Protein AF-0000000080729214 (afdb_homodimer)

Structure (mmCIF, N/CA/C/O backbone):
data_AF-0000000080729214-model_v1
#
loop_
_entity.id
_entity.type
_entity.pdbx_description
1 polymer 'Aminoglycoside phosphotransferase domain-containing protein'
#
loop_
_atom_site.group_PDB
_atom_site.id
_atom_site.type_symbol
_atom_site.label_atom_id
_atom_site.label_alt_id
_atom_site.label_comp_id
_atom_site.label_asym_id
_atom_site.label_entity_id
_atom_site.label_seq_id
_atom_site.pdbx_PDB_ins_code
_atom_site.Cartn_x
_atom_site.Cartn_y
_atom_site.Cartn_z
_atom_site.occupancy
_atom_site.B_iso_or_equiv
_atom_site.auth_seq_id
_atom_site.auth_comp_id
_atom_site.auth_asym_id
_atom_site.auth_atom_id
_atom_site.pdbx_PDB_model_num
ATOM 1 N N . MET A 1 1 ? 8.188 -10.82 34 1 29.44 1 MET A N 1
ATOM 2 C CA . MET A 1 1 ? 7.902 -9.719 33.062 1 29.44 1 MET A CA 1
ATOM 3 C C . MET A 1 1 ? 6.441 -9.742 32.625 1 29.44 1 MET A C 1
ATOM 5 O O . MET A 1 1 ? 5.945 -10.766 32.156 1 29.44 1 MET A O 1
ATOM 9 N N . SER A 1 2 ? 5.48 -9.023 33.125 1 35.66 2 SER A N 1
ATOM 10 C CA . SER A 1 2 ? 4.027 -9.094 33.031 1 35.66 2 SER A CA 1
ATOM 11 C C . SER A 1 2 ? 3.574 -9.25 31.578 1 35.66 2 SER A C 1
ATOM 13 O O . SER A 1 2 ? 4.266 -8.82 30.656 1 35.66 2 SER A O 1
ATOM 15 N N . SER A 1 3 ? 2.715 -10.172 31.219 1 42.69 3 SER A N 1
ATOM 16 C CA . SER A 1 3 ? 2.039 -10.531 29.969 1 42.69 3 SER A CA 1
ATOM 17 C C . SER A 1 3 ? 1.698 -9.297 29.141 1 42.69 3 SER A C 1
ATOM 19 O O . SER A 1 3 ? 1.406 -9.398 27.953 1 42.69 3 SER A O 1
ATOM 21 N N . ALA A 1 4 ? 1.536 -8.008 29.812 1 48.28 4 ALA A N 1
ATOM 22 C CA . ALA A 1 4 ? 1.031 -6.691 29.438 1 48.28 4 ALA A CA 1
ATOM 23 C C . ALA A 1 4 ? 1.992 -5.984 28.484 1 48.28 4 ALA A C 1
ATOM 25 O O . ALA A 1 4 ? 1.58 -5.125 27.703 1 48.28 4 ALA A O 1
ATOM 26 N N . GLN A 1 5 ? 3.279 -6.426 28.266 1 63.81 5 GLN A N 1
ATOM 27 C CA . GLN A 1 5 ? 4.27 -5.547 27.656 1 63.81 5 GLN A CA 1
ATOM 28 C C . GLN A 1 5 ? 4.836 -6.164 26.391 1 63.81 5 GLN A C 1
ATOM 30 O O . GLN A 1 5 ? 5.723 -5.59 25.75 1 63.81 5 GLN A O 1
ATOM 35 N N . VAL A 1 6 ? 4.195 -7.301 25.922 1 79.5 6 VAL A N 1
ATOM 36 C CA . VAL A 1 6 ? 4.938 -7.879 24.797 1 79.5 6 VAL A CA 1
ATOM 37 C C . VAL A 1 6 ? 4.309 -7.438 23.484 1 79.5 6 VAL A C 1
ATOM 39 O O . VAL A 1 6 ? 3.131 -7.703 23.219 1 79.5 6 VAL A O 1
ATOM 42 N N . PRO A 1 7 ? 5.02 -6.742 22.734 1 86.25 7 PRO A N 1
ATOM 43 C CA . PRO A 1 7 ? 4.508 -6.301 21.438 1 86.25 7 PRO A CA 1
ATOM 44 C C . PRO A 1 7 ? 4.133 -7.465 20.516 1 86.25 7 PRO A C 1
ATOM 46 O O . PRO A 1 7 ? 4.746 -8.531 20.594 1 86.25 7 PRO A O 1
ATOM 49 N N . CYS A 1 8 ? 2.975 -7.32 19.859 1 86.19 8 CYS A N 1
ATOM 50 C CA . CYS A 1 8 ? 2.607 -8.297 18.844 1 86.19 8 CYS A CA 1
ATOM 51 C C . CYS A 1 8 ? 3.795 -8.625 17.938 1 86.19 8 CYS A C 1
ATOM 53 O O . CYS A 1 8 ? 4.492 -7.723 17.484 1 86.19 8 CYS A O 1
ATOM 55 N N . ALA A 1 9 ? 3.998 -9.867 17.672 1 82.19 9 ALA A N 1
ATOM 56 C CA . ALA A 1 9 ? 5.133 -10.312 16.859 1 82.19 9 ALA A CA 1
ATOM 57 C C . ALA A 1 9 ? 4.988 -9.859 15.414 1 82.19 9 ALA A C 1
ATOM 59 O O . ALA A 1 9 ? 5.984 -9.648 14.719 1 82.19 9 ALA A O 1
ATOM 60 N N . ALA A 1 10 ? 3.771 -9.648 15 1 82.44 10 ALA A N 1
ATOM 61 C CA . ALA A 1 10 ? 3.533 -9.32 13.594 1 82.44 10 ALA A CA 1
ATOM 62 C C . ALA A 1 10 ? 3.547 -7.812 13.375 1 82.44 10 ALA A C 1
ATOM 64 O O . ALA A 1 10 ? 4.191 -7.316 12.453 1 82.44 10 ALA A O 1
ATOM 65 N N . CYS A 1 11 ? 2.914 -7.09 14.266 1 86.75 11 CYS A N 1
ATOM 66 C CA . CYS A 1 11 ? 2.727 -5.688 13.914 1 86.75 11 CYS A CA 1
ATOM 67 C C . CYS A 1 11 ? 3.363 -4.773 14.953 1 86.75 11 CYS A C 1
ATOM 69 O O . CYS A 1 11 ? 3.35 -3.549 14.805 1 86.75 11 CYS A O 1
ATOM 71 N N . SER A 1 12 ? 3.855 -5.215 16.109 1 84.69 12 SER A N 1
ATOM 72 C CA . SER A 1 12 ? 4.551 -4.492 17.156 1 84.69 12 SER A CA 1
ATOM 73 C C . SER A 1 12 ? 3.57 -3.758 18.062 1 84.69 12 SER A C 1
ATOM 75 O O . SER A 1 12 ? 3.979 -2.994 18.938 1 84.69 12 SER A O 1
ATOM 77 N N . TRP A 1 13 ? 2.293 -3.975 17.891 1 83.38 13 TRP A N 1
ATOM 78 C CA . TRP A 1 13 ? 1.253 -3.361 18.703 1 83.38 13 TRP A CA 1
ATOM 79 C C . TRP A 1 13 ? 1.249 -3.949 20.125 1 83.38 13 TRP A C 1
ATOM 81 O O . TRP A 1 13 ? 1.559 -5.129 20.312 1 83.38 13 TRP A O 1
ATOM 91 N N . THR A 1 14 ? 0.981 -3.082 21.062 1 81.81 14 THR A N 1
ATOM 92 C CA . THR A 1 14 ? 0.932 -3.541 22.453 1 81.81 14 THR A CA 1
ATOM 93 C C . THR A 1 14 ? -0.444 -3.279 23.062 1 81.81 14 THR A C 1
ATOM 95 O O . THR A 1 14 ? -1.201 -2.447 22.547 1 81.81 14 THR A O 1
ATOM 98 N N . ILE A 1 15 ? -0.673 -4.012 24.016 1 77.31 15 ILE A N 1
ATOM 99 C CA . ILE A 1 15 ? -1.92 -3.812 24.75 1 77.31 15 ILE A CA 1
ATOM 100 C C . ILE A 1 15 ? -1.944 -2.41 25.344 1 77.31 15 ILE A C 1
ATOM 102 O O . ILE A 1 15 ? -2.994 -1.763 25.391 1 77.31 15 ILE A O 1
ATOM 106 N N . GLU A 1 16 ? -0.838 -1.928 25.781 1 79.94 16 GLU A N 1
ATOM 107 C CA . GLU A 1 16 ? -0.733 -0.59 26.359 1 79.94 16 GLU A CA 1
ATOM 108 C C . GLU A 1 16 ? -1.141 0.479 25.344 1 79.94 16 GLU A C 1
ATOM 110 O O . GLU A 1 16 ? -1.883 1.405 25.688 1 79.94 16 GLU A O 1
ATOM 115 N N . ARG A 1 17 ? -0.68 0.322 24.188 1 81.12 17 ARG A N 1
ATOM 116 C CA . ARG A 1 17 ? -1.034 1.278 23.156 1 81.12 17 ARG A CA 1
ATOM 117 C C . ARG A 1 17 ? -2.523 1.207 22.828 1 81.12 17 ARG A C 1
ATOM 119 O O . ARG A 1 17 ? -3.162 2.234 22.594 1 81.12 17 ARG A O 1
ATOM 126 N N . GLN A 1 18 ? -3.01 0.012 22.797 1 78.5 18 GLN A N 1
ATOM 127 C CA . GLN A 1 18 ? -4.43 -0.19 22.531 1 78.5 18 GLN A CA 1
ATOM 128 C C . GLN A 1 18 ? -5.293 0.539 23.562 1 78.5 18 GLN A C 1
ATOM 130 O O . GLN A 1 18 ? -6.305 1.147 23.203 1 78.5 18 GLN A O 1
ATOM 135 N N . ASP A 1 19 ? -4.875 0.518 24.703 1 81 19 ASP A N 1
ATOM 136 C CA . ASP A 1 19 ? -5.652 1.107 25.781 1 81 19 ASP A CA 1
ATOM 137 C C . ASP A 1 19 ? -5.48 2.625 25.828 1 81 19 ASP A C 1
ATOM 139 O O . ASP A 1 19 ? -6.348 3.34 26.328 1 81 19 ASP A O 1
ATOM 143 N N . SER A 1 20 ? -4.398 3.096 25.25 1 81.25 20 SER A N 1
ATOM 144 C CA . SER A 1 20 ? -4.059 4.508 25.391 1 81.25 20 SER A CA 1
ATOM 145 C C . SER A 1 20 ? -4.559 5.312 24.203 1 81.25 20 SER A C 1
ATOM 147 O O . SER A 1 20 ? -4.523 6.547 24.219 1 81.25 20 SER A O 1
ATOM 149 N N . CYS A 1 21 ? -4.914 4.527 23.266 1 79.31 21 CYS A N 1
ATOM 150 C CA . CYS A 1 21 ? -5.395 5.289 22.109 1 79.31 21 CYS A CA 1
ATOM 151 C C . CYS A 1 21 ? -6.691 4.703 21.578 1 79.31 21 CYS A C 1
ATOM 153 O O . CYS A 1 21 ? -7.055 3.572 21.906 1 79.31 21 CYS A O 1
ATOM 155 N N . GLY A 1 22 ? -7.52 5.492 20.938 1 83.5 22 GLY A N 1
ATOM 156 C CA . GLY A 1 22 ? -8.812 5.105 20.391 1 83.5 22 GLY A CA 1
ATOM 157 C C . GLY A 1 22 ? -8.711 4.496 19 1 83.5 22 GLY A C 1
ATOM 158 O O . GLY A 1 22 ? -9.727 4.301 18.328 1 83.5 22 GLY A O 1
ATOM 159 N N . TYR A 1 23 ? -7.535 4.074 18.656 1 89.38 23 TYR A N 1
ATOM 160 C CA . TYR A 1 23 ? -7.32 3.592 17.297 1 89.38 23 TYR A CA 1
ATOM 161 C C . TYR A 1 23 ? -7.766 2.143 17.156 1 89.38 23 TYR A C 1
ATOM 163 O O . TYR A 1 23 ? -7.379 1.285 17.953 1 89.38 23 TYR A O 1
ATOM 171 N N . GLN A 1 24 ? -8.656 1.921 16.203 1 90.12 24 GLN A N 1
ATOM 172 C CA . GLN A 1 24 ? -9.031 0.586 15.75 1 90.12 24 GLN A CA 1
ATOM 173 C C . GLN A 1 24 ? -8.477 0.301 14.359 1 90.12 24 GLN A C 1
ATOM 175 O O . GLN A 1 24 ? -8.938 0.872 13.367 1 90.12 24 GLN A O 1
ATOM 180 N N . SER A 1 25 ? -7.609 -0.618 14.289 1 92.69 25 SER A N 1
ATOM 181 C CA . SER A 1 25 ? -6.793 -0.836 13.102 1 92.69 25 SER A CA 1
ATOM 182 C C . SER A 1 25 ? -7.625 -1.382 11.945 1 92.69 25 SER A C 1
ATOM 184 O O . SER A 1 25 ? -8.492 -2.234 12.148 1 92.69 25 SER A O 1
ATOM 186 N N . ASN A 1 26 ? -7.324 -0.936 10.734 1 94.62 26 ASN A N 1
ATOM 187 C CA . ASN A 1 26 ? -7.906 -1.43 9.492 1 94.62 26 ASN A CA 1
ATOM 188 C C . ASN A 1 26 ? -6.848 -2.068 8.594 1 94.62 26 ASN A C 1
ATOM 190 O O . ASN A 1 26 ? -7.023 -2.143 7.379 1 94.62 26 ASN A O 1
ATOM 194 N N . VAL A 1 27 ? -5.738 -2.418 9.125 1 95.69 27 VAL A N 1
ATOM 195 C CA . VAL A 1 27 ? -4.656 -3.184 8.516 1 95.69 27 VAL A CA 1
ATOM 196 C C . VAL A 1 27 ? -4.516 -4.531 9.219 1 95.69 27 VAL A C 1
ATOM 198 O O . VAL A 1 27 ? -4.141 -4.59 10.391 1 95.69 27 VAL A O 1
ATOM 201 N N . LYS A 1 28 ? -4.832 -5.605 8.508 1 95.31 28 LYS A N 1
ATOM 202 C CA . LYS A 1 28 ? -4.93 -6.914 9.148 1 95.31 28 LYS A CA 1
ATOM 203 C C . LYS A 1 28 ? -4.258 -7.992 8.305 1 95.31 28 LYS A C 1
ATOM 205 O O . LYS A 1 28 ? -4.293 -7.938 7.074 1 95.31 28 LYS A O 1
ATOM 210 N N . ILE A 1 29 ? -3.66 -8.914 8.984 1 94.06 29 ILE A N 1
ATOM 211 C CA . ILE A 1 29 ? -3.172 -10.117 8.312 1 94.06 29 ILE A CA 1
ATOM 212 C C . ILE A 1 29 ? -4.305 -11.133 8.18 1 94.06 29 ILE A C 1
ATOM 214 O O . ILE A 1 29 ? -4.961 -11.469 9.164 1 94.06 29 ILE A O 1
ATOM 218 N N . PHE A 1 30 ? -4.531 -11.695 6.961 1 90.88 30 PHE A N 1
ATOM 219 C CA . PHE A 1 30 ? -5.645 -12.633 6.867 1 90.88 30 PHE A CA 1
ATOM 220 C C . PHE A 1 30 ? -5.195 -13.945 6.246 1 90.88 30 PHE A C 1
ATOM 222 O O . PHE A 1 30 ? -5.977 -14.891 6.148 1 90.88 30 PHE A O 1
ATOM 229 N N . TYR A 1 31 ? -3.971 -13.938 5.801 1 90.44 31 TYR A N 1
ATOM 230 C CA . TYR A 1 31 ? -3.41 -15.172 5.258 1 90.44 31 TYR A CA 1
ATOM 231 C C . TYR A 1 31 ? -1.906 -15.234 5.5 1 90.44 31 TYR A C 1
ATOM 233 O O . TYR A 1 31 ? -1.204 -14.234 5.375 1 90.44 31 TYR A O 1
ATOM 241 N N . ALA A 1 32 ? -1.422 -16.391 5.953 1 90.25 32 ALA A N 1
ATOM 242 C CA . ALA A 1 32 ? 0.011 -16.609 6.129 1 90.25 32 ALA A CA 1
ATOM 243 C C . ALA A 1 32 ? 0.375 -18.062 5.887 1 90.25 32 ALA A C 1
ATOM 245 O O . ALA A 1 32 ? -0.366 -18.969 6.281 1 90.25 32 ALA A O 1
ATOM 246 N N . VAL A 1 33 ? 1.425 -18.281 5.156 1 86.5 33 VAL A N 1
ATOM 247 C CA . VAL A 1 33 ? 1.951 -19.609 4.891 1 86.5 33 VAL A CA 1
ATOM 248 C C . VAL A 1 33 ? 3.461 -19.531 4.672 1 86.5 33 VAL A C 1
ATOM 250 O O . VAL A 1 33 ? 3.936 -18.75 3.848 1 86.5 33 VAL A O 1
ATOM 253 N N . GLY A 1 34 ? 4.148 -20.375 5.402 1 88.62 34 GLY A N 1
ATOM 254 C CA . GLY A 1 34 ? 5.598 -20.297 5.309 1 88.62 34 GLY A CA 1
ATOM 255 C C . GLY A 1 34 ? 6.141 -18.938 5.719 1 88.62 34 GLY A C 1
ATOM 256 O O . GLY A 1 34 ? 5.844 -18.453 6.809 1 88.62 34 GLY A O 1
ATOM 257 N N . ASP A 1 35 ? 6.879 -18.359 4.773 1 90.56 35 ASP A N 1
ATOM 258 C CA . ASP A 1 35 ? 7.512 -17.094 5.082 1 90.56 35 ASP A CA 1
ATOM 259 C C . ASP A 1 35 ? 6.801 -15.938 4.375 1 90.56 35 ASP A C 1
ATOM 261 O O . ASP A 1 35 ? 7.402 -14.891 4.117 1 90.56 35 ASP A O 1
ATOM 265 N N . ARG A 1 36 ? 5.574 -16.203 4.031 1 93.81 36 ARG A N 1
ATOM 266 C CA . ARG A 1 36 ? 4.844 -15.164 3.309 1 93.81 36 ARG A CA 1
ATOM 267 C C . ARG A 1 36 ? 3.49 -14.898 3.961 1 93.81 36 ARG A C 1
ATOM 269 O O . ARG A 1 36 ? 2.938 -15.766 4.637 1 93.81 36 ARG A O 1
ATOM 276 N N . ALA A 1 37 ? 3.023 -13.742 3.727 1 95.69 37 ALA A N 1
ATOM 277 C CA . ALA A 1 37 ? 1.71 -13.391 4.262 1 95.69 37 ALA A CA 1
ATOM 278 C C . ALA A 1 37 ? 1.014 -12.367 3.369 1 95.69 37 ALA A C 1
ATOM 280 O O . ALA A 1 37 ? 1.654 -11.719 2.537 1 95.69 37 ALA A O 1
ATOM 281 N N . THR A 1 38 ? -0.27 -12.352 3.527 1 96.69 38 THR A N 1
ATOM 282 C CA . THR A 1 38 ? -1.128 -11.391 2.834 1 96.69 38 THR A CA 1
ATOM 283 C C . THR A 1 38 ? -1.902 -10.539 3.834 1 96.69 38 THR A C 1
ATOM 285 O O . THR A 1 38 ? -2.512 -11.062 4.77 1 96.69 38 THR A O 1
ATOM 288 N N . TRP A 1 39 ? -1.784 -9.289 3.635 1 97.75 39 TRP A N 1
ATOM 289 C CA . TRP A 1 39 ? -2.441 -8.305 4.484 1 97.75 39 TRP A CA 1
ATOM 290 C C . TRP A 1 39 ? -3.555 -7.59 3.727 1 97.75 39 TRP A C 1
ATOM 292 O O . TRP A 1 39 ? -3.539 -7.531 2.496 1 97.75 39 TRP A O 1
ATOM 302 N N . GLU A 1 40 ? -4.559 -7.125 4.477 1 97.31 40 GLU A N 1
ATOM 303 C CA . GLU A 1 40 ? -5.555 -6.219 3.91 1 97.31 40 GLU A CA 1
ATOM 304 C C . GLU A 1 40 ? -5.426 -4.82 4.5 1 97.31 40 GLU A C 1
ATOM 306 O O . GLU A 1 40 ? -5.145 -4.664 5.691 1 97.31 40 GLU A O 1
ATOM 311 N N . VAL A 1 41 ? -5.496 -3.838 3.748 1 98.06 41 VAL A N 1
ATOM 312 C CA . VAL A 1 41 ? -5.602 -2.434 4.133 1 98.06 41 VAL A CA 1
ATOM 313 C C . VAL A 1 41 ? -6.992 -1.908 3.789 1 98.06 41 VAL A C 1
ATOM 315 O O . VAL A 1 41 ? -7.305 -1.671 2.619 1 98.06 41 VAL A O 1
ATOM 318 N N . GLY A 1 42 ? -7.762 -1.679 4.852 1 97.12 42 GLY A N 1
ATOM 319 C CA . GLY A 1 42 ? -9.18 -1.512 4.578 1 97.12 42 GLY A CA 1
ATOM 320 C C . GLY A 1 42 ? -9.789 -2.695 3.852 1 97.12 42 GLY A C 1
ATOM 321 O O . GLY A 1 42 ? -9.352 -3.834 4.035 1 97.12 42 GLY A O 1
ATOM 322 N N . SER A 1 43 ? -10.828 -2.484 3.115 1 97.19 43 SER A N 1
ATOM 323 C CA . SER A 1 43 ? -11.477 -3.572 2.393 1 97.19 43 SER A CA 1
ATOM 324 C C . SER A 1 43 ? -11.086 -3.572 0.92 1 97.19 43 SER A C 1
ATOM 326 O O . SER A 1 43 ? -11.57 -4.398 0.142 1 97.19 43 SER A O 1
ATOM 328 N N . GLN A 1 44 ? -10.133 -2.672 0.552 1 98.06 44 GLN A N 1
ATOM 329 C CA . GLN A 1 44 ? -10.023 -2.457 -0.887 1 98.06 44 GLN A CA 1
ATOM 330 C C . GLN A 1 44 ? -8.609 -2.752 -1.383 1 98.06 44 GLN A C 1
ATOM 332 O O . GLN A 1 44 ? -8.375 -2.865 -2.588 1 98.06 44 GLN A O 1
ATOM 337 N N . ARG A 1 45 ? -7.633 -2.844 -0.465 1 98.69 45 ARG A N 1
ATOM 338 C CA . ARG A 1 45 ? -6.266 -3.082 -0.914 1 98.69 45 ARG A CA 1
ATOM 339 C C . ARG A 1 45 ? -5.68 -4.32 -0.248 1 98.69 45 ARG A C 1
ATOM 341 O O . ARG A 1 45 ? -5.98 -4.613 0.911 1 98.69 45 ARG A O 1
ATOM 348 N N . ILE A 1 46 ? -4.855 -4.98 -0.952 1 98.56 46 ILE A N 1
ATOM 349 C CA . ILE A 1 46 ? -4.148 -6.176 -0.499 1 98.56 46 ILE A CA 1
ATOM 350 C C . ILE A 1 46 ? -2.641 -5.934 -0.548 1 98.56 46 ILE A C 1
ATOM 352 O O . ILE A 1 46 ? -2.129 -5.355 -1.511 1 98.56 46 ILE A O 1
ATOM 356 N N . VAL A 1 47 ? -1.933 -6.328 0.5 1 98.56 47 VAL A N 1
ATOM 357 C CA . VAL A 1 47 ? -0.475 -6.293 0.537 1 98.56 47 VAL A CA 1
ATOM 358 C C . VAL A 1 47 ? 0.076 -7.707 0.685 1 98.56 47 VAL A C 1
ATOM 360 O O . VAL A 1 47 ? -0.241 -8.406 1.649 1 98.56 47 VAL A O 1
ATOM 363 N N . LYS A 1 48 ? 0.84 -8.094 -0.262 1 98.19 48 LYS A N 1
ATOM 364 C CA . LYS A 1 48 ? 1.566 -9.352 -0.139 1 98.19 48 LYS A CA 1
ATOM 365 C C . LYS A 1 48 ? 3.012 -9.117 0.292 1 98.19 48 LYS A C 1
ATOM 367 O O . LYS A 1 48 ? 3.684 -8.227 -0.238 1 98.19 48 LYS A O 1
ATOM 372 N N . ASP A 1 49 ? 3.428 -9.797 1.298 1 97.56 49 ASP A N 1
ATOM 373 C CA . ASP A 1 49 ? 4.785 -9.812 1.838 1 97.56 49 ASP A CA 1
ATOM 374 C C . ASP A 1 49 ? 5.41 -11.203 1.71 1 97.56 49 ASP A C 1
ATOM 376 O O . ASP A 1 49 ? 5.004 -12.133 2.402 1 97.56 49 ASP A O 1
ATOM 380 N N . ARG A 1 50 ? 6.43 -11.32 0.861 1 95.69 50 ARG A N 1
ATOM 381 C CA . ARG A 1 50 ? 7.07 -12.617 0.663 1 95.69 50 ARG A CA 1
ATOM 382 C C . ARG A 1 50 ? 8.57 -12.453 0.417 1 95.69 50 ARG A C 1
ATOM 384 O O . ARG A 1 50 ? 9.047 -11.344 0.167 1 95.69 50 ARG A O 1
ATOM 391 N N . SER A 1 51 ? 9.242 -13.562 0.48 1 94.88 51 SER A N 1
ATOM 392 C CA . SER A 1 51 ? 10.664 -13.555 0.158 1 94.88 51 SER A CA 1
ATOM 393 C C . SER A 1 51 ? 10.906 -13.164 -1.296 1 94.88 51 SER A C 1
ATOM 395 O O . SER A 1 51 ? 10.117 -13.508 -2.176 1 94.88 51 SER A O 1
ATOM 397 N N . SER A 1 52 ? 11.977 -12.391 -1.499 1 94.94 52 SER A N 1
ATOM 398 C CA . SER A 1 52 ? 12.336 -12.023 -2.863 1 94.94 52 SER A CA 1
ATOM 399 C C . SER A 1 52 ? 13.188 -13.102 -3.523 1 94.94 52 SER A C 1
ATOM 401 O O . SER A 1 52 ? 13.609 -12.953 -4.672 1 94.94 52 SER A O 1
ATOM 403 N N . HIS A 1 53 ? 13.414 -14.18 -2.811 1 91.62 53 HIS A N 1
ATOM 404 C CA . HIS A 1 53 ? 14.148 -15.328 -3.332 1 91.62 53 HIS A CA 1
ATOM 405 C C . HIS A 1 53 ? 13.344 -16.609 -3.178 1 91.62 53 HIS A C 1
ATOM 407 O O . HIS A 1 53 ? 13.062 -17.047 -2.059 1 91.62 53 HIS A O 1
ATOM 413 N N . PRO A 1 54 ? 12.891 -17.203 -4.277 1 91.56 54 PRO A N 1
ATOM 414 C CA . PRO A 1 54 ? 13.164 -16.781 -5.652 1 91.56 54 PRO A CA 1
ATOM 415 C C . PRO A 1 54 ? 12.391 -15.531 -6.047 1 91.56 54 PRO A C 1
ATOM 417 O O . PRO A 1 54 ? 11.492 -15.102 -5.316 1 91.56 54 PRO A O 1
ATOM 420 N N . PRO A 1 55 ? 12.781 -14.977 -7.234 1 91.75 55 PRO A N 1
ATOM 421 C CA . PRO A 1 55 ? 12.078 -13.781 -7.703 1 91.75 55 PRO A CA 1
ATOM 422 C C . PRO A 1 55 ? 10.594 -14.031 -7.961 1 91.75 55 PRO A C 1
ATOM 424 O O . PRO A 1 55 ? 10.195 -15.156 -8.266 1 91.75 55 PRO A O 1
ATOM 427 N N . ASN A 1 56 ? 9.875 -13.008 -7.668 1 89.81 56 ASN A N 1
ATOM 428 C CA . ASN A 1 56 ? 8.43 -13.055 -7.895 1 89.81 56 ASN A CA 1
ATOM 429 C C . ASN A 1 56 ? 8.008 -12.125 -9.031 1 89.81 56 ASN A C 1
ATOM 431 O O . ASN A 1 56 ? 8.297 -10.93 -8.992 1 89.81 56 ASN A O 1
ATOM 435 N N . SER A 1 57 ? 7.336 -12.719 -10.031 1 93.31 57 SER A N 1
ATOM 436 C CA . SER A 1 57 ? 6.973 -11.93 -11.211 1 93.31 57 SER A CA 1
ATOM 437 C C . SER A 1 57 ? 5.473 -11.656 -11.25 1 93.31 57 SER A C 1
ATOM 439 O O . SER A 1 57 ? 4.914 -11.375 -12.312 1 93.31 57 SER A O 1
ATOM 441 N N . GLU A 1 58 ? 4.852 -11.742 -10.125 1 97 58 GLU A N 1
ATOM 442 C CA . GLU A 1 58 ? 3.398 -11.633 -10.094 1 97 58 GLU A CA 1
ATOM 443 C C . GLU A 1 58 ? 2.941 -10.273 -10.617 1 97 58 GLU A C 1
ATOM 445 O O . GLU A 1 58 ? 1.991 -10.188 -11.398 1 97 58 GLU A O 1
ATOM 450 N N . ALA A 1 59 ? 3.6 -9.219 -10.211 1 97.88 59 ALA A N 1
ATOM 451 C CA . ALA A 1 59 ? 3.199 -7.887 -10.656 1 97.88 59 ALA A CA 1
ATOM 452 C C . ALA A 1 59 ? 3.279 -7.77 -12.18 1 97.88 59 ALA A C 1
ATOM 454 O O . ALA A 1 59 ? 2.352 -7.27 -12.82 1 97.88 59 ALA A O 1
ATOM 455 N N . GLU A 1 60 ? 4.391 -8.211 -12.758 1 97.44 60 GLU A N 1
ATOM 456 C CA . GLU A 1 60 ? 4.57 -8.18 -14.203 1 97.44 60 GLU A CA 1
ATOM 457 C C . GLU A 1 60 ? 3.52 -9.039 -14.906 1 97.44 60 GLU A C 1
ATOM 459 O O . GLU A 1 60 ? 2.969 -8.633 -15.938 1 97.44 60 GLU A O 1
ATOM 464 N N . ASN A 1 61 ? 3.264 -10.148 -14.344 1 98.25 61 ASN A N 1
ATOM 465 C CA . ASN A 1 61 ? 2.262 -11.039 -14.914 1 98.25 61 ASN A CA 1
ATOM 466 C C . ASN A 1 61 ? 0.872 -10.414 -14.898 1 98.25 61 ASN A C 1
ATOM 468 O O . ASN A 1 61 ? 0.134 -10.492 -15.883 1 98.25 61 ASN A O 1
ATOM 472 N N . LEU A 1 62 ? 0.549 -9.82 -13.773 1 98.62 62 LEU A N 1
ATOM 473 C CA . LEU A 1 62 ? -0.75 -9.172 -13.641 1 98.62 62 LEU A CA 1
ATOM 474 C C . LEU A 1 62 ? -0.912 -8.07 -14.68 1 98.62 62 LEU A C 1
ATOM 476 O O . LEU A 1 62 ? -1.945 -7.98 -15.344 1 98.62 62 LEU A O 1
ATOM 480 N N . ARG A 1 63 ? 0.093 -7.266 -14.852 1 98.31 63 ARG A N 1
ATOM 481 C CA . ARG A 1 63 ? 0.041 -6.188 -15.836 1 98.31 63 ARG A CA 1
ATOM 482 C C . ARG A 1 63 ? -0.093 -6.742 -17.25 1 98.31 63 ARG A C 1
ATOM 484 O O . ARG A 1 63 ? -0.868 -6.223 -18.062 1 98.31 63 ARG A O 1
ATOM 491 N N . PHE A 1 64 ? 0.631 -7.75 -17.531 1 98.56 64 PHE A N 1
ATOM 492 C CA . PHE A 1 64 ? 0.624 -8.383 -18.844 1 98.56 64 PHE A CA 1
ATOM 493 C C . PHE A 1 64 ? -0.76 -8.93 -19.172 1 98.56 64 PHE A C 1
ATOM 495 O O . PHE A 1 64 ? -1.293 -8.672 -20.266 1 98.56 64 PHE A O 1
ATOM 502 N N . VAL A 1 65 ? -1.347 -9.664 -18.219 1 98.62 65 VAL A N 1
ATOM 503 C CA . VAL A 1 65 ? -2.648 -10.289 -18.438 1 98.62 65 VAL A CA 1
ATOM 504 C C . VAL A 1 65 ? -3.721 -9.211 -18.594 1 98.62 65 VAL A C 1
ATOM 506 O O . VAL A 1 65 ? -4.605 -9.32 -19.438 1 98.62 65 VAL A O 1
ATOM 509 N N . ARG A 1 66 ? -3.627 -8.195 -17.797 1 98.31 66 ARG A N 1
ATOM 510 C CA . ARG A 1 66 ? -4.609 -7.117 -17.828 1 98.31 66 ARG A CA 1
ATOM 511 C C . ARG A 1 66 ? -4.625 -6.426 -19.188 1 98.31 66 ARG A C 1
ATOM 513 O O . ARG A 1 66 ? -5.691 -6.078 -19.703 1 98.31 66 ARG A O 1
ATOM 520 N N . VAL A 1 67 ? -3.484 -6.262 -19.781 1 98 67 VAL A N 1
ATOM 521 C CA . VAL A 1 67 ? -3.359 -5.512 -21.031 1 98 67 VAL A CA 1
ATOM 522 C C . VAL A 1 67 ? -3.734 -6.406 -22.203 1 98 67 VAL A C 1
ATOM 524 O O . VAL A 1 67 ? -4.309 -5.938 -23.188 1 98 67 VAL A O 1
ATOM 527 N N . ASN A 1 68 ? -3.562 -7.688 -22.156 1 98.38 68 ASN A N 1
ATOM 528 C CA . ASN A 1 68 ? -3.627 -8.547 -23.328 1 98.38 68 ASN A CA 1
ATOM 529 C C . ASN A 1 68 ? -4.887 -9.406 -23.328 1 98.38 68 ASN A C 1
ATOM 531 O O . ASN A 1 68 ? -5.148 -10.133 -24.281 1 98.38 68 ASN A O 1
ATOM 535 N N . THR A 1 69 ? -5.621 -9.352 -22.234 1 98.69 69 THR A N 1
ATOM 536 C CA . THR A 1 69 ? -6.82 -10.172 -22.141 1 98.69 69 THR A CA 1
ATOM 537 C C . THR A 1 69 ? -7.957 -9.406 -21.469 1 98.69 69 THR A C 1
ATOM 539 O O . THR A 1 69 ? -7.797 -8.234 -21.125 1 98.69 69 THR A O 1
ATOM 542 N N . THR A 1 70 ? -9.062 -10.078 -21.359 1 98.56 70 THR A N 1
ATOM 543 C CA . THR A 1 70 ? -10.195 -9.523 -20.625 1 98.56 70 THR A CA 1
ATOM 544 C C . THR A 1 70 ? -10.359 -10.211 -19.281 1 98.56 70 THR A C 1
ATOM 546 O O . THR A 1 70 ? -11.375 -10.031 -18.594 1 98.56 70 THR A O 1
ATOM 549 N N . ILE A 1 71 ? -9.414 -11.055 -18.922 1 98.69 71 ILE A N 1
ATOM 550 C CA . ILE A 1 71 ? -9.461 -11.781 -17.656 1 98.69 71 ILE A CA 1
ATOM 551 C C . ILE A 1 71 ? -9.438 -10.797 -16.484 1 98.69 71 ILE A C 1
ATOM 553 O O . ILE A 1 71 ? -8.562 -9.938 -16.422 1 98.69 71 ILE A O 1
ATOM 557 N N . PRO A 1 72 ? -10.391 -10.922 -15.602 1 98.5 72 PRO A N 1
ATOM 558 C CA . PRO A 1 72 ? -10.328 -10.055 -14.422 1 98.5 72 PRO A CA 1
ATOM 559 C C . PRO A 1 72 ? -9.188 -10.422 -13.477 1 98.5 72 PRO A C 1
ATOM 561 O O . PRO A 1 72 ? -9.164 -11.531 -12.93 1 98.5 72 PRO A O 1
ATOM 564 N N . VAL A 1 73 ? -8.266 -9.594 -13.305 1 98.75 73 VAL A N 1
ATOM 565 C CA . VAL A 1 73 ? -7.129 -9.797 -12.414 1 98.75 73 VAL A CA 1
ATOM 566 C C . VAL A 1 73 ? -6.957 -8.578 -11.508 1 98.75 73 VAL A C 1
ATOM 568 O O . VAL A 1 73 ? -7.48 -7.5 -11.797 1 98.75 73 VAL A O 1
ATOM 571 N N . PRO A 1 74 ? -6.258 -8.734 -10.406 1 98.69 74 PRO A N 1
ATOM 572 C CA . PRO A 1 74 ? -6.02 -7.586 -9.531 1 98.69 74 PRO A CA 1
ATOM 573 C C . PRO A 1 74 ? -5.25 -6.465 -10.234 1 98.69 74 PRO A C 1
ATOM 575 O O . PRO A 1 74 ? -4.328 -6.734 -11.008 1 98.69 74 PRO A O 1
ATOM 578 N N . VAL A 1 75 ? -5.652 -5.258 -9.977 1 98.62 75 VAL A N 1
ATOM 579 C CA . VAL A 1 75 ? -4.902 -4.102 -10.453 1 98.62 75 VAL A CA 1
ATOM 580 C C . VAL A 1 75 ? -3.699 -3.85 -9.547 1 98.62 75 VAL A C 1
ATOM 582 O O . VAL A 1 75 ? -3.854 -3.707 -8.328 1 98.62 75 VAL A O 1
ATOM 585 N N . VAL A 1 76 ? -2.518 -3.826 -10.133 1 98.81 76 VAL A N 1
ATOM 586 C CA . VAL A 1 76 ? -1.297 -3.592 -9.367 1 98.81 76 VAL A CA 1
ATOM 587 C C . VAL A 1 76 ? -1.19 -2.113 -9.008 1 98.81 76 VAL A C 1
ATOM 589 O O . VAL A 1 76 ? -1.236 -1.247 -9.883 1 98.81 76 VAL A O 1
ATOM 592 N N . VAL A 1 77 ? -1.058 -1.823 -7.723 1 98.69 77 VAL A N 1
ATOM 593 C CA . VAL A 1 77 ? -0.889 -0.463 -7.223 1 98.69 77 VAL A CA 1
ATOM 594 C C . VAL A 1 77 ? 0.598 -0.139 -7.094 1 98.69 77 VAL A C 1
ATOM 596 O O . VAL A 1 77 ? 1.038 0.946 -7.484 1 98.69 77 VAL A O 1
ATOM 599 N N . ASP A 1 78 ? 1.327 -1.063 -6.555 1 98.44 78 ASP A N 1
ATOM 600 C CA . ASP A 1 78 ? 2.75 -0.891 -6.277 1 98.44 78 ASP A CA 1
ATOM 601 C C . ASP A 1 78 ? 3.439 -2.238 -6.086 1 98.44 78 ASP A C 1
ATOM 603 O O . ASP A 1 78 ? 2.791 -3.23 -5.738 1 98.44 78 ASP A O 1
ATOM 607 N N . ASP A 1 79 ? 4.695 -2.348 -6.441 1 98.19 79 ASP A N 1
ATOM 608 C CA . ASP A 1 79 ? 5.508 -3.531 -6.168 1 98.19 79 ASP A CA 1
ATOM 609 C C . ASP A 1 79 ? 6.988 -3.174 -6.082 1 98.19 79 ASP A C 1
ATOM 611 O O . ASP A 1 79 ? 7.48 -2.34 -6.844 1 98.19 79 ASP A O 1
ATOM 615 N N . TRP A 1 80 ? 7.676 -3.727 -5.098 1 97.69 80 TRP A N 1
ATOM 616 C CA . TRP A 1 80 ? 9.086 -3.396 -4.93 1 97.69 80 TRP A CA 1
ATOM 617 C C . TRP A 1 80 ? 9.797 -4.461 -4.102 1 97.69 80 TRP A C 1
ATOM 619 O O . TRP A 1 80 ? 9.156 -5.258 -3.414 1 97.69 80 TRP A O 1
ATOM 629 N N . ASN A 1 81 ? 11.086 -4.582 -4.23 1 97.56 81 ASN A N 1
ATOM 630 C CA . ASN A 1 81 ? 11.945 -5.379 -3.365 1 97.56 81 ASN A CA 1
ATOM 631 C C . ASN A 1 81 ? 12.602 -4.52 -2.289 1 97.56 81 ASN A C 1
ATOM 633 O O . ASN A 1 81 ? 12.992 -3.381 -2.547 1 97.56 81 ASN A O 1
ATOM 637 N N . ASP A 1 82 ? 12.633 -5.066 -1.099 1 96.56 82 ASP A N 1
ATOM 638 C CA . ASP A 1 82 ? 13.219 -4.355 0.036 1 96.56 82 ASP A CA 1
ATOM 639 C C . ASP A 1 82 ? 13.781 -5.336 1.062 1 96.56 82 ASP A C 1
ATOM 641 O O . ASP A 1 82 ? 13.039 -6.094 1.683 1 96.56 82 ASP A O 1
ATOM 645 N N . ARG A 1 83 ? 15.102 -5.309 1.283 1 95.19 83 ARG A N 1
ATOM 646 C CA . ARG A 1 83 ? 15.781 -6.094 2.309 1 95.19 83 ARG A CA 1
ATOM 647 C C . ARG A 1 83 ? 15.422 -7.57 2.197 1 95.19 83 ARG A C 1
ATOM 649 O O . ARG A 1 83 ? 15.016 -8.188 3.182 1 95.19 83 ARG A O 1
ATOM 656 N N . GLY A 1 84 ? 15.477 -8.102 1.057 1 96.06 84 GLY A N 1
ATOM 657 C CA . GLY A 1 84 ? 15.273 -9.523 0.814 1 96.06 84 GLY A CA 1
ATOM 658 C C . GLY A 1 84 ? 13.805 -9.914 0.738 1 96.06 84 GLY A C 1
ATOM 659 O O . GLY A 1 84 ? 13.477 -11.102 0.67 1 96.06 84 GLY A O 1
ATOM 660 N N . ARG A 1 85 ? 12.906 -8.867 0.745 1 97 85 ARG A N 1
ATOM 661 C CA . ARG A 1 85 ? 11.477 -9.109 0.661 1 97 85 ARG A CA 1
ATOM 662 C C . ARG A 1 85 ? 10.891 -8.516 -0.616 1 97 85 ARG A C 1
ATOM 664 O O . ARG A 1 85 ? 11.367 -7.492 -1.104 1 97 85 ARG A O 1
ATOM 671 N N . HIS A 1 86 ? 9.938 -9.172 -1.152 1 97.5 86 HIS A N 1
ATOM 672 C CA . HIS A 1 86 ? 9.133 -8.633 -2.238 1 97.5 86 HIS A CA 1
ATOM 673 C C . HIS A 1 86 ? 7.738 -8.242 -1.75 1 97.5 86 HIS A C 1
ATOM 675 O O . HIS A 1 86 ? 7.062 -9.039 -1.097 1 97.5 86 HIS A O 1
ATOM 681 N N . PHE A 1 87 ? 7.379 -7 -2.043 1 98.44 87 PHE A N 1
ATOM 682 C CA . PHE A 1 87 ? 6.062 -6.496 -1.664 1 98.44 87 PHE A CA 1
ATOM 683 C C . PHE A 1 87 ? 5.219 -6.211 -2.898 1 98.44 87 PHE A C 1
ATOM 685 O O . PHE A 1 87 ? 5.723 -5.703 -3.902 1 98.44 87 PHE A O 1
ATOM 692 N N . LEU A 1 88 ? 3.982 -6.562 -2.824 1 98.69 88 LEU A N 1
ATOM 693 C CA . LEU A 1 88 ? 3.008 -6.281 -3.871 1 98.69 88 LEU A CA 1
ATOM 694 C C . LEU A 1 88 ? 1.725 -5.707 -3.279 1 98.69 88 LEU A C 1
ATOM 696 O O . LEU A 1 88 ? 1.151 -6.285 -2.354 1 98.69 88 LEU A O 1
ATOM 700 N N . ILE A 1 89 ? 1.33 -4.555 -3.701 1 98.81 89 ILE A N 1
ATOM 701 C CA . ILE A 1 89 ? 0.053 -3.955 -3.326 1 98.81 89 ILE A CA 1
ATOM 702 C C . ILE A 1 89 ? -0.899 -3.982 -4.52 1 98.81 89 ILE A C 1
ATOM 704 O O . ILE A 1 89 ? -0.556 -3.512 -5.605 1 98.81 89 ILE A O 1
ATOM 708 N N . THR A 1 90 ? -2.072 -4.531 -4.324 1 98.81 90 THR A N 1
ATOM 709 C CA . THR A 1 90 ? -3.078 -4.57 -5.379 1 98.81 90 THR A CA 1
ATOM 710 C C . THR A 1 90 ? -4.43 -4.098 -4.855 1 98.81 90 THR A C 1
ATOM 712 O O . THR A 1 90 ? -4.652 -4.051 -3.645 1 98.81 90 THR A O 1
ATOM 715 N N . GLU A 1 91 ? -5.254 -3.742 -5.801 1 98.62 91 GLU A N 1
ATOM 716 C CA . GLU A 1 91 ? -6.664 -3.613 -5.449 1 98.62 91 GLU A CA 1
ATOM 717 C C . GLU A 1 91 ? -7.293 -4.977 -5.172 1 98.62 91 GLU A C 1
ATOM 719 O O . GLU A 1 91 ? -6.977 -5.961 -5.844 1 98.62 91 GLU A O 1
ATOM 724 N N . ARG A 1 92 ? -8.133 -4.977 -4.215 1 97.94 92 ARG A N 1
ATOM 725 C CA . ARG A 1 92 ? -8.867 -6.203 -3.932 1 97.94 92 ARG A CA 1
ATOM 726 C C . ARG A 1 92 ? -9.922 -6.469 -5 1 97.94 92 ARG A C 1
ATOM 728 O O . ARG A 1 92 ? -10.641 -5.555 -5.414 1 97.94 92 ARG A O 1
ATOM 735 N N . ILE A 1 93 ? -9.953 -7.66 -5.418 1 97.62 93 ILE A N 1
ATOM 736 C CA . ILE A 1 93 ? -11.023 -8.07 -6.32 1 97.62 93 ILE A CA 1
ATOM 737 C C . ILE A 1 93 ? -12.32 -8.266 -5.535 1 97.62 93 ILE A C 1
ATOM 739 O O . ILE A 1 93 ? -12.344 -8.961 -4.52 1 97.62 93 ILE A O 1
ATOM 743 N N . PRO A 1 94 ? -13.352 -7.605 -5.992 1 95.44 94 PRO A N 1
ATOM 744 C CA . PRO A 1 94 ? -14.617 -7.84 -5.297 1 95.44 94 PRO A CA 1
ATOM 745 C C . PRO A 1 94 ? -15.094 -9.289 -5.414 1 95.44 94 PRO A C 1
ATOM 747 O O . PRO A 1 94 ? -14.922 -9.914 -6.457 1 95.44 94 PRO A O 1
ATOM 750 N N . GLY A 1 95 ? -15.68 -9.766 -4.348 1 97.88 95 GLY A N 1
ATOM 751 C CA . GLY A 1 95 ? -16.172 -11.133 -4.324 1 97.88 95 GLY A CA 1
ATOM 752 C C . GLY A 1 95 ? -15.523 -11.984 -3.25 1 97.88 95 GLY A C 1
ATOM 753 O O . GLY A 1 95 ? -14.961 -11.461 -2.289 1 97.88 95 GLY A O 1
ATOM 754 N N . THR A 1 96 ? -15.773 -13.297 -3.393 1 97.44 96 THR A N 1
ATOM 755 C CA . THR A 1 96 ? -15.242 -14.25 -2.424 1 97.44 96 THR A CA 1
ATOM 756 C C . THR A 1 96 ? -14.562 -15.414 -3.131 1 97.44 96 THR A C 1
ATOM 758 O O . THR A 1 96 ? -14.969 -15.812 -4.223 1 97.44 96 THR A O 1
ATOM 761 N N . PRO A 1 97 ? -13.508 -15.883 -2.52 1 98 97 PRO A N 1
ATOM 762 C CA . PRO A 1 97 ? -12.922 -17.094 -3.105 1 98 97 PRO A CA 1
ATOM 763 C C . PRO A 1 97 ? -13.93 -18.219 -3.268 1 98 97 PRO A C 1
ATOM 765 O O . PRO A 1 97 ? -14.773 -18.438 -2.389 1 98 97 PRO A O 1
ATOM 768 N N . LEU A 1 98 ? -13.82 -18.875 -4.355 1 98.56 98 LEU A N 1
ATOM 769 C CA . LEU A 1 98 ? -14.711 -20 -4.641 1 98.56 98 LEU A CA 1
ATOM 770 C C . LEU A 1 98 ? -14.656 -21.031 -3.527 1 98.56 98 LEU A C 1
ATOM 772 O O . LEU A 1 98 ? -15.672 -21.656 -3.201 1 98.56 98 LEU A O 1
ATOM 776 N N . SER A 1 99 ? -13.531 -21.188 -2.842 1 97.88 99 SER A N 1
ATOM 777 C CA . SER A 1 99 ? -13.32 -22.156 -1.769 1 97.88 99 SER A CA 1
ATOM 778 C C . SER A 1 99 ? -14.273 -21.906 -0.602 1 97.88 99 SER A C 1
ATOM 780 O O . SER A 1 99 ? -14.648 -22.828 0.117 1 97.88 99 SER A O 1
ATOM 782 N N . GLU A 1 100 ? -14.68 -20.688 -0.464 1 97.44 100 GLU A N 1
ATOM 783 C CA . GLU A 1 100 ? -15.492 -20.312 0.688 1 97.44 100 GLU A CA 1
ATOM 784 C C . GLU A 1 100 ? -16.969 -20.594 0.433 1 97.44 100 GLU A C 1
ATOM 786 O O . GLU A 1 100 ? -17.766 -20.672 1.373 1 97.44 100 GLU A O 1
ATOM 791 N N . VAL A 1 101 ? -17.359 -20.812 -0.81 1 98 101 VAL A N 1
ATOM 792 C CA . VAL A 1 101 ? -18.781 -20.953 -1.11 1 98 101 VAL A CA 1
ATOM 793 C C . VAL A 1 101 ? -19.016 -22.312 -1.791 1 98 101 VAL A C 1
ATOM 795 O O . VAL A 1 101 ? -20.172 -22.672 -2.062 1 98 101 VAL A O 1
ATOM 798 N N . TRP A 1 102 ? -18.016 -23.047 -2.043 1 98 102 TRP A N 1
ATOM 799 C CA . TRP A 1 102 ? -18.031 -24.25 -2.881 1 98 102 TRP A CA 1
ATOM 800 C C . TRP A 1 102 ? -19.078 -25.234 -2.396 1 98 102 TRP A C 1
ATOM 802 O O . TRP A 1 102 ? -19.875 -25.734 -3.189 1 98 102 TRP A O 1
ATOM 812 N N . LEU A 1 103 ? -19.156 -25.469 -1.093 1 97 103 LEU A N 1
ATOM 813 C CA . LEU A 1 103 ? -20 -26.516 -0.529 1 97 103 LEU A CA 1
ATOM 814 C C . LEU A 1 103 ? -21.484 -26.141 -0.638 1 97 103 LEU A C 1
ATOM 816 O O . LEU A 1 103 ? -22.344 -27.016 -0.659 1 97 103 LEU A O 1
ATOM 820 N N . ASN A 1 104 ? -21.766 -24.891 -0.768 1 97.31 104 ASN A N 1
ATOM 821 C CA . ASN A 1 104 ? -23.156 -24.422 -0.785 1 97.31 104 ASN A CA 1
ATOM 822 C C . ASN A 1 104 ? -23.641 -24.203 -2.209 1 97.31 104 ASN A C 1
ATOM 824 O O . ASN A 1 104 ? -24.812 -23.844 -2.418 1 97.31 104 ASN A O 1
ATOM 828 N N . LEU A 1 105 ? -22.859 -24.453 -3.137 1 97.75 105 LEU A N 1
ATOM 829 C CA . LEU A 1 105 ? -23.219 -24.172 -4.523 1 97.75 105 LEU A CA 1
ATOM 830 C C . LEU A 1 105 ? -23.953 -25.359 -5.137 1 97.75 105 LEU A C 1
ATOM 832 O O . LEU A 1 105 ? -23.672 -26.516 -4.801 1 97.75 105 LEU A O 1
ATOM 836 N N . SER A 1 106 ? -24.844 -25.062 -6.082 1 97.69 106 SER A N 1
ATOM 837 C CA . SER A 1 106 ? -25.453 -26.109 -6.902 1 97.69 106 SER A CA 1
ATOM 838 C C . SER A 1 106 ? -24.469 -26.641 -7.934 1 97.69 106 SER A C 1
ATOM 840 O O . SER A 1 106 ? -23.484 -25.984 -8.258 1 97.69 106 SER A O 1
ATOM 842 N N . GLU A 1 107 ? -24.797 -27.812 -8.445 1 97.38 107 GLU A N 1
ATOM 843 C CA . GLU A 1 107 ? -23.953 -28.391 -9.492 1 97.38 107 GLU A CA 1
ATOM 844 C C . GLU A 1 107 ? -23.953 -27.516 -10.742 1 97.38 107 GLU A C 1
ATOM 846 O O . GLU A 1 107 ? -22.922 -27.406 -11.414 1 97.38 107 GLU A O 1
ATOM 851 N N . SER A 1 108 ? -25.031 -26.891 -10.977 1 97.69 108 SER A N 1
ATOM 852 C CA . SER A 1 108 ? -25.141 -26.016 -12.133 1 97.69 108 SER A CA 1
ATOM 853 C C . SER A 1 108 ? -24.25 -24.781 -11.961 1 97.69 108 SER A C 1
ATOM 855 O O . SER A 1 108 ? -23.594 -24.344 -12.914 1 97.69 108 SER A O 1
ATOM 857 N N . ASP A 1 109 ? -24.219 -24.219 -10.727 1 97.81 109 ASP A N 1
ATOM 858 C CA . ASP A 1 109 ? -23.375 -23.062 -10.453 1 97.81 109 ASP A CA 1
ATOM 859 C C . ASP A 1 109 ? -21.906 -23.438 -10.57 1 97.81 109 ASP A C 1
ATOM 861 O O . ASP A 1 109 ? -21.109 -22.688 -11.156 1 97.81 109 ASP A O 1
ATOM 865 N N . LYS A 1 110 ? -21.594 -24.578 -10.039 1 98.31 110 LYS A N 1
ATOM 866 C CA . LYS A 1 110 ? -20.219 -25.062 -10.133 1 98.31 110 LYS A CA 1
ATOM 867 C C . LYS A 1 110 ? -19.781 -25.188 -11.594 1 98.31 110 LYS A C 1
ATOM 869 O O . LYS A 1 110 ? -18.703 -24.719 -11.969 1 98.31 110 LYS A O 1
ATOM 874 N N . ASP A 1 111 ? -20.625 -25.766 -12.367 1 98.25 111 ASP A N 1
ATOM 875 C CA . ASP A 1 111 ? -20.344 -25.938 -13.789 1 98.25 111 ASP A CA 1
ATOM 876 C C . ASP A 1 111 ? -20.234 -24.594 -14.5 1 98.25 111 ASP A C 1
ATOM 878 O O . ASP A 1 111 ? -19.375 -24.422 -15.367 1 98.25 111 ASP A O 1
ATOM 882 N N . GLY A 1 112 ? -21.078 -23.688 -14.133 1 98.44 112 GLY A N 1
ATOM 883 C CA . GLY A 1 112 ? -21.031 -22.359 -14.703 1 98.44 112 GLY A CA 1
ATOM 884 C C . GLY A 1 112 ? -19.734 -21.641 -14.438 1 98.44 112 GLY A C 1
ATOM 885 O O . GLY A 1 112 ? -19.156 -21.016 -15.344 1 98.44 112 GLY A O 1
ATOM 886 N N . TYR A 1 113 ? -19.266 -21.703 -13.219 1 98.69 113 TYR A N 1
ATOM 887 C CA . TYR A 1 113 ? -18 -21.062 -12.875 1 98.69 113 TYR A CA 1
ATOM 888 C C . TYR A 1 113 ? -16.844 -21.719 -13.625 1 98.69 113 TYR A C 1
ATOM 890 O O . TYR A 1 113 ? -15.914 -21.031 -14.055 1 98.69 113 TYR A O 1
ATOM 898 N N . ALA A 1 114 ? -16.891 -23.062 -13.789 1 98.75 114 ALA A N 1
ATOM 899 C CA . ALA A 1 114 ? -15.859 -23.766 -14.531 1 98.75 114 ALA A CA 1
ATOM 900 C C . ALA A 1 114 ? -15.82 -23.328 -15.992 1 98.75 114 ALA A C 1
ATOM 902 O O . ALA A 1 114 ? -14.75 -23.047 -16.531 1 98.75 114 ALA A O 1
ATOM 903 N N . LYS A 1 115 ? -16.969 -23.234 -16.578 1 98.62 115 LYS A N 1
ATOM 904 C CA . LYS A 1 115 ? -17.062 -22.797 -17.969 1 98.62 115 LYS A CA 1
ATOM 905 C C . LYS A 1 115 ? -16.516 -21.391 -18.141 1 98.62 115 LYS A C 1
ATOM 907 O O . LYS A 1 115 ? -15.742 -21.141 -19.078 1 98.62 115 LYS A O 1
ATOM 912 N N . GLN A 1 116 ? -16.891 -20.516 -17.25 1 98.69 116 GLN A N 1
ATOM 913 C CA . GLN A 1 116 ? -16.391 -19.156 -17.297 1 98.69 116 GLN A CA 1
ATOM 914 C C . GLN A 1 116 ? -14.875 -19.109 -17.188 1 98.69 116 GLN A C 1
ATOM 916 O O . GLN A 1 116 ? -14.203 -18.406 -17.938 1 98.69 116 GLN A O 1
ATOM 921 N N . THR A 1 117 ? -14.352 -19.859 -16.266 1 98.75 117 THR A N 1
ATOM 922 C CA . THR A 1 117 ? -12.914 -19.906 -16.031 1 98.75 117 THR A CA 1
ATOM 923 C C . THR A 1 117 ? -12.188 -20.406 -17.281 1 98.75 117 THR A C 1
ATOM 925 O O . THR A 1 117 ? -11.203 -19.812 -17.719 1 98.75 117 THR A O 1
ATOM 928 N N . VAL A 1 118 ? -12.711 -21.453 -17.891 1 98.62 118 VAL A N 1
ATOM 929 C CA . VAL A 1 118 ? -12.078 -22.047 -19.062 1 98.62 118 VAL A CA 1
ATOM 930 C C . VAL A 1 118 ? -12.164 -21.078 -20.25 1 98.62 118 VAL A C 1
ATOM 932 O O . VAL A 1 118 ? -11.234 -21.016 -21.062 1 98.62 118 VAL A O 1
ATOM 935 N N . GLU A 1 119 ? -13.211 -20.344 -20.344 1 98.06 119 GLU A N 1
ATOM 936 C CA . GLU A 1 119 ? -13.297 -19.312 -21.359 1 98.06 119 GLU A CA 1
ATOM 937 C C . GLU A 1 119 ? -12.164 -18.297 -21.234 1 98.06 119 GLU A C 1
ATOM 939 O O . GLU A 1 119 ? -11.578 -17.875 -22.234 1 98.06 119 GLU A O 1
ATOM 944 N N . TYR A 1 120 ? -11.867 -17.922 -19.984 1 98.19 120 TYR A N 1
ATOM 945 C CA . TYR A 1 120 ? -10.727 -17.047 -19.734 1 98.19 120 TYR A CA 1
ATOM 946 C C . TYR A 1 120 ? -9.422 -17.734 -20.141 1 98.19 120 TYR A C 1
ATOM 948 O O . TYR A 1 120 ? -8.547 -17.109 -20.734 1 98.19 120 TYR A O 1
ATOM 956 N N . LEU A 1 121 ? -9.305 -19.016 -19.875 1 97.62 121 LEU A N 1
ATOM 957 C CA . LEU A 1 121 ? -8.094 -19.766 -20.188 1 97.62 121 LEU A CA 1
ATOM 958 C C . LEU A 1 121 ? -7.855 -19.828 -21.688 1 97.62 121 LEU A C 1
ATOM 960 O O . LEU A 1 121 ? -6.707 -19.828 -22.141 1 97.62 121 LEU A O 1
ATOM 964 N N . HIS A 1 122 ? -8.914 -19.812 -22.422 1 97.81 122 HIS A N 1
ATOM 965 C CA . HIS A 1 122 ? -8.773 -19.812 -23.875 1 97.81 122 HIS A CA 1
ATOM 966 C C . HIS A 1 122 ? -8.047 -18.562 -24.359 1 97.81 122 HIS A C 1
ATOM 968 O O . HIS A 1 122 ? -7.285 -18.625 -25.328 1 97.81 122 HIS A O 1
ATOM 974 N N . GLN A 1 123 ? -8.289 -17.516 -23.641 1 98.31 123 GLN A N 1
ATOM 975 C CA . GLN A 1 123 ? -7.582 -16.281 -24 1 98.31 123 GLN A CA 1
ATOM 976 C C . GLN A 1 123 ? -6.086 -16.406 -23.734 1 98.31 123 GLN A C 1
ATOM 978 O O . GLN A 1 123 ? -5.27 -15.914 -24.516 1 98.31 123 GLN A O 1
ATOM 983 N N . LEU A 1 124 ? -5.758 -17.078 -22.703 1 98.06 124 LEU A N 1
ATOM 984 C CA . LEU A 1 124 ? -4.352 -17.281 -22.375 1 98.06 124 LEU A CA 1
ATOM 985 C C . LEU A 1 124 ? -3.666 -18.125 -23.438 1 98.06 124 LEU A C 1
ATOM 987 O O . LEU A 1 124 ? -2.492 -17.906 -23.75 1 98.06 124 LEU A O 1
ATOM 991 N N . ARG A 1 125 ? -4.406 -19.047 -24.031 1 96.88 125 ARG A N 1
ATOM 992 C CA . ARG A 1 125 ? -3.854 -19.984 -25.016 1 96.88 125 ARG A CA 1
ATOM 993 C C . ARG A 1 125 ? -3.463 -19.25 -26.297 1 96.88 125 ARG A C 1
ATOM 995 O O . ARG A 1 125 ? -2.623 -19.734 -27.047 1 96.88 125 ARG A O 1
ATOM 1002 N N . THR A 1 126 ? -4.035 -18.109 -26.5 1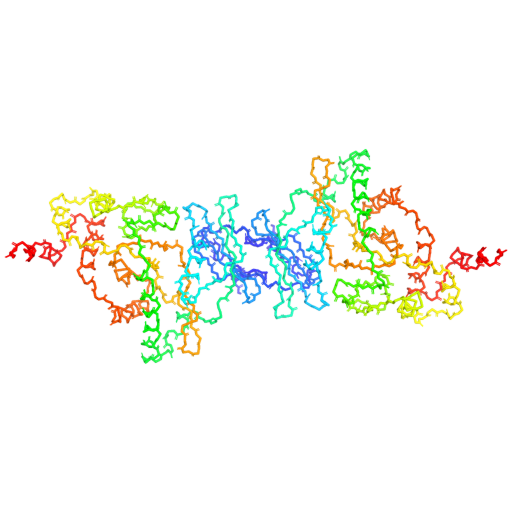 97.62 126 THR A N 1
ATOM 1003 C CA . THR A 1 126 ? -3.721 -17.344 -27.703 1 97.62 126 THR A CA 1
ATOM 1004 C C . THR A 1 126 ? -2.408 -16.578 -27.531 1 97.62 126 THR A C 1
ATOM 1006 O O . THR A 1 126 ? -1.829 -16.094 -28.5 1 97.62 126 THR A O 1
ATOM 1009 N N . LEU A 1 127 ? -2.018 -16.438 -26.328 1 98.38 127 LEU A N 1
ATOM 1010 C CA . LEU A 1 127 ? -0.741 -15.797 -26.047 1 98.38 127 LEU A CA 1
ATOM 1011 C C . LEU A 1 127 ? 0.4 -16.812 -26.094 1 98.38 127 LEU A C 1
ATOM 1013 O O . LEU A 1 127 ? 0.556 -17.609 -25.172 1 98.38 127 LEU A O 1
ATOM 1017 N N . CYS A 1 128 ? 1.211 -16.734 -27.125 1 97.75 128 CYS A N 1
ATOM 1018 C CA . CYS A 1 128 ? 2.238 -17.75 -27.375 1 97.75 128 CYS A CA 1
ATOM 1019 C C . CYS A 1 128 ? 3.625 -17.109 -27.391 1 97.75 128 CYS A C 1
ATOM 1021 O O . CYS A 1 128 ? 3.758 -15.906 -27.594 1 97.75 128 CYS A O 1
ATOM 1023 N N . SER A 1 129 ? 4.539 -17.906 -27.062 1 97.75 129 SER A N 1
ATOM 1024 C CA . SER A 1 129 ? 5.953 -17.562 -27.156 1 97.75 129 SER A CA 1
ATOM 1025 C C . SER A 1 129 ? 6.73 -18.609 -27.953 1 97.75 129 SER A C 1
ATOM 1027 O O . SER A 1 129 ? 6.242 -19.719 -28.172 1 97.75 129 SER A O 1
ATOM 1029 N N . THR A 1 130 ? 7.898 -18.25 -28.484 1 96.88 130 THR A N 1
ATOM 1030 C CA . THR A 1 130 ? 8.773 -19.188 -29.172 1 96.88 130 THR A CA 1
ATOM 1031 C C . THR A 1 130 ? 9.609 -19.984 -28.172 1 96.88 130 THR A C 1
ATOM 1033 O O . THR A 1 130 ? 10.289 -20.938 -28.562 1 96.88 130 THR A O 1
ATOM 1036 N N . ARG A 1 131 ? 9.5 -19.562 -26.938 1 98.19 131 ARG A N 1
ATOM 1037 C CA . ARG A 1 131 ? 10.281 -20.219 -25.891 1 98.19 131 ARG A CA 1
ATOM 1038 C C . ARG A 1 131 ? 9.453 -20.438 -24.641 1 98.19 131 ARG A C 1
ATOM 1040 O O . ARG A 1 131 ? 8.445 -19.766 -24.422 1 98.19 131 ARG A O 1
ATOM 1047 N N . ILE A 1 132 ? 9.852 -21.453 -23.875 1 98.5 132 ILE A N 1
ATOM 1048 C CA . ILE A 1 132 ? 9.383 -21.562 -22.5 1 98.5 132 ILE A CA 1
ATOM 1049 C C . ILE A 1 132 ? 10.117 -20.531 -21.625 1 98.5 132 ILE A C 1
ATOM 1051 O O . ILE A 1 132 ? 11.336 -20.594 -21.484 1 98.5 132 ILE A O 1
ATOM 1055 N N . GLN A 1 133 ? 9.336 -19.672 -21.047 1 98.25 133 GLN A N 1
ATOM 1056 C CA . GLN A 1 133 ? 9.914 -18.531 -20.344 1 98.25 133 GLN A CA 1
ATOM 1057 C C . GLN A 1 133 ? 8.852 -17.75 -19.594 1 98.25 133 GLN A C 1
ATOM 1059 O O . GLN A 1 133 ? 7.652 -17.922 -19.828 1 98.25 133 GLN A O 1
ATOM 1064 N N . SER A 1 134 ? 9.336 -16.984 -18.625 1 96.12 134 SER A N 1
ATOM 1065 C CA . SER A 1 134 ? 8.492 -15.953 -18.031 1 96.12 134 SER A CA 1
ATOM 1066 C C . SER A 1 134 ? 8.516 -14.672 -18.859 1 96.12 134 SER A C 1
ATOM 1068 O O . SER A 1 134 ? 9.297 -14.547 -19.812 1 96.12 134 SER A O 1
ATOM 1070 N N . ILE A 1 135 ? 7.66 -13.734 -18.5 1 94.5 135 ILE A N 1
ATOM 1071 C CA . ILE A 1 135 ? 7.609 -12.453 -19.203 1 94.5 135 ILE A CA 1
ATOM 1072 C C . ILE A 1 135 ? 8.992 -11.805 -19.203 1 94.5 135 ILE A C 1
ATOM 1074 O O . ILE A 1 135 ? 9.766 -11.992 -18.266 1 94.5 135 ILE A O 1
ATOM 1078 N N . ASN A 1 136 ? 9.289 -11.094 -20.312 1 92.06 136 ASN A N 1
ATOM 1079 C CA . ASN A 1 136 ? 10.547 -10.367 -20.469 1 92.06 136 ASN A CA 1
ATOM 1080 C C . ASN A 1 136 ? 11.742 -11.312 -20.484 1 92.06 136 ASN A C 1
ATOM 1082 O O . ASN A 1 136 ? 12.789 -11.008 -19.922 1 92.06 136 ASN A O 1
ATOM 1086 N N . GLU A 1 137 ? 11.539 -12.508 -20.891 1 94.19 137 GLU A N 1
ATOM 1087 C CA . GLU A 1 137 ? 12.578 -13.5 -21.141 1 94.19 137 GLU A CA 1
ATOM 1088 C C . GLU A 1 137 ? 13.203 -13.992 -19.844 1 94.19 137 GLU A C 1
ATOM 1090 O O . GLU A 1 137 ? 14.383 -14.344 -19.812 1 94.19 137 GLU A O 1
ATOM 1095 N N . GLN A 1 138 ? 12.484 -13.93 -18.828 1 95.31 138 GLN A N 1
ATOM 1096 C CA . GLN A 1 138 ? 12.953 -14.414 -17.531 1 95.31 138 GLN A CA 1
ATOM 1097 C C . GLN A 1 138 ? 12.719 -15.922 -17.391 1 95.31 138 GLN A C 1
ATOM 1099 O O . GLN A 1 138 ? 11.93 -16.5 -18.141 1 95.31 138 GLN A O 1
ATOM 1104 N N . PRO A 1 139 ? 13.43 -16.531 -16.516 1 97.06 139 PRO A N 1
ATOM 1105 C CA . PRO A 1 139 ? 13.211 -17.953 -16.297 1 97.06 139 PRO A CA 1
ATOM 1106 C C . PRO A 1 139 ? 11.852 -18.25 -15.664 1 97.06 139 PRO A C 1
ATOM 1108 O O . PRO A 1 139 ? 11.227 -17.359 -15.086 1 97.06 139 PRO A O 1
ATOM 1111 N N . VAL A 1 140 ? 11.422 -19.5 -15.859 1 96.94 140 VAL A N 1
ATOM 1112 C CA . VAL A 1 140 ? 10.219 -19.969 -15.18 1 96.94 140 VAL A CA 1
ATOM 1113 C C . VAL A 1 140 ? 10.594 -20.719 -13.906 1 96.94 140 VAL A C 1
ATOM 1115 O O . VAL A 1 140 ? 11.703 -21.25 -13.797 1 96.94 140 VAL A O 1
ATOM 1118 N N . TYR A 1 141 ? 9.664 -20.703 -12.992 1 95.19 141 TYR A N 1
ATOM 1119 C CA . TYR A 1 141 ? 9.781 -21.422 -11.727 1 95.19 141 TYR A CA 1
ATOM 1120 C C . TYR A 1 141 ? 8.602 -22.359 -11.523 1 95.19 141 TYR A C 1
ATOM 1122 O O . TYR A 1 141 ? 7.457 -21.922 -11.422 1 95.19 141 TYR A O 1
ATOM 1130 N N . SER A 1 142 ? 8.852 -23.656 -11.516 1 96.06 142 SER A N 1
ATOM 1131 C CA . SER A 1 142 ? 7.82 -24.656 -11.25 1 96.06 142 SER A CA 1
ATOM 1132 C C . SER A 1 142 ? 8.422 -25.922 -10.664 1 96.06 142 SER A C 1
ATOM 1134 O O . SER A 1 142 ? 9.016 -26.734 -11.383 1 96.06 142 SER A O 1
ATOM 1136 N N . ALA A 1 143 ? 8.148 -26.141 -9.391 1 95.06 143 ALA A N 1
ATOM 1137 C CA . ALA A 1 143 ? 8.688 -27.328 -8.719 1 95.06 143 ALA A CA 1
ATOM 1138 C C . ALA A 1 143 ? 7.969 -28.594 -9.172 1 95.06 143 ALA A C 1
ATOM 1140 O O . ALA A 1 143 ? 8.453 -29.703 -8.945 1 95.06 143 ALA A O 1
ATOM 1141 N N . PHE A 1 144 ? 6.828 -28.391 -9.797 1 96.81 144 PHE A N 1
ATOM 1142 C CA . PHE A 1 144 ? 6.074 -29.562 -10.227 1 96.81 144 PHE A CA 1
ATOM 1143 C C . PHE A 1 144 ? 6.469 -29.953 -11.648 1 96.81 144 PHE A C 1
ATOM 1145 O O . PHE A 1 144 ? 6.512 -31.141 -11.969 1 96.81 144 PHE A O 1
ATOM 1152 N N . LEU A 1 145 ? 6.707 -28.969 -12.445 1 97.88 145 LEU A N 1
ATOM 1153 C CA . LEU A 1 145 ? 7.145 -29.297 -13.805 1 97.88 145 LEU A CA 1
ATOM 1154 C C . LEU A 1 145 ? 8.594 -29.75 -13.812 1 97.88 145 LEU A C 1
ATOM 1156 O O . LEU A 1 145 ? 8.969 -30.625 -14.602 1 97.88 145 LEU A O 1
ATOM 1160 N N . PHE A 1 146 ? 9.383 -29.094 -13.008 1 97.94 146 PHE A N 1
ATOM 1161 C CA . PHE A 1 146 ? 10.781 -29.469 -12.828 1 97.94 146 PHE A CA 1
ATOM 1162 C C . PHE A 1 146 ? 11.031 -30 -11.43 1 97.94 146 PHE A C 1
ATOM 1164 O O . PHE A 1 146 ? 11.133 -29.234 -10.469 1 97.94 146 PHE A O 1
ATOM 1171 N N . ARG A 1 147 ? 11.266 -31.219 -11.32 1 97.31 147 ARG A N 1
ATOM 1172 C CA . ARG A 1 147 ? 11.289 -31.906 -10.031 1 97.31 147 ARG A CA 1
ATOM 1173 C C . ARG A 1 147 ? 12.695 -31.922 -9.445 1 97.31 147 ARG A C 1
ATOM 1175 O O . ARG A 1 147 ? 13.078 -32.875 -8.773 1 97.31 147 ARG A O 1
ATOM 1182 N N . ASP A 1 148 ? 13.5 -30.906 -9.711 1 95.38 148 ASP A N 1
ATOM 1183 C CA . ASP A 1 148 ? 14.867 -30.844 -9.203 1 95.38 148 ASP A CA 1
ATOM 1184 C C . ASP A 1 148 ? 14.969 -29.922 -7.992 1 95.38 148 ASP A C 1
ATOM 1186 O O . ASP A 1 148 ? 16.062 -29.688 -7.477 1 95.38 148 ASP A O 1
ATOM 1190 N N . GLY A 1 149 ? 13.875 -29.391 -7.543 1 91.88 149 GLY A N 1
ATOM 1191 C CA . GLY A 1 149 ? 13.906 -28.562 -6.344 1 91.88 149 GLY A CA 1
ATOM 1192 C C . GLY A 1 149 ? 13.016 -27.344 -6.441 1 91.88 149 GLY A C 1
ATOM 1193 O O . GLY A 1 149 ? 12.461 -27.062 -7.504 1 91.88 149 GLY A O 1
ATOM 1194 N N . TYR A 1 150 ? 12.914 -26.672 -5.34 1 90.62 150 TYR A N 1
ATOM 1195 C CA . TYR A 1 150 ? 12.094 -25.469 -5.266 1 90.62 150 TYR A CA 1
ATOM 1196 C C . TYR A 1 150 ? 12.93 -24.219 -5.508 1 90.62 150 TYR A C 1
ATOM 1198 O O . TYR A 1 150 ? 14.055 -24.125 -5.02 1 90.62 150 TYR A O 1
ATOM 1206 N N . GLY A 1 151 ? 12.359 -23.312 -6.242 1 92.31 151 GLY A N 1
ATOM 1207 C CA . GLY A 1 151 ? 13.008 -22.031 -6.434 1 92.31 151 GLY A CA 1
ATOM 1208 C C . GLY A 1 151 ? 14.133 -22.062 -7.441 1 92.31 151 GLY A C 1
ATOM 1209 O O . GLY A 1 151 ? 14.953 -21.141 -7.5 1 92.31 151 GLY A O 1
ATOM 1210 N N . ILE A 1 152 ? 14.242 -23.078 -8.148 1 95.69 152 ILE A N 1
ATOM 1211 C CA . ILE A 1 152 ? 15.273 -23.234 -9.172 1 95.69 152 ILE A CA 1
ATOM 1212 C C . ILE A 1 152 ? 14.773 -22.672 -10.5 1 95.69 152 ILE A C 1
ATOM 1214 O O . ILE A 1 152 ? 13.688 -23.031 -10.961 1 95.69 152 ILE A O 1
ATOM 1218 N N . PRO A 1 153 ? 15.516 -21.781 -11.109 1 97.06 153 PRO A N 1
ATOM 1219 C CA . PRO A 1 153 ? 15.102 -21.203 -12.391 1 97.06 153 PRO A CA 1
ATOM 1220 C C . PRO A 1 153 ? 15.352 -22.125 -13.578 1 97.06 153 PRO A C 1
ATOM 1222 O O . PRO A 1 153 ? 16.359 -22.844 -13.602 1 97.06 153 PRO A O 1
ATOM 1225 N N . HIS A 1 154 ? 14.422 -22.062 -14.555 1 98.06 154 HIS A N 1
ATOM 1226 C CA . HIS A 1 154 ? 14.586 -22.828 -15.789 1 98.06 154 HIS A CA 1
ATOM 1227 C C . HIS A 1 154 ? 14.273 -21.969 -17.016 1 98.06 154 HIS A C 1
ATOM 1229 O O . HIS A 1 154 ? 13.25 -21.281 -17.047 1 98.06 154 HIS A O 1
ATOM 1235 N N . GLY A 1 155 ? 15.18 -22.125 -18.047 1 95.38 155 GLY A N 1
ATOM 1236 C CA . GLY A 1 155 ? 14.938 -21.438 -19.297 1 95.38 155 GLY A CA 1
ATOM 1237 C C . GLY A 1 155 ? 15.617 -20.078 -19.375 1 95.38 155 GLY A C 1
ATOM 1238 O O . GLY A 1 155 ? 16.375 -19.703 -18.484 1 95.38 155 GLY A O 1
ATOM 1239 N N . PRO A 1 156 ? 15.242 -19.547 -20.406 1 97.62 156 PRO A N 1
ATOM 1240 C CA . PRO A 1 156 ? 14.336 -19.906 -21.5 1 97.62 156 PRO A CA 1
ATOM 1241 C C . PRO A 1 156 ? 14.742 -21.188 -22.219 1 97.62 156 PRO A C 1
ATOM 1243 O O . PRO A 1 156 ? 15.938 -21.469 -22.359 1 97.62 156 PRO A O 1
ATOM 1246 N N . LEU A 1 157 ? 13.703 -21.938 -22.578 1 98.5 157 LEU A N 1
ATOM 1247 C CA . LEU A 1 157 ? 13.875 -23.188 -23.312 1 98.5 157 LEU A CA 1
ATOM 1248 C C . LEU A 1 157 ? 13.25 -23.094 -24.703 1 98.5 157 LEU A C 1
ATOM 1250 O O . LEU A 1 157 ? 12.141 -22.578 -24.859 1 98.5 157 LEU A O 1
ATOM 1254 N N . THR A 1 158 ? 13.844 -23.672 -25.719 1 96.94 158 THR A N 1
ATOM 1255 C CA . THR A 1 158 ? 13.414 -23.391 -27.078 1 96.94 158 THR A CA 1
ATOM 1256 C C . THR A 1 158 ? 12.922 -24.656 -27.781 1 96.94 158 THR A C 1
ATOM 1258 O O . THR A 1 158 ? 12.461 -24.594 -28.922 1 96.94 158 THR A O 1
ATOM 1261 N N . SER A 1 159 ? 13.094 -25.797 -27.109 1 97.56 159 SER A N 1
ATOM 1262 C CA . SER A 1 159 ? 12.734 -27.031 -27.781 1 97.56 159 SER A CA 1
ATOM 1263 C C . SER A 1 159 ? 12.32 -28.109 -26.766 1 97.56 159 SER A C 1
ATOM 1265 O O . SER A 1 159 ? 12.555 -27.953 -25.562 1 97.56 159 SER A O 1
ATOM 1267 N N . ASP A 1 160 ? 11.75 -29.141 -27.328 1 97.94 160 ASP A N 1
ATOM 1268 C CA . ASP A 1 160 ? 11.391 -30.297 -26.5 1 97.94 160 ASP A CA 1
ATOM 1269 C C . ASP A 1 160 ? 12.641 -30.938 -25.891 1 97.94 160 ASP A C 1
ATOM 1271 O O . ASP A 1 160 ? 12.602 -31.453 -24.781 1 97.94 160 ASP A O 1
ATOM 1275 N N . GLU A 1 161 ? 13.695 -30.906 -26.641 1 97.75 161 GLU A N 1
ATOM 1276 C CA . GLU A 1 161 ? 14.953 -31.453 -26.141 1 97.75 161 GLU A CA 1
ATOM 1277 C C . GLU A 1 161 ? 15.461 -30.672 -24.938 1 97.75 161 GLU A C 1
ATOM 1279 O O . GLU A 1 161 ? 15.914 -31.25 -23.953 1 97.75 161 GLU A O 1
ATOM 1284 N N . HIS A 1 162 ? 15.352 -29.375 -25.094 1 98.12 162 HIS A N 1
ATOM 1285 C CA . HIS A 1 162 ? 15.75 -28.531 -23.969 1 98.12 162 HIS A CA 1
ATOM 1286 C C . HIS A 1 162 ? 14.852 -28.766 -22.75 1 98.12 162 HIS A C 1
ATOM 1288 O O . HIS A 1 162 ? 15.336 -28.812 -21.625 1 98.12 162 HIS A O 1
ATOM 1294 N N . LEU A 1 163 ? 13.594 -28.828 -23.047 1 98.62 163 LEU A N 1
ATOM 1295 C CA . LEU A 1 163 ? 12.641 -29.078 -21.969 1 98.62 163 LEU A CA 1
ATOM 1296 C C . LEU A 1 163 ? 12.945 -30.391 -21.266 1 98.62 163 LEU A C 1
ATOM 1298 O O . LEU A 1 163 ? 13.008 -30.453 -20.031 1 98.62 163 LEU A O 1
ATOM 1302 N N . TRP A 1 164 ? 13.211 -31.422 -22.031 1 98.31 164 TRP A N 1
ATOM 1303 C CA . TRP A 1 164 ? 13.508 -32.719 -21.438 1 98.31 164 TRP A CA 1
ATOM 1304 C C . TRP A 1 164 ? 14.789 -32.688 -20.625 1 98.31 164 TRP A C 1
ATOM 1306 O O . TRP A 1 164 ? 14.852 -33.25 -19.531 1 98.31 164 TRP A O 1
ATOM 1316 N N . TYR A 1 165 ? 15.734 -32.031 -21.188 1 98 165 TYR A N 1
ATOM 1317 C CA . TYR A 1 165 ? 17 -31.922 -20.469 1 98 165 TYR A CA 1
ATOM 1318 C C . TYR A 1 165 ? 16.781 -31.359 -19.078 1 98 165 TYR A C 1
ATOM 1320 O O . TYR A 1 165 ? 17.328 -31.891 -18.094 1 98 165 TYR A O 1
ATOM 1328 N N . GLU A 1 166 ? 16.016 -30.344 -18.938 1 98.31 166 GLU A N 1
ATOM 1329 C CA . GLU A 1 166 ? 15.727 -29.719 -17.656 1 98.31 166 GLU A CA 1
ATOM 1330 C C . GLU A 1 166 ? 14.875 -30.641 -16.781 1 98.31 166 GLU A C 1
ATOM 1332 O O . GLU A 1 166 ? 15.141 -30.781 -15.586 1 98.31 166 GLU A O 1
ATOM 1337 N N . MET A 1 167 ? 13.875 -31.266 -17.312 1 98.44 167 MET A N 1
ATOM 1338 C CA . MET A 1 167 ? 12.984 -32.125 -16.562 1 98.44 167 MET A CA 1
ATOM 1339 C C . MET A 1 167 ? 13.727 -33.375 -16.047 1 98.44 167 MET A C 1
ATOM 1341 O O . MET A 1 167 ? 13.484 -33.812 -14.938 1 98.44 167 MET A O 1
ATOM 1345 N N . ALA A 1 168 ? 14.641 -33.844 -16.797 1 97.81 168 ALA A N 1
ATOM 1346 C CA . ALA A 1 168 ? 15.359 -35.062 -16.484 1 97.81 168 ALA A CA 1
ATOM 1347 C C . ALA A 1 168 ? 16.234 -34.875 -15.242 1 97.81 168 ALA A C 1
ATOM 1349 O O . ALA A 1 168 ? 16.594 -35.875 -14.586 1 97.81 168 ALA A O 1
ATOM 1350 N N . LYS A 1 169 ? 16.578 -33.688 -14.984 1 97.62 169 LYS A N 1
ATOM 1351 C CA . LYS A 1 169 ? 17.328 -33.406 -13.766 1 97.62 169 LYS A CA 1
ATOM 1352 C C . LYS A 1 169 ? 16.594 -33.875 -12.531 1 97.62 169 LYS A C 1
ATOM 1354 O O . LYS A 1 169 ? 17.219 -34.219 -11.523 1 97.62 169 LYS A O 1
ATOM 1359 N N . GLY A 1 170 ? 15.297 -33.969 -12.633 1 97.19 170 GLY A N 1
ATOM 1360 C CA . GLY A 1 170 ? 14.484 -34.469 -11.531 1 97.19 170 GLY A CA 1
ATOM 1361 C C . GLY A 1 170 ? 14.43 -35.969 -11.461 1 97.19 170 GLY A C 1
ATOM 1362 O O . GLY A 1 170 ? 13.875 -36.531 -10.516 1 97.19 170 GLY A O 1
ATOM 1363 N N . LEU A 1 171 ? 15.047 -36.656 -12.383 1 97.19 171 LEU A N 1
ATOM 1364 C CA . LEU A 1 171 ? 14.969 -38.125 -12.484 1 97.19 171 LEU A CA 1
ATOM 1365 C C . LEU A 1 171 ? 16.328 -38.75 -12.18 1 97.19 171 LEU A C 1
ATOM 1367 O O . LEU A 1 171 ? 16.609 -39.844 -12.648 1 97.19 171 LEU A O 1
ATOM 1371 N N . LYS A 1 172 ? 17.141 -38.094 -11.484 1 92.38 172 LYS A N 1
ATOM 1372 C CA . LYS A 1 172 ? 18.516 -38.531 -11.266 1 92.38 172 LYS A CA 1
ATOM 1373 C C . LYS A 1 172 ? 18.562 -39.938 -10.703 1 92.38 172 LYS A C 1
ATOM 1375 O O . LYS A 1 172 ? 19.5 -40.688 -10.984 1 92.38 172 LYS A O 1
ATOM 1380 N N . ASN A 1 173 ? 17.625 -40.406 -9.992 1 92.88 173 ASN A N 1
ATOM 1381 C CA . ASN A 1 173 ? 17.641 -41.688 -9.352 1 92.88 173 ASN A CA 1
ATOM 1382 C C . ASN A 1 173 ? 16.859 -42.719 -10.156 1 92.88 173 ASN A C 1
ATOM 1384 O O . ASN A 1 173 ? 16.844 -43.906 -9.812 1 92.88 173 ASN A O 1
ATOM 1388 N N . ALA A 1 174 ? 16.172 -42.312 -11.195 1 94.88 174 ALA A N 1
ATOM 1389 C CA . ALA A 1 174 ? 15.375 -43.219 -12.023 1 94.88 174 ALA A CA 1
ATOM 1390 C C . ALA A 1 174 ? 16.25 -43.969 -13.008 1 94.88 174 ALA A C 1
ATOM 1392 O O . ALA A 1 174 ? 17.219 -43.438 -13.547 1 94.88 174 ALA A O 1
ATOM 1393 N N . PRO A 1 175 ? 15.898 -45.281 -13.289 1 95.12 175 PRO A N 1
ATOM 1394 C CA . PRO A 1 175 ? 16.656 -46.062 -14.266 1 95.12 175 PRO A CA 1
ATOM 1395 C C . PRO A 1 175 ? 16.672 -45.406 -15.648 1 95.12 175 PRO A C 1
ATOM 1397 O O . PRO A 1 175 ? 15.656 -44.906 -16.109 1 95.12 175 PRO A O 1
ATOM 1400 N N . GLN A 1 176 ? 17.844 -45.531 -16.281 1 95.31 176 GLN A N 1
ATOM 1401 C CA . GLN A 1 176 ? 18.031 -44.844 -17.562 1 95.31 176 GLN A CA 1
ATOM 1402 C C . GLN A 1 176 ? 17.062 -45.406 -18.625 1 95.31 176 GLN A C 1
ATOM 1404 O O . GLN A 1 176 ? 16.578 -44.656 -19.484 1 95.31 176 GLN A O 1
ATOM 1409 N N . ASP A 1 177 ? 16.812 -46.625 -18.562 1 94.19 177 ASP A N 1
ATOM 1410 C CA . ASP A 1 177 ? 15.914 -47.25 -19.531 1 94.19 177 ASP A CA 1
ATOM 1411 C C . ASP A 1 177 ? 14.508 -46.656 -19.422 1 94.19 177 ASP A C 1
ATOM 1413 O O . ASP A 1 177 ? 13.852 -46.406 -20.438 1 94.19 177 ASP A O 1
ATOM 1417 N N . LEU A 1 178 ? 14.055 -46.469 -18.203 1 95.06 178 LEU A N 1
ATOM 1418 C CA . LEU A 1 178 ? 12.742 -45.875 -17.984 1 95.06 178 LEU A CA 1
ATOM 1419 C C . LEU A 1 178 ? 12.727 -44.406 -18.422 1 95.06 178 LEU A C 1
ATOM 1421 O O . LEU A 1 178 ? 11.727 -43.938 -18.953 1 95.06 178 LEU A O 1
ATOM 1425 N N . GLN A 1 179 ? 13.812 -43.719 -18.203 1 96.56 179 GLN A N 1
ATOM 1426 C CA . GLN A 1 179 ? 13.922 -42.344 -18.656 1 96.56 179 GLN A CA 1
ATOM 1427 C C . GLN A 1 179 ? 13.812 -42.25 -20.188 1 96.56 179 GLN A C 1
ATOM 1429 O O . GLN A 1 179 ? 13.117 -41.375 -20.703 1 96.56 179 GLN A O 1
ATOM 1434 N N . ASP A 1 180 ? 14.508 -43.188 -20.828 1 95.5 180 ASP A N 1
ATOM 1435 C CA . ASP A 1 180 ? 14.492 -43.188 -22.297 1 95.5 180 ASP A CA 1
ATOM 1436 C C . ASP A 1 180 ? 13.078 -43.438 -22.812 1 95.5 180 ASP A C 1
ATOM 1438 O O . ASP A 1 180 ? 12.648 -42.812 -23.781 1 95.5 180 ASP A O 1
ATOM 1442 N N . LEU A 1 181 ? 12.406 -44.375 -22.219 1 94.81 181 LEU A N 1
ATOM 1443 C CA . LEU A 1 181 ? 11.031 -44.688 -22.594 1 94.81 181 LEU A CA 1
ATOM 1444 C C . LEU A 1 181 ? 10.133 -43.469 -22.375 1 94.81 181 LEU A C 1
ATOM 1446 O O . LEU A 1 181 ? 9.305 -43.125 -23.219 1 94.81 181 LEU A O 1
ATOM 1450 N N . LEU A 1 182 ? 10.305 -42.844 -21.266 1 96.56 182 LEU A N 1
ATOM 1451 C CA . LEU A 1 182 ? 9.492 -41.688 -20.922 1 96.56 182 LEU A CA 1
ATOM 1452 C C . LEU A 1 182 ? 9.742 -40.531 -21.906 1 96.56 182 LEU A C 1
ATOM 1454 O O . LEU A 1 182 ? 8.805 -39.875 -22.344 1 96.56 182 LEU A O 1
ATOM 1458 N N . ARG A 1 183 ? 10.969 -40.312 -22.25 1 96.81 183 ARG A N 1
ATOM 1459 C CA . ARG A 1 183 ? 11.305 -39.25 -23.203 1 96.81 183 ARG A CA 1
ATOM 1460 C C . ARG A 1 183 ? 10.578 -39.5 -24.531 1 96.81 183 ARG A C 1
ATOM 1462 O O . ARG A 1 183 ? 10.094 -38.531 -25.156 1 96.81 183 ARG A O 1
ATOM 1469 N N . ARG A 1 184 ? 10.492 -40.656 -24.938 1 95.06 184 ARG A N 1
ATOM 1470 C CA . ARG A 1 184 ? 9.844 -41 -26.203 1 95.06 184 ARG A CA 1
ATOM 1471 C C . ARG A 1 184 ? 8.352 -40.688 -26.156 1 95.06 184 ARG A C 1
ATOM 1473 O O . ARG A 1 184 ? 7.73 -40.469 -27.188 1 95.06 184 ARG A O 1
ATOM 1480 N N . ARG A 1 185 ? 7.844 -40.656 -24.953 1 95.56 185 ARG A N 1
ATOM 1481 C CA . ARG A 1 185 ? 6.406 -40.469 -24.797 1 95.56 185 ARG A CA 1
ATOM 1482 C C . ARG A 1 185 ? 6.066 -39.031 -24.531 1 95.56 185 ARG A C 1
ATOM 1484 O O . ARG A 1 185 ? 4.891 -38.656 -24.469 1 95.56 185 ARG A O 1
ATOM 1491 N N . MET A 1 186 ? 7.055 -38.188 -24.422 1 97 186 MET A N 1
ATOM 1492 C CA . MET A 1 186 ? 6.785 -36.781 -24.109 1 97 186 MET A CA 1
ATOM 1493 C C . MET A 1 186 ? 6.059 -36.125 -25.266 1 97 186 MET A C 1
ATOM 1495 O O . MET A 1 186 ? 6.562 -36.094 -26.391 1 97 186 MET A O 1
ATOM 1499 N N . PRO A 1 187 ? 4.863 -35.625 -24.953 1 96.88 187 PRO A N 1
ATOM 1500 C CA . PRO A 1 187 ? 4.176 -34.906 -26.031 1 96.88 187 PRO A CA 1
ATOM 1501 C C . PRO A 1 187 ? 4.883 -33.594 -26.438 1 96.88 187 PRO A C 1
ATOM 1503 O O . PRO A 1 187 ? 5.656 -33.062 -25.641 1 96.88 187 PRO A O 1
ATOM 1506 N N . SER A 1 188 ? 4.535 -33.219 -27.688 1 97.06 188 SER A N 1
ATOM 1507 C CA . SER A 1 188 ? 5.051 -31.906 -28.109 1 97.06 188 SER A CA 1
ATOM 1508 C C . SER A 1 188 ? 4.629 -30.812 -27.141 1 97.06 188 SER A C 1
ATOM 1510 O O . SER A 1 188 ? 3.475 -30.766 -26.703 1 97.06 188 SER A O 1
ATOM 1512 N N . ALA A 1 189 ? 5.57 -29.953 -26.875 1 97.19 189 ALA A N 1
ATOM 1513 C CA . ALA A 1 189 ? 5.316 -28.875 -25.922 1 97.19 189 ALA A CA 1
ATOM 1514 C C . ALA A 1 189 ? 4.742 -27.656 -26.625 1 97.19 189 ALA A C 1
ATOM 1516 O O . ALA A 1 189 ? 4.141 -26.781 -25.984 1 97.19 189 ALA A O 1
ATOM 1517 N N . GLN A 1 190 ? 4.902 -27.531 -27.875 1 96.56 190 GLN A N 1
ATOM 1518 C CA . GLN A 1 190 ? 4.465 -26.344 -28.625 1 96.56 190 GLN A CA 1
ATOM 1519 C C . GLN A 1 190 ? 2.98 -26.438 -28.969 1 96.56 190 GLN A C 1
ATOM 1521 O O . GLN A 1 190 ? 2.424 -27.531 -29.078 1 96.56 190 GLN A O 1
ATOM 1526 N N . PRO A 1 191 ? 2.428 -25.328 -29.203 1 97 191 PRO A N 1
ATOM 1527 C CA . PRO A 1 191 ? 2.928 -23.984 -28.906 1 97 191 PRO A CA 1
ATOM 1528 C C . PRO A 1 191 ? 3.105 -23.734 -27.406 1 97 191 PRO A C 1
ATOM 1530 O O . PRO A 1 191 ? 2.359 -24.297 -26.594 1 97 191 PRO A O 1
ATOM 1533 N N . TYR A 1 192 ? 4.152 -22.938 -27.078 1 98.31 192 TYR A N 1
ATOM 1534 C CA . TYR A 1 192 ? 4.305 -22.5 -25.688 1 98.31 192 TYR A CA 1
ATOM 1535 C C . TYR A 1 192 ? 3.309 -21.391 -25.344 1 98.31 192 TYR A C 1
ATOM 1537 O O . TYR A 1 192 ? 3.389 -20.297 -25.891 1 98.31 192 TYR A O 1
ATOM 1545 N N . THR A 1 193 ? 2.414 -21.688 -24.5 1 98.25 193 THR A N 1
ATOM 1546 C CA . THR A 1 193 ? 1.31 -20.766 -24.234 1 98.25 193 THR A CA 1
ATOM 1547 C C . THR A 1 193 ? 1.403 -20.203 -22.812 1 98.25 193 THR A C 1
ATOM 1549 O O . THR A 1 193 ? 1.943 -20.844 -21.922 1 98.25 193 THR A O 1
ATOM 1552 N N . PHE A 1 194 ? 0.916 -18.969 -22.703 1 98.62 194 PHE A N 1
ATOM 1553 C CA . PHE A 1 194 ? 0.877 -18.375 -21.375 1 98.62 194 PHE A CA 1
ATOM 1554 C C . PHE A 1 194 ? -0.057 -19.156 -20.469 1 98.62 194 PHE A C 1
ATOM 1556 O O . PHE A 1 194 ? -1.192 -19.453 -20.828 1 98.62 194 PHE A O 1
ATOM 1563 N N . THR A 1 195 ? 0.423 -19.547 -19.328 1 98.44 195 THR A N 1
ATOM 1564 C CA . THR A 1 195 ? -0.212 -20.516 -18.422 1 98.44 195 THR A CA 1
ATOM 1565 C C . THR A 1 195 ? -0.282 -19.953 -17 1 98.44 195 THR A C 1
ATOM 1567 O O . THR A 1 195 ? 0.683 -19.359 -16.516 1 98.44 195 THR A O 1
ATOM 1570 N N . HIS A 1 196 ? -1.472 -20.047 -16.359 1 98.19 196 HIS A N 1
ATOM 1571 C CA . HIS A 1 196 ? -1.594 -19.672 -14.961 1 98.19 196 HIS A CA 1
ATOM 1572 C C . HIS A 1 196 ? -0.885 -20.672 -14.055 1 98.19 196 HIS A C 1
ATOM 1574 O O . HIS A 1 196 ? -0.051 -20.297 -13.234 1 98.19 196 HIS A O 1
ATOM 1580 N N . GLY A 1 197 ? -1.248 -21.922 -14.164 1 96.88 197 GLY A N 1
ATOM 1581 C CA . GLY A 1 197 ? -0.508 -23.016 -13.57 1 96.88 197 GLY A CA 1
ATOM 1582 C C . GLY A 1 197 ? -0.958 -23.344 -12.164 1 96.88 197 GLY A C 1
ATOM 1583 O O . GLY A 1 197 ? -0.459 -24.297 -11.555 1 96.88 197 GLY A O 1
ATOM 1584 N N . ASP A 1 198 ? -1.903 -22.594 -11.555 1 96.56 198 ASP A N 1
ATOM 1585 C CA . ASP A 1 198 ? -2.371 -22.859 -10.203 1 96.56 198 ASP A CA 1
ATOM 1586 C C . ASP A 1 198 ? -3.826 -22.422 -10.031 1 96.56 198 ASP A C 1
ATOM 1588 O O . ASP A 1 198 ? -4.141 -21.625 -9.141 1 96.56 198 ASP A O 1
ATOM 1592 N N . LEU A 1 199 ? -4.727 -23.094 -10.711 1 97.75 199 LEU A N 1
ATOM 1593 C CA . LEU A 1 199 ? -6.137 -22.734 -10.719 1 97.75 199 LEU A CA 1
ATOM 1594 C C . LEU A 1 199 ? -6.891 -23.422 -9.586 1 97.75 199 LEU A C 1
ATOM 1596 O O . LEU A 1 199 ? -7.922 -24.047 -9.82 1 97.75 199 LEU A O 1
ATOM 1600 N N . THR A 1 200 ? -6.441 -23.266 -8.352 1 97.44 200 THR A N 1
ATOM 1601 C CA . THR A 1 200 ? -7.148 -23.781 -7.184 1 97.44 200 THR A CA 1
ATOM 1602 C C . THR A 1 200 ? -8.414 -22.969 -6.914 1 97.44 200 THR A C 1
ATOM 1604 O O . THR A 1 200 ? -8.539 -21.828 -7.379 1 97.44 200 THR A O 1
ATOM 1607 N N . LEU A 1 201 ? -9.344 -23.547 -6.184 1 97.12 201 LEU A N 1
ATOM 1608 C CA . LEU A 1 201 ? -10.578 -22.875 -5.828 1 97.12 201 LEU A CA 1
ATOM 1609 C C . LEU A 1 201 ? -10.289 -21.578 -5.059 1 97.12 201 LEU A C 1
ATOM 1611 O O . LEU A 1 201 ? -11.055 -20.625 -5.133 1 97.12 201 LEU A O 1
ATOM 1615 N N . LYS A 1 202 ? -9.172 -21.562 -4.359 1 96.62 202 LYS A N 1
ATOM 1616 C CA . LYS A 1 202 ? -8.797 -20.375 -3.582 1 96.62 202 LYS A CA 1
ATOM 1617 C C . LYS A 1 202 ? -8.414 -19.219 -4.492 1 96.62 202 LYS A C 1
ATOM 1619 O O . LYS A 1 202 ? -8.477 -18.047 -4.082 1 96.62 202 LYS A O 1
ATOM 1624 N N . ASN A 1 203 ? -8.094 -19.531 -5.75 1 98.06 203 ASN A N 1
ATOM 1625 C CA . ASN A 1 203 ? -7.582 -18.516 -6.66 1 98.06 203 ASN A CA 1
ATOM 1626 C C . ASN A 1 203 ? -8.672 -18.016 -7.609 1 98.06 203 ASN A C 1
ATOM 1628 O O . ASN A 1 203 ? -8.406 -17.203 -8.492 1 98.06 203 ASN A O 1
ATOM 1632 N N . ILE A 1 204 ? -9.859 -18.5 -7.406 1 98.75 204 ILE A N 1
ATOM 1633 C CA . ILE A 1 204 ? -11 -18.094 -8.211 1 98.75 204 ILE A CA 1
ATOM 1634 C C . ILE A 1 204 ? -11.961 -17.266 -7.359 1 98.75 204 ILE A C 1
ATOM 1636 O O . ILE A 1 204 ? -12.562 -17.781 -6.414 1 98.75 204 ILE A O 1
ATOM 1640 N N . ILE A 1 205 ? -12.086 -16.016 -7.711 1 98.75 205 ILE A N 1
ATOM 1641 C CA . ILE A 1 205 ? -12.992 -15.141 -6.984 1 98.75 205 ILE A CA 1
ATOM 1642 C C . ILE A 1 205 ? -14.328 -15.07 -7.711 1 98.75 205 ILE A C 1
ATOM 1644 O O . ILE A 1 205 ? -14.375 -14.914 -8.93 1 98.75 205 ILE A O 1
ATOM 1648 N N . VAL A 1 206 ? -15.422 -15.195 -6.938 1 98.69 206 VAL A N 1
ATOM 1649 C CA . VAL A 1 206 ? -16.734 -15.25 -7.559 1 98.69 206 VAL A CA 1
ATOM 1650 C C . VAL A 1 206 ? -17.688 -14.305 -6.828 1 98.69 206 VAL A C 1
ATOM 1652 O O . VAL A 1 206 ? -17.5 -14.016 -5.648 1 98.69 206 VAL A O 1
ATOM 1655 N N . GLN A 1 207 ? -18.609 -13.805 -7.574 1 98 207 GLN A N 1
ATOM 1656 C CA . GLN A 1 207 ? -19.688 -12.977 -7.043 1 98 207 GLN A CA 1
ATOM 1657 C C . GLN A 1 207 ? -20.938 -13.055 -7.922 1 98 207 GLN A C 1
ATOM 1659 O O . GLN A 1 207 ? -20.859 -12.852 -9.133 1 98 207 GLN A O 1
ATOM 1664 N N . ASN A 1 208 ? -22.062 -13.336 -7.363 1 96 208 ASN A N 1
ATOM 1665 C CA . ASN A 1 208 ? -23.359 -13.297 -8.023 1 96 208 ASN A CA 1
ATOM 1666 C C . ASN A 1 208 ? -23.359 -14.094 -9.328 1 96 208 ASN A C 1
ATOM 1668 O O . ASN A 1 208 ? -23.766 -13.586 -10.375 1 96 208 ASN A O 1
ATOM 1672 N N . GLY A 1 209 ? -22.75 -15.258 -9.305 1 96.5 209 GLY A N 1
ATOM 1673 C CA . GLY A 1 209 ? -22.844 -16.172 -10.438 1 96.5 209 GLY A CA 1
ATOM 1674 C C . GLY A 1 209 ? -21.766 -15.922 -11.477 1 96.5 209 GLY A C 1
ATOM 1675 O O . GLY A 1 209 ? -21.734 -16.594 -12.516 1 96.5 209 GLY A O 1
ATOM 1676 N N . SER A 1 210 ? -20.891 -15.039 -11.148 1 98.19 210 SER A N 1
ATOM 1677 C CA . SER A 1 210 ? -19.844 -14.711 -12.117 1 98.19 210 SER A CA 1
ATOM 1678 C C . SER A 1 210 ? -18.453 -14.836 -11.5 1 98.19 210 SER A C 1
ATOM 1680 O O . SER A 1 210 ? -18.266 -14.539 -10.32 1 98.19 210 SER A O 1
ATOM 1682 N N . VAL A 1 211 ? -17.547 -15.312 -12.312 1 98.69 211 VAL A N 1
ATOM 1683 C CA . VAL A 1 211 ? -16.141 -15.203 -11.938 1 98.69 211 VAL A CA 1
ATOM 1684 C C . VAL A 1 211 ? -15.68 -13.75 -12.039 1 98.69 211 VAL A C 1
ATOM 1686 O O . VAL A 1 211 ? -15.641 -13.188 -13.133 1 98.69 211 VAL A O 1
ATOM 1689 N N . THR A 1 212 ? -15.305 -13.227 -10.906 1 98.56 212 THR A N 1
ATOM 1690 C CA . THR A 1 212 ? -15 -11.797 -10.898 1 98.56 212 THR A CA 1
ATOM 1691 C C . THR A 1 212 ? -13.492 -11.57 -10.844 1 98.56 212 THR A C 1
ATOM 1693 O O . THR A 1 212 ? -13.016 -10.445 -11.023 1 98.56 212 THR A O 1
ATOM 1696 N N . GLY A 1 213 ? -12.781 -12.68 -10.617 1 98.69 213 GLY A N 1
ATOM 1697 C CA . GLY A 1 213 ? -11.336 -12.523 -10.609 1 98.69 213 GLY A CA 1
ATOM 1698 C C . GLY A 1 213 ? -10.594 -13.844 -10.562 1 98.69 213 GLY A C 1
ATOM 1699 O O . GLY A 1 213 ? -11.094 -14.828 -10.016 1 98.69 213 GLY A O 1
ATOM 1700 N N . ILE A 1 214 ? -9.484 -13.914 -11.141 1 98.81 214 ILE A N 1
ATOM 1701 C CA . ILE A 1 214 ? -8.484 -14.969 -10.977 1 98.81 214 ILE A CA 1
ATOM 1702 C C . ILE A 1 214 ? -7.207 -14.383 -10.375 1 98.81 214 ILE A C 1
ATOM 1704 O O . ILE A 1 214 ? -6.645 -13.43 -10.922 1 98.81 214 ILE A O 1
ATOM 1708 N N . ILE A 1 215 ? -6.785 -14.961 -9.242 1 98.44 215 ILE A N 1
ATOM 1709 C CA . ILE A 1 215 ? -5.688 -14.328 -8.516 1 98.44 215 ILE A CA 1
ATOM 1710 C C . ILE A 1 215 ? -4.504 -15.289 -8.43 1 98.44 215 ILE A C 1
ATOM 1712 O O . ILE A 1 215 ? -4.57 -16.422 -8.93 1 98.44 215 ILE A O 1
ATOM 1716 N N . ASP A 1 216 ? -3.393 -14.781 -7.945 1 97.19 216 ASP A N 1
ATOM 1717 C CA . ASP A 1 216 ? -2.156 -15.5 -7.648 1 97.19 216 ASP A CA 1
ATOM 1718 C C . ASP A 1 216 ? -1.461 -15.953 -8.93 1 97.19 216 ASP A C 1
ATOM 1720 O O . ASP A 1 216 ? -1.328 -17.156 -9.188 1 97.19 216 ASP A O 1
ATOM 1724 N N . TRP A 1 217 ? -0.918 -15.039 -9.609 1 97.81 217 TRP A N 1
ATOM 1725 C CA . TRP A 1 217 ? -0.298 -15.25 -10.914 1 97.81 217 TRP A CA 1
ATOM 1726 C C . TRP A 1 217 ? 1.215 -15.383 -10.781 1 97.81 217 TRP A C 1
ATOM 1728 O O . TRP A 1 217 ? 1.951 -15.141 -11.742 1 97.81 217 TRP A O 1
ATOM 1738 N N . GLU A 1 218 ? 1.685 -15.758 -9.641 1 94.56 218 GLU A N 1
ATOM 1739 C CA . GLU A 1 218 ? 3.111 -15.727 -9.336 1 94.56 218 GLU A CA 1
ATOM 1740 C C . GLU A 1 218 ? 3.879 -16.75 -10.164 1 94.56 218 GLU A C 1
ATOM 1742 O O . GLU A 1 218 ? 5.047 -16.531 -10.492 1 94.56 218 GLU A O 1
ATOM 1747 N N . SER A 1 219 ? 3.215 -17.812 -10.578 1 92.5 219 SER A N 1
ATOM 1748 C CA . SER A 1 219 ? 3.916 -18.906 -11.266 1 92.5 219 SER A CA 1
ATOM 1749 C C . SER A 1 219 ? 3.643 -18.875 -12.766 1 92.5 219 SER A C 1
ATOM 1751 O O . SER A 1 219 ? 4.051 -19.781 -13.492 1 92.5 219 SER A O 1
ATOM 1753 N N . SER A 1 220 ? 3.047 -17.859 -13.211 1 97.62 220 SER A N 1
ATOM 1754 C CA . SER A 1 220 ? 2.613 -17.812 -14.609 1 97.62 220 SER A CA 1
ATOM 1755 C C . SER A 1 220 ? 3.791 -17.562 -15.539 1 97.62 220 SER A C 1
ATOM 1757 O O . SER A 1 220 ? 4.801 -16.984 -15.141 1 97.62 220 SER A O 1
ATOM 1759 N N . GLY A 1 221 ? 3.646 -17.953 -16.75 1 98.06 221 GLY A N 1
ATOM 1760 C CA . GLY A 1 221 ? 4.598 -17.844 -17.828 1 98.06 221 GLY A CA 1
ATOM 1761 C C . GLY A 1 221 ? 4.219 -18.656 -19.062 1 98.06 221 GLY A C 1
ATOM 1762 O O . GLY A 1 221 ? 3.092 -19.141 -19.156 1 98.06 221 GLY A O 1
ATOM 1763 N N . TYR A 1 222 ? 5.129 -18.656 -19.984 1 98.62 222 TYR A N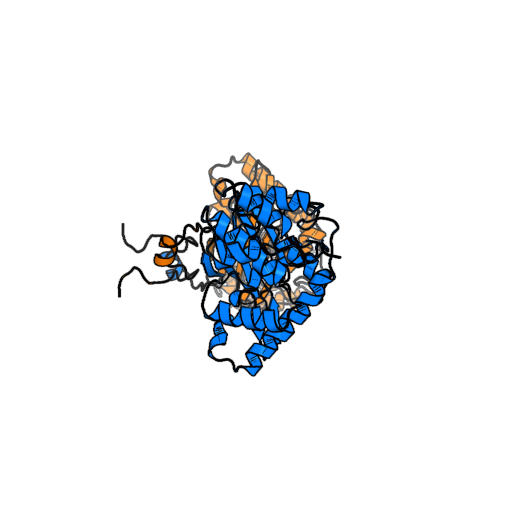 1
ATOM 1764 C CA . TYR A 1 222 ? 4.949 -19.5 -21.156 1 98.62 222 TYR A CA 1
ATOM 1765 C C . TYR A 1 222 ? 5.449 -20.922 -20.891 1 98.62 222 TYR A C 1
ATOM 1767 O O . TYR A 1 222 ? 6.629 -21.125 -20.594 1 98.62 222 TYR A O 1
ATOM 1775 N N . PHE A 1 223 ? 4.539 -21.828 -20.953 1 98.62 223 PHE A N 1
ATOM 1776 C CA . PHE A 1 223 ? 4.809 -23.219 -20.625 1 98.62 223 PHE A CA 1
ATOM 1777 C C . PHE A 1 223 ? 4.363 -24.141 -21.75 1 98.62 223 PHE A C 1
ATOM 1779 O O . PHE A 1 223 ? 3.791 -23.672 -22.75 1 98.62 223 PHE A O 1
ATOM 1786 N N . PRO A 1 224 ? 4.719 -25.469 -21.641 1 98.38 224 PRO A N 1
ATOM 1787 C CA . PRO A 1 224 ? 4.164 -26.406 -22.609 1 98.38 224 PRO A CA 1
ATOM 1788 C C . PRO A 1 224 ? 2.646 -26.312 -22.734 1 98.38 224 PRO A C 1
ATOM 1790 O O . PRO A 1 224 ? 1.956 -26.094 -21.734 1 98.38 224 PRO A O 1
ATOM 1793 N N . ALA A 1 225 ? 2.176 -26.547 -23.922 1 97.5 225 ALA A N 1
ATOM 1794 C CA . ALA A 1 225 ? 0.752 -26.391 -24.219 1 97.5 225 ALA A CA 1
ATOM 1795 C C . ALA A 1 225 ? -0.092 -27.266 -23.297 1 97.5 225 ALA A C 1
ATOM 1797 O O . ALA A 1 225 ? -1.213 -26.906 -22.938 1 97.5 225 ALA A O 1
ATOM 1798 N N . TRP A 1 226 ? 0.479 -28.297 -22.828 1 98.06 226 TRP A N 1
ATOM 1799 C CA . TRP A 1 226 ? -0.291 -29.281 -22.047 1 98.06 226 TRP A CA 1
ATOM 1800 C C . TRP A 1 226 ? -0.208 -28.984 -20.562 1 98.06 226 TRP A C 1
ATOM 1802 O O . TRP A 1 226 ? -0.889 -29.609 -19.75 1 98.06 226 TRP A O 1
ATOM 1812 N N . TRP A 1 227 ? 0.514 -28.031 -20.156 1 98.38 227 TRP A N 1
ATOM 1813 C CA . TRP A 1 227 ? 0.84 -27.859 -18.734 1 98.38 227 TRP A CA 1
ATOM 1814 C C . TRP A 1 227 ? -0.364 -27.359 -17.953 1 98.38 227 TRP A C 1
ATOM 1816 O O . TRP A 1 227 ? -0.59 -27.766 -16.812 1 98.38 227 TRP A O 1
ATOM 1826 N N . GLU A 1 228 ? -1.135 -26.406 -18.547 1 98.19 228 GLU A N 1
ATOM 1827 C CA . GLU A 1 228 ? -2.318 -25.906 -17.859 1 98.19 228 GLU A CA 1
ATOM 1828 C C . GLU A 1 228 ? -3.271 -27.047 -17.484 1 98.19 228 GLU A C 1
ATOM 1830 O O . GLU A 1 228 ? -3.768 -27.109 -16.359 1 98.19 228 GLU A O 1
ATOM 1835 N N . PHE A 1 229 ? -3.465 -27.891 -18.453 1 98 229 PHE A N 1
ATOM 1836 C CA . PHE A 1 229 ? -4.32 -29.062 -18.266 1 98 229 PHE A CA 1
ATOM 1837 C C . PHE A 1 229 ? -3.734 -30 -17.219 1 98 229 PHE A C 1
ATOM 1839 O O . PHE A 1 229 ? -4.434 -30.438 -16.297 1 98 229 PHE A O 1
ATOM 1846 N N . VAL A 1 230 ? -2.5 -30.281 -17.266 1 97.94 230 VAL A N 1
ATOM 1847 C CA . VAL A 1 230 ? -1.802 -31.219 -16.391 1 97.94 230 VAL A CA 1
ATOM 1848 C C . VAL A 1 230 ? -1.799 -30.672 -14.961 1 97.94 230 VAL A C 1
ATOM 1850 O O . VAL A 1 230 ? -1.979 -31.438 -14 1 97.94 230 VAL A O 1
ATOM 1853 N N . SER A 1 231 ? -1.634 -29.375 -14.852 1 97.38 231 SER A N 1
ATOM 1854 C CA . SER A 1 231 ? -1.554 -28.75 -13.531 1 97.38 231 SER A CA 1
ATOM 1855 C C . SER A 1 231 ? -2.865 -28.906 -12.766 1 97.38 231 SER A C 1
ATOM 1857 O O . SER A 1 231 ? -2.891 -28.781 -11.539 1 97.38 231 SER A O 1
ATOM 1859 N N . THR A 1 232 ? -3.957 -29.188 -13.438 1 97.19 232 THR A N 1
ATOM 1860 C CA . THR A 1 232 ? -5.242 -29.391 -12.781 1 97.19 232 THR A CA 1
ATOM 1861 C C . THR A 1 232 ? -5.246 -30.688 -11.977 1 97.19 232 THR A C 1
ATOM 1863 O O . THR A 1 232 ? -6.141 -30.922 -11.164 1 97.19 232 THR A O 1
ATOM 1866 N N . THR A 1 233 ? -4.246 -31.516 -12.148 1 95.81 233 THR A N 1
ATOM 1867 C CA . THR A 1 233 ? -4.199 -32.75 -11.398 1 95.81 233 THR A CA 1
ATOM 1868 C C . THR A 1 233 ? -3.457 -32.594 -10.078 1 95.81 233 THR A C 1
ATOM 1870 O O . THR A 1 233 ? -3.477 -33.469 -9.219 1 95.81 233 THR A O 1
ATOM 1873 N N . ILE A 1 234 ? -2.781 -31.469 -9.898 1 96.06 234 ILE A N 1
ATOM 1874 C CA . ILE A 1 234 ? -2.123 -31.125 -8.641 1 96.06 234 ILE A CA 1
ATOM 1875 C C . ILE A 1 234 ? -3.137 -30.5 -7.684 1 96.06 234 ILE A C 1
ATOM 1877 O O . ILE A 1 234 ? -3.553 -29.359 -7.859 1 96.06 234 ILE A O 1
ATOM 1881 N N . VAL A 1 235 ? -3.486 -31.25 -6.652 1 94.94 235 VAL A N 1
ATOM 1882 C CA . VAL A 1 235 ? -4.641 -30.859 -5.848 1 94.94 235 VAL A CA 1
ATOM 1883 C C . VAL A 1 235 ? -4.207 -30.641 -4.402 1 94.94 235 VAL A C 1
ATOM 1885 O O . VAL A 1 235 ? -3.271 -31.281 -3.918 1 94.94 235 VAL A O 1
ATOM 1888 N N . ASP A 1 236 ? -4.914 -29.719 -3.725 1 92.06 236 ASP A N 1
ATOM 1889 C CA . ASP A 1 236 ? -4.59 -29.391 -2.34 1 92.06 236 ASP A CA 1
ATOM 1890 C C . ASP A 1 236 ? -5.668 -29.891 -1.389 1 92.06 236 ASP A C 1
ATOM 1892 O O . ASP A 1 236 ? -5.492 -29.875 -0.169 1 92.06 236 ASP A O 1
ATOM 1896 N N . SER A 1 237 ? -6.828 -30.297 -1.852 1 95.44 237 SER A N 1
ATOM 1897 C CA . SER A 1 237 ? -7.949 -30.797 -1.059 1 95.44 237 SER A CA 1
ATOM 1898 C C . SER A 1 237 ? -8.945 -31.547 -1.927 1 95.44 237 SER A C 1
ATOM 1900 O O . SER A 1 237 ? -8.836 -31.547 -3.154 1 95.44 237 SER A O 1
ATOM 1902 N N . GLU A 1 238 ? -9.898 -32.219 -1.309 1 97.06 238 GLU A N 1
ATOM 1903 C CA . GLU A 1 238 ? -10.93 -32.938 -2.049 1 97.06 238 GLU A CA 1
ATOM 1904 C C . GLU A 1 238 ? -11.836 -31.969 -2.809 1 97.06 238 GLU A C 1
ATOM 1906 O O . GLU A 1 238 ? -12.258 -32.25 -3.932 1 97.06 238 GLU A O 1
ATOM 1911 N N . ASP A 1 239 ? -12.125 -30.859 -2.211 1 97.5 239 ASP A N 1
ATOM 1912 C CA . ASP A 1 239 ? -12.914 -29.828 -2.898 1 97.5 239 ASP A CA 1
ATOM 1913 C C . ASP A 1 239 ? -12.164 -29.297 -4.117 1 97.5 239 ASP A C 1
ATOM 1915 O O . ASP A 1 239 ? -12.766 -29.094 -5.176 1 97.5 239 ASP A O 1
ATOM 1919 N N . ASP A 1 240 ? -10.914 -29.156 -3.938 1 98.06 240 ASP A N 1
ATOM 1920 C CA . ASP A 1 240 ? -10.094 -28.703 -5.055 1 98.06 240 ASP A CA 1
ATOM 1921 C C . ASP A 1 240 ? -10.062 -29.734 -6.172 1 98.06 240 ASP A C 1
ATOM 1923 O O . ASP A 1 240 ? -10.086 -29.391 -7.355 1 98.06 240 ASP A O 1
ATOM 1927 N N . ARG A 1 241 ? -9.984 -30.984 -5.816 1 97.88 241 ARG A N 1
ATOM 1928 C CA . ARG A 1 241 ? -10.039 -32.062 -6.801 1 97.88 241 ARG A CA 1
ATOM 1929 C C . ARG A 1 241 ? -11.328 -32 -7.617 1 97.88 241 ARG A C 1
ATOM 1931 O O . ARG A 1 241 ? -11.289 -32.062 -8.844 1 97.88 241 ARG A O 1
ATOM 1938 N N . SER A 1 242 ? -12.383 -31.859 -6.891 1 97.81 242 SER A N 1
ATOM 1939 C CA . SER A 1 242 ? -13.68 -31.781 -7.547 1 97.81 242 SER A CA 1
ATOM 1940 C C . SER A 1 242 ? -13.75 -30.594 -8.5 1 97.81 242 SER A C 1
ATOM 1942 O O . SER A 1 242 ? -14.242 -30.719 -9.625 1 97.81 242 SER A O 1
ATOM 1944 N N . TRP A 1 243 ? -13.297 -29.5 -8.062 1 98.56 243 TRP A N 1
ATOM 1945 C CA . TRP A 1 243 ? -13.266 -28.281 -8.859 1 98.56 243 TRP A CA 1
ATOM 1946 C C . TRP A 1 243 ? -12.422 -28.484 -10.117 1 98.56 243 TRP A C 1
ATOM 1948 O O . TRP A 1 243 ? -12.875 -28.188 -11.227 1 98.56 243 TRP A O 1
ATOM 1958 N N . LYS A 1 244 ? -11.273 -29 -9.992 1 98.06 244 LYS A N 1
ATOM 1959 C CA . LYS A 1 244 ? -10.336 -29.141 -11.102 1 98.06 244 LYS A CA 1
ATOM 1960 C C . LYS A 1 244 ? -10.82 -30.219 -12.086 1 98.06 244 LYS A C 1
ATOM 1962 O O . LYS A 1 244 ? -10.578 -30.109 -13.289 1 98.06 244 LYS A O 1
ATOM 1967 N N . GLU A 1 245 ? -11.484 -31.203 -11.586 1 96.94 245 GLU A N 1
ATOM 1968 C CA . GLU A 1 245 ? -12.125 -32.156 -12.484 1 96.94 245 GLU A CA 1
ATOM 1969 C C . GLU A 1 245 ? -13.164 -31.484 -13.367 1 96.94 245 GLU A C 1
ATOM 1971 O O . GLU A 1 245 ? -13.258 -31.766 -14.562 1 96.94 245 GLU A O 1
ATOM 1976 N N . ARG A 1 246 ? -13.953 -30.609 -12.773 1 97.31 246 ARG A N 1
ATOM 1977 C CA . ARG A 1 246 ? -14.945 -29.844 -13.531 1 97.31 246 ARG A CA 1
ATOM 1978 C C . ARG A 1 246 ? -14.273 -28.969 -14.57 1 97.31 246 ARG A C 1
ATOM 1980 O O . ARG A 1 246 ? -14.789 -28.797 -15.68 1 97.31 246 ARG A O 1
ATOM 1987 N N . LEU A 1 247 ? -13.18 -28.328 -14.203 1 98.12 247 LEU A N 1
ATOM 1988 C CA . LEU A 1 247 ? -12.43 -27.516 -15.156 1 98.12 247 LEU A CA 1
ATOM 1989 C C . LEU A 1 247 ? -12.016 -28.359 -16.359 1 98.12 247 LEU A C 1
ATOM 1991 O O . LEU A 1 247 ? -12.219 -27.953 -17.5 1 98.12 247 LEU A O 1
ATOM 1995 N N . ARG A 1 248 ? -11.477 -29.484 -16.125 1 96.56 248 ARG A N 1
ATOM 1996 C CA . ARG A 1 248 ? -10.93 -30.344 -17.172 1 96.56 248 ARG A CA 1
ATOM 1997 C C . ARG A 1 248 ? -12.016 -30.75 -18.156 1 96.56 248 ARG A C 1
ATOM 1999 O O . ARG A 1 248 ? -11.742 -30.938 -19.344 1 96.56 248 ARG A O 1
ATOM 2006 N N . GLU A 1 249 ? -13.227 -30.875 -17.703 1 96.38 249 GLU A N 1
ATOM 2007 C CA . GLU A 1 249 ? -14.344 -31.234 -18.562 1 96.38 249 GLU A CA 1
ATOM 2008 C C . GLU A 1 249 ? -14.547 -30.203 -19.672 1 96.38 249 GLU A C 1
ATOM 2010 O O . GLU A 1 249 ? -15.078 -30.531 -20.734 1 96.38 249 GLU A O 1
ATOM 2015 N N . HIS A 1 250 ? -14.148 -29.062 -19.391 1 97.88 250 HIS A N 1
ATOM 2016 C CA . HIS A 1 250 ? -14.406 -27.984 -20.344 1 97.88 250 HIS A CA 1
ATOM 2017 C C . HIS A 1 250 ? -13.125 -27.578 -21.062 1 97.88 250 HIS A C 1
ATOM 2019 O O . HIS A 1 250 ? -13.156 -26.734 -21.969 1 97.88 250 HIS A O 1
ATOM 2025 N N . MET A 1 251 ? -11.977 -28.141 -20.672 1 97.69 251 MET A N 1
ATOM 2026 C CA . MET A 1 251 ? -10.695 -27.844 -21.297 1 97.69 251 MET A CA 1
ATOM 2027 C C . MET A 1 251 ? -10.453 -28.75 -22.5 1 97.69 251 MET A C 1
ATOM 2029 O O . MET A 1 251 ? -11.07 -29.812 -22.609 1 97.69 251 MET A O 1
ATOM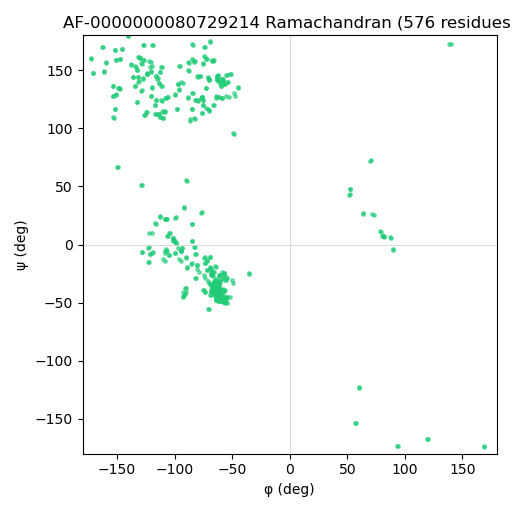 2033 N N . GLU A 1 252 ? -9.57 -28.219 -23.406 1 95.31 252 GLU A N 1
ATOM 2034 C CA . GLU A 1 252 ? -9.047 -29.141 -24.406 1 95.31 252 GLU A CA 1
ATOM 2035 C C . GLU A 1 252 ? -8.336 -30.312 -23.766 1 95.31 252 GLU A C 1
ATOM 2037 O O . GLU A 1 252 ? -7.598 -30.141 -22.781 1 95.31 252 GLU A O 1
ATOM 2042 N N . ASP A 1 253 ? -8.555 -31.422 -24.312 1 94 253 ASP A N 1
ATOM 2043 C CA . ASP A 1 253 ? -8.023 -32.656 -23.719 1 94 253 ASP A CA 1
ATOM 2044 C C . ASP A 1 253 ? -6.527 -32.781 -24.016 1 94 253 ASP A C 1
ATOM 2046 O O . ASP A 1 253 ? -6.109 -32.719 -25.172 1 94 253 ASP A O 1
ATOM 2050 N N . TRP A 1 254 ? -5.773 -32.969 -23.016 1 96.19 254 TRP A N 1
ATOM 2051 C CA . TRP A 1 254 ? -4.344 -33.25 -23.109 1 96.19 254 TRP A CA 1
ATOM 2052 C C . TRP A 1 254 ? -3.986 -34.469 -22.281 1 96.19 254 TRP A C 1
ATOM 2054 O O . TRP A 1 254 ? -3.029 -34.438 -21.5 1 96.19 254 TRP A O 1
ATOM 2064 N N . ASP A 1 255 ? -4.688 -35.5 -22.484 1 94 255 ASP A N 1
ATOM 2065 C CA . ASP A 1 255 ? -4.535 -36.75 -21.719 1 94 255 ASP A CA 1
ATOM 2066 C C . ASP A 1 255 ? -3.121 -37.312 -21.859 1 94 255 ASP A C 1
ATOM 2068 O O . ASP A 1 255 ? -2.57 -37.844 -20.906 1 94 255 ASP A O 1
ATOM 2072 N N . GLU A 1 256 ? -2.613 -37.219 -23.062 1 93.88 256 GLU A N 1
ATOM 2073 C CA . GLU A 1 256 ? -1.251 -37.688 -23.25 1 93.88 256 GLU A CA 1
ATOM 2074 C C . GLU A 1 256 ? -0.261 -36.938 -22.375 1 93.88 256 GLU A C 1
ATOM 2076 O O . GLU A 1 256 ? 0.652 -37.531 -21.797 1 93.88 256 GLU A O 1
ATOM 2081 N N . GLY A 1 257 ? -0.464 -35.625 -22.344 1 96.12 257 GLY A N 1
ATOM 2082 C CA . GLY A 1 257 ? 0.365 -34.844 -21.453 1 96.12 257 GLY A CA 1
ATOM 2083 C C . GLY A 1 257 ? 0.214 -35.219 -20 1 96.12 257 GLY A C 1
ATOM 2084 O O . GLY A 1 257 ? 1.196 -35.25 -19.25 1 96.12 257 GLY A O 1
ATOM 2085 N N . LEU A 1 258 ? -0.962 -35.5 -19.641 1 96.19 258 LEU A N 1
ATOM 2086 C CA . LEU A 1 258 ? -1.265 -35.875 -18.266 1 96.19 258 LEU A CA 1
ATOM 2087 C C . LEU A 1 258 ? -0.571 -37.188 -17.891 1 96.19 258 LEU A C 1
ATOM 2089 O O . LEU A 1 258 ? 0.056 -37.281 -16.844 1 96.19 258 LEU A O 1
ATOM 2093 N N . GLN A 1 259 ? -0.679 -38.156 -18.734 1 94.56 259 GLN A N 1
ATOM 2094 C CA . GLN A 1 259 ? -0.057 -39.469 -18.484 1 94.56 259 GLN A CA 1
ATOM 2095 C C . GLN A 1 259 ? 1.463 -39.344 -18.438 1 94.56 259 GLN A C 1
ATOM 2097 O O . GLN A 1 259 ? 2.111 -39.938 -17.562 1 94.56 259 GLN A O 1
ATOM 2102 N N . PHE A 1 260 ? 1.948 -38.594 -19.359 1 97 260 PHE A N 1
ATOM 2103 C CA . PHE A 1 260 ? 3.385 -38.344 -19.359 1 97 260 PHE A CA 1
ATOM 2104 C C . PHE A 1 260 ? 3.846 -37.75 -18.031 1 97 260 PHE A C 1
ATOM 2106 O O . PHE A 1 260 ? 4.785 -38.25 -17.422 1 97 260 PHE A O 1
ATOM 2113 N N . TRP A 1 261 ? 3.174 -36.719 -17.578 1 97.56 261 TRP A N 1
ATOM 2114 C CA . TRP A 1 261 ? 3.592 -36.031 -16.359 1 97.56 261 TRP A CA 1
ATOM 2115 C C . TRP A 1 261 ? 3.404 -36.938 -15.133 1 97.56 261 TRP A C 1
ATOM 2117 O O . TRP A 1 261 ? 4.223 -36.906 -14.211 1 97.56 261 TRP A O 1
ATOM 2127 N N . ARG A 1 262 ? 2.334 -37.656 -15.133 1 95.31 262 ARG A N 1
ATOM 2128 C CA . ARG A 1 262 ? 2.117 -38.594 -14.023 1 95.31 262 ARG A CA 1
ATOM 2129 C C . ARG A 1 262 ? 3.275 -39.562 -13.891 1 95.31 262 ARG A C 1
ATOM 2131 O O . ARG A 1 262 ? 3.744 -39.844 -12.781 1 95.31 262 ARG A O 1
ATOM 2138 N N . CYS A 1 263 ? 3.676 -40.094 -14.977 1 95.62 263 CYS A N 1
ATOM 2139 C CA . CYS A 1 263 ? 4.816 -41 -14.969 1 95.62 263 CYS A CA 1
ATOM 2140 C C . CYS A 1 263 ? 6.086 -40.281 -14.523 1 95.62 263 CYS A C 1
ATOM 2142 O O . CYS A 1 263 ? 6.832 -40.812 -13.688 1 95.62 263 CYS A O 1
ATOM 2144 N N . TYR A 1 264 ? 6.289 -39.156 -15.102 1 97.31 264 TYR A N 1
ATOM 2145 C CA . TYR A 1 264 ? 7.438 -38.344 -14.734 1 97.31 264 TYR A CA 1
ATOM 2146 C C . TYR A 1 264 ? 7.465 -38.062 -13.234 1 97.31 264 TYR A C 1
ATOM 2148 O O . TYR A 1 264 ? 8.5 -38.25 -12.586 1 97.31 264 TYR A O 1
ATOM 2156 N N . TYR A 1 265 ? 6.344 -37.625 -12.672 1 96.5 265 TYR A N 1
ATOM 2157 C CA . TYR A 1 265 ? 6.227 -37.312 -11.25 1 96.5 265 TYR A CA 1
ATOM 2158 C C . TYR A 1 265 ? 6.527 -38.562 -10.406 1 96.5 265 TYR A C 1
ATOM 2160 O O . TYR A 1 265 ? 7.277 -38.469 -9.43 1 96.5 265 TYR A O 1
ATOM 2168 N N . ASN A 1 266 ? 5.965 -39.688 -10.82 1 95.25 266 ASN A N 1
ATOM 2169 C CA . ASN A 1 266 ? 6.184 -40.938 -10.094 1 95.25 266 ASN A CA 1
ATOM 2170 C C . ASN A 1 266 ? 7.656 -41.312 -10.094 1 95.25 266 ASN A C 1
ATOM 2172 O O . ASN A 1 266 ? 8.203 -41.688 -9.047 1 95.25 266 ASN A O 1
ATOM 2176 N N . LEU A 1 267 ? 8.258 -41.25 -11.211 1 95.75 267 LEU A N 1
ATOM 2177 C CA . LEU A 1 267 ? 9.656 -41.625 -11.344 1 95.75 267 LEU A CA 1
ATOM 2178 C C . LEU A 1 267 ? 10.562 -40.688 -10.57 1 95.75 267 LEU A C 1
ATOM 2180 O O . LEU A 1 267 ? 11.633 -41.094 -10.102 1 95.75 267 LEU A O 1
ATOM 2184 N N . SER A 1 268 ? 10.148 -39.438 -10.5 1 95.88 268 SER A N 1
ATOM 2185 C CA . SER A 1 268 ? 10.938 -38.469 -9.75 1 95.88 268 SER A CA 1
ATOM 2186 C C . SER A 1 268 ? 10.906 -38.75 -8.25 1 95.88 268 SER A C 1
ATOM 2188 O O . SER A 1 268 ? 11.828 -38.406 -7.523 1 95.88 268 SER A O 1
ATOM 2190 N N . ARG A 1 269 ? 9.867 -39.406 -7.824 1 93.81 269 ARG A N 1
ATOM 2191 C CA . ARG A 1 269 ? 9.703 -39.719 -6.414 1 93.81 269 ARG A CA 1
ATOM 2192 C C . ARG A 1 269 ? 10.289 -41.094 -6.09 1 93.81 269 ARG A C 1
ATOM 2194 O O . ARG A 1 269 ? 10.914 -41.281 -5.039 1 93.81 269 ARG A O 1
ATOM 2201 N N . TRP A 1 270 ? 10.039 -42.031 -7.035 1 90.31 270 TRP A N 1
ATOM 2202 C CA . TRP A 1 270 ? 10.484 -43.406 -6.891 1 90.31 270 TRP A CA 1
ATOM 2203 C C . TRP A 1 270 ? 11.195 -43.906 -8.148 1 90.31 270 TRP A C 1
ATOM 2205 O O . TRP A 1 270 ? 10.805 -43.531 -9.266 1 90.31 270 TRP A O 1
ATOM 2215 N N . PRO A 1 271 ? 12.188 -44.625 -7.93 1 89.12 271 PRO A N 1
ATOM 2216 C CA . PRO A 1 271 ? 12.922 -45.125 -9.102 1 89.12 271 PRO A CA 1
ATOM 2217 C C . PRO A 1 271 ? 12.227 -46.281 -9.773 1 89.12 271 PRO A C 1
ATOM 2219 O O . PRO A 1 271 ? 12.891 -47.25 -10.195 1 89.12 271 PRO A O 1
ATOM 2222 N N . SER A 1 272 ? 10.898 -46.344 -9.648 1 87.88 272 SER A N 1
ATOM 2223 C CA . SER A 1 272 ? 10.117 -47.406 -10.25 1 87.88 272 SER A CA 1
ATOM 2224 C C . SER A 1 272 ? 8.734 -46.906 -10.68 1 87.88 272 SER A C 1
ATOM 2226 O O . SER A 1 272 ? 8.328 -45.812 -10.32 1 87.88 272 SER A O 1
ATOM 2228 N N . VAL A 1 273 ? 8.148 -47.688 -11.602 1 88.81 273 VAL A N 1
ATOM 2229 C CA . VAL A 1 273 ? 6.777 -47.406 -12.031 1 88.81 273 VAL A CA 1
ATOM 2230 C C . VAL A 1 273 ? 5.906 -48.656 -11.812 1 88.81 273 VAL A C 1
ATOM 2232 O O . VAL A 1 273 ? 6.406 -49.781 -11.781 1 88.81 273 VAL A O 1
ATOM 2235 N N . ASP A 1 274 ? 4.715 -48.438 -11.508 1 88.94 274 ASP A N 1
ATOM 2236 C CA . ASP A 1 274 ? 3.795 -49.562 -11.391 1 88.94 274 ASP A CA 1
ATOM 2237 C C . ASP A 1 274 ? 3.502 -50.188 -12.75 1 88.94 274 ASP A C 1
ATOM 2239 O O . ASP A 1 274 ? 3.984 -49.688 -13.773 1 88.94 274 ASP A O 1
ATOM 2243 N N . GLU A 1 275 ? 2.779 -51.281 -12.664 1 89.38 275 GLU A N 1
ATOM 2244 C CA . GLU A 1 275 ? 2.529 -52.062 -13.875 1 89.38 275 GLU A CA 1
ATOM 2245 C C . GLU A 1 275 ? 1.742 -51.25 -14.898 1 89.38 275 GLU A C 1
ATOM 2247 O O . GLU A 1 275 ? 1.999 -51.344 -16.109 1 89.38 275 GLU A O 1
ATOM 2252 N N . LYS A 1 276 ? 0.854 -50.5 -14.477 1 89.06 276 LYS A N 1
ATOM 2253 C CA . LYS A 1 276 ? 0.023 -49.688 -15.383 1 89.06 276 LYS A CA 1
ATOM 2254 C C . LYS A 1 276 ? 0.854 -48.656 -16.125 1 89.06 276 LYS A C 1
ATOM 2256 O O . LYS A 1 276 ? 0.741 -48.531 -17.344 1 89.06 276 LYS A O 1
ATOM 2261 N N . LEU A 1 277 ? 1.669 -47.969 -15.398 1 88.31 277 LEU A N 1
ATOM 2262 C CA . LEU A 1 277 ? 2.523 -46.969 -15.992 1 88.31 277 LEU A CA 1
ATOM 2263 C C . LEU A 1 277 ? 3.57 -47.594 -16.906 1 88.31 277 LEU A C 1
ATOM 2265 O O . LEU A 1 277 ? 3.908 -47.031 -17.953 1 88.31 277 LEU A O 1
ATOM 2269 N N . LEU A 1 278 ? 4.016 -48.781 -16.438 1 89 278 LEU A N 1
ATOM 2270 C CA . LEU A 1 278 ? 4.996 -49.469 -17.266 1 89 278 LEU A CA 1
ATOM 2271 C C . LEU A 1 278 ? 4.391 -49.875 -18.609 1 89 278 LEU A C 1
ATOM 2273 O O . LEU A 1 278 ? 5.043 -49.75 -19.641 1 89 278 LEU A O 1
ATOM 2277 N N . GLN A 1 279 ? 3.186 -50.344 -18.578 1 90.69 279 GLN A N 1
ATOM 2278 C CA . GLN A 1 279 ? 2.498 -50.688 -19.812 1 90.69 279 GLN A CA 1
ATOM 2279 C C . GLN A 1 279 ? 2.32 -49.5 -20.719 1 90.69 279 GLN A C 1
ATOM 2281 O O . GLN A 1 279 ? 2.479 -49.594 -21.938 1 90.69 279 GLN A O 1
ATOM 2286 N N . TRP A 1 280 ? 1.963 -48.438 -20.109 1 90.25 280 TRP A N 1
ATOM 2287 C CA . TRP A 1 280 ? 1.806 -47.219 -20.891 1 90.25 280 TRP A CA 1
ATOM 2288 C C . TRP A 1 280 ? 3.127 -46.812 -21.531 1 90.25 280 TRP A C 1
ATOM 2290 O O . TRP A 1 280 ? 3.164 -46.438 -22.703 1 90.25 280 TRP A O 1
ATOM 2300 N N . LEU A 1 281 ? 4.16 -46.906 -20.828 1 90.75 281 LEU A N 1
ATOM 2301 C CA . LEU A 1 281 ? 5.488 -46.531 -21.297 1 90.75 281 LEU A CA 1
ATOM 2302 C C . LEU A 1 281 ? 5.914 -47.375 -22.484 1 90.75 281 LEU A C 1
ATOM 2304 O O . LEU A 1 281 ? 6.629 -46.938 -23.375 1 90.75 281 LEU A O 1
ATOM 2308 N N . GLN A 1 282 ? 5.465 -48.594 -22.453 1 88.38 282 GLN A N 1
ATOM 2309 C CA . GLN A 1 282 ? 5.953 -49.562 -23.422 1 88.38 282 GLN A CA 1
ATOM 2310 C C . GLN A 1 282 ? 5.027 -49.656 -24.641 1 88.38 282 GLN A C 1
ATOM 2312 O O . GLN A 1 282 ? 5.312 -50.375 -25.594 1 88.38 282 GLN A O 1
ATOM 2317 N N . ARG A 1 283 ? 3.996 -49 -24.562 1 84.31 283 ARG A N 1
ATOM 2318 C CA . ARG A 1 283 ? 3.094 -48.969 -25.703 1 84.31 283 ARG A CA 1
ATOM 2319 C C . ARG A 1 283 ? 3.82 -48.562 -26.984 1 84.31 283 ARG A C 1
ATOM 2321 O O . ARG A 1 283 ? 4.645 -47.625 -26.938 1 84.31 283 ARG A O 1
ATOM 2328 N N . PRO A 1 284 ? 3.715 -49.344 -28.047 1 74.44 284 PRO A N 1
ATOM 2329 C CA . PRO A 1 284 ? 4.379 -48.969 -29.297 1 74.44 284 PRO A CA 1
ATOM 2330 C C . PRO A 1 284 ? 3.904 -47.594 -29.828 1 74.44 284 PRO A C 1
ATOM 2332 O O . PRO A 1 284 ? 2.75 -47.219 -29.609 1 74.44 284 PRO A O 1
ATOM 2335 N N . ASP A 1 285 ? 4.844 -46.625 -30.109 1 61.5 285 ASP A N 1
ATOM 2336 C CA . ASP A 1 285 ? 4.555 -45.312 -30.672 1 61.5 285 ASP A CA 1
ATOM 2337 C C . ASP A 1 285 ? 3.648 -45.438 -31.891 1 61.5 285 ASP A C 1
ATOM 2339 O O . ASP A 1 285 ? 3.977 -46.125 -32.844 1 61.5 285 ASP A O 1
ATOM 2343 N N . GLU A 1 286 ? 2.432 -45.312 -31.766 1 50.66 286 GLU A N 1
ATOM 2344 C CA . GLU A 1 286 ? 1.597 -45.375 -32.969 1 50.66 286 GLU A CA 1
ATOM 2345 C C . GLU A 1 286 ? 2.121 -44.438 -34.062 1 50.66 286 GLU A C 1
ATOM 2347 O O . GLU A 1 286 ? 1.687 -44.531 -35.219 1 50.66 286 GLU A O 1
ATOM 2352 N N . ARG A 1 287 ? 2.762 -43.312 -33.938 1 49.25 287 ARG A N 1
ATOM 2353 C CA . ARG A 1 287 ? 3.26 -42.438 -35 1 49.25 287 ARG A CA 1
ATOM 2354 C C . ARG A 1 287 ? 4.332 -43.125 -35.812 1 49.25 287 ARG A C 1
ATOM 2356 O O . ARG A 1 287 ? 4.691 -42.656 -36.906 1 49.25 287 ARG A O 1
ATOM 2363 N N . GLU A 1 288 ? 5.133 -44.031 -35.344 1 42.72 288 GLU A N 1
ATOM 2364 C CA . GLU A 1 288 ? 6.109 -44.781 -36.156 1 42.72 288 GLU A CA 1
ATOM 2365 C C . GLU A 1 288 ? 5.422 -45.844 -37.031 1 42.72 288 GLU A C 1
ATOM 2367 O O . GLU A 1 288 ? 6.027 -46.375 -37.969 1 42.72 288 GLU A O 1
ATOM 2372 N N . GLN A 1 289 ? 4.293 -46.375 -36.719 1 38.91 289 GLN A N 1
ATOM 2373 C CA . GLN A 1 289 ? 3.729 -47.312 -37.656 1 38.91 289 GLN A CA 1
ATOM 2374 C C . GLN A 1 289 ? 3.166 -46.562 -38.875 1 38.91 289 GLN A C 1
ATOM 2376 O O . GLN A 1 289 ? 2.713 -47.219 -39.844 1 38.91 289 GLN A O 1
ATOM 2381 N N . VAL A 1 290 ? 3.01 -45.312 -38.938 1 38.06 290 VAL A N 1
ATOM 2382 C CA . VAL A 1 290 ? 2.59 -44.812 -40.25 1 38.06 290 VAL A CA 1
ATOM 2383 C C . VAL A 1 290 ? 3.816 -44.531 -41.125 1 38.06 290 VAL A C 1
ATOM 2385 O O . VAL A 1 290 ? 4.801 -43.969 -40.625 1 38.06 290 VAL A O 1
ATOM 2388 N N . MET B 1 1 ? -10.094 -19.25 29.859 1 29.47 1 MET B N 1
ATOM 2389 C CA . MET B 1 1 ? -9.844 -19.188 28.422 1 29.47 1 MET B CA 1
ATOM 2390 C C . MET B 1 1 ? -8.375 -18.891 28.141 1 29.47 1 MET B C 1
ATOM 2392 O O . MET B 1 1 ? -7.828 -17.906 28.656 1 29.47 1 MET B O 1
ATOM 2396 N N . SER B 1 2 ? -7.445 -19.781 27.859 1 35.78 2 SER B N 1
ATOM 2397 C CA . SER B 1 2 ? -5.984 -19.719 27.844 1 35.78 2 SER B CA 1
ATOM 2398 C C . SER B 1 2 ? -5.488 -18.484 27.094 1 35.78 2 SER B C 1
ATOM 2400 O O . SER B 1 2 ? -6.152 -18.016 26.172 1 35.78 2 SER B O 1
ATOM 2402 N N . SER B 1 3 ? -4.637 -17.641 27.609 1 42.12 3 SER B N 1
ATOM 2403 C CA . SER B 1 3 ? -3.928 -16.453 27.156 1 42.12 3 SER B CA 1
ATOM 2404 C C . SER B 1 3 ? -3.527 -16.547 25.688 1 42.12 3 SER B C 1
ATOM 2406 O O . SER B 1 3 ? -3.102 -15.57 25.094 1 42.12 3 SER B O 1
ATOM 2408 N N . ALA B 1 4 ? -3.355 -17.875 25.078 1 47.88 4 ALA B N 1
ATOM 2409 C CA . ALA B 1 4 ? -2.779 -18.375 23.844 1 47.88 4 ALA B CA 1
ATOM 2410 C C . ALA B 1 4 ? -3.66 -18.016 22.641 1 47.88 4 ALA B C 1
ATOM 2412 O O . ALA B 1 4 ? -3.184 -17.969 21.5 1 47.88 4 ALA B O 1
ATOM 2413 N N . GLN B 1 5 ? -4.938 -17.578 22.766 1 63.88 5 GLN B N 1
ATOM 2414 C CA . GLN B 1 5 ? -5.859 -17.625 21.641 1 63.88 5 GLN B CA 1
ATOM 2415 C C . GLN B 1 5 ? -6.359 -16.234 21.266 1 63.88 5 GLN B C 1
ATOM 2417 O O . GLN B 1 5 ? -7.191 -16.094 20.359 1 63.88 5 GLN B O 1
ATOM 2422 N N . VAL B 1 6 ? -5.727 -15.164 21.875 1 79.56 6 VAL B N 1
ATOM 2423 C CA . VAL B 1 6 ? -6.406 -13.914 21.547 1 79.56 6 VAL B CA 1
ATOM 2424 C C . VAL B 1 6 ? -5.684 -13.211 20.406 1 79.56 6 VAL B C 1
ATOM 2426 O O . VAL B 1 6 ? -4.496 -12.891 20.516 1 79.56 6 VAL B O 1
ATOM 2429 N N . PRO B 1 7 ? -6.324 -13.062 19.328 1 86.38 7 PRO B N 1
ATOM 2430 C CA . PRO B 1 7 ? -5.719 -12.367 18.203 1 86.38 7 PRO B CA 1
ATOM 2431 C C . PRO B 1 7 ? -5.324 -10.93 18.531 1 86.38 7 PRO B C 1
ATOM 2433 O O . PRO B 1 7 ? -5.969 -10.281 19.359 1 86.38 7 PRO B O 1
ATOM 2436 N N . CYS B 1 8 ? -4.121 -10.547 18.078 1 86.31 8 CYS B N 1
ATOM 2437 C CA . CYS B 1 8 ? -3.719 -9.148 18.203 1 86.31 8 CYS B CA 1
ATOM 2438 C C . CYS B 1 8 ? -4.855 -8.219 17.797 1 86.31 8 CYS B C 1
ATOM 2440 O O . CYS B 1 8 ? -5.488 -8.414 16.75 1 86.31 8 CYS B O 1
ATOM 2442 N N . ALA B 1 9 ? -5.086 -7.207 18.547 1 82.62 9 ALA B N 1
ATOM 2443 C CA . ALA B 1 9 ? -6.184 -6.273 18.297 1 82.62 9 ALA B CA 1
ATOM 2444 C C . ALA B 1 9 ? -5.93 -5.453 17.031 1 82.62 9 ALA B C 1
ATOM 2446 O O . ALA B 1 9 ? -6.871 -5.027 16.359 1 82.62 9 ALA B O 1
ATOM 2447 N N . ALA B 1 10 ? -4.684 -5.297 16.688 1 82.31 10 ALA B N 1
ATOM 2448 C CA . ALA B 1 10 ? -4.348 -4.438 15.562 1 82.31 10 ALA B CA 1
ATOM 2449 C C . ALA B 1 10 ? -4.301 -5.234 14.258 1 82.31 10 ALA B C 1
ATOM 2451 O O . ALA B 1 10 ? -4.871 -4.82 13.25 1 82.31 10 ALA B O 1
ATOM 2452 N N . CYS B 1 11 ? -3.709 -6.395 14.32 1 86.69 11 CYS B N 1
ATOM 2453 C CA . CYS B 1 11 ? -3.453 -7.027 13.031 1 86.69 11 CYS B CA 1
ATOM 2454 C C . CYS B 1 11 ? -4.125 -8.391 12.953 1 86.69 11 CYS B C 1
ATOM 2456 O O . CYS B 1 11 ? -4.047 -9.062 11.922 1 86.69 11 CYS B O 1
ATOM 2458 N N . SER B 1 12 ? -4.707 -8.961 13.992 1 84.69 12 SER B N 1
ATOM 2459 C CA . SER B 1 12 ? -5.445 -10.219 14.07 1 84.69 12 SER B CA 1
ATOM 2460 C C . SER B 1 12 ? -4.5 -11.414 14.148 1 84.69 12 SER B C 1
ATOM 2462 O O . SER B 1 12 ? -4.938 -12.562 14.094 1 84.69 12 SER B O 1
ATOM 2464 N N . TRP B 1 13 ? -3.227 -11.18 14.281 1 83.44 13 TRP B N 1
ATOM 2465 C CA . TRP B 1 13 ? -2.221 -12.227 14.398 1 83.44 13 TRP B CA 1
ATOM 2466 C C . TRP B 1 13 ? -2.324 -12.93 15.75 1 83.44 13 TRP B C 1
ATOM 2468 O O . TRP B 1 13 ? -2.697 -12.312 16.75 1 83.44 13 TRP B O 1
ATOM 2478 N N . THR B 1 14 ? -2.064 -14.219 15.727 1 82.06 14 THR B N 1
ATOM 2479 C CA . THR B 1 14 ? -2.117 -14.992 16.969 1 82.06 14 THR B CA 1
ATOM 2480 C C . THR B 1 14 ? -0.777 -15.664 17.234 1 82.06 14 THR B C 1
ATOM 2482 O O . THR B 1 14 ? 0.04 -15.828 16.328 1 82.06 14 THR B O 1
ATOM 2485 N N . ILE B 1 15 ? -0.641 -15.945 18.406 1 78.31 15 ILE B N 1
ATOM 2486 C CA . ILE B 1 15 ? 0.562 -16.672 18.797 1 78.31 15 ILE B CA 1
ATOM 2487 C C . ILE B 1 15 ? 0.593 -18.031 18.094 1 78.31 15 ILE B C 1
ATOM 2489 O O . ILE B 1 15 ? 1.657 -18.5 17.688 1 78.31 15 ILE B O 1
ATOM 2493 N N . GLU B 1 16 ? -0.518 -18.656 17.953 1 80.06 16 GLU B N 1
ATOM 2494 C CA . GLU B 1 16 ? -0.617 -19.938 17.281 1 80.06 16 GLU B CA 1
ATOM 2495 C C . GLU B 1 16 ? -0.118 -19.859 15.836 1 80.06 16 GLU B C 1
ATOM 2497 O O . GLU B 1 16 ? 0.631 -20.719 15.383 1 80.06 16 GLU B O 1
ATOM 2502 N N . ARG B 1 17 ? -0.531 -18.859 15.203 1 81.81 17 ARG B N 1
ATOM 2503 C CA . ARG B 1 17 ? -0.086 -18.672 13.828 1 81.81 17 ARG B CA 1
ATOM 2504 C C . ARG B 1 17 ? 1.418 -18.422 13.766 1 81.81 17 ARG B C 1
ATOM 2506 O O . ARG B 1 17 ? 2.1 -18.922 12.867 1 81.81 17 ARG B O 1
ATOM 2513 N N . GLN B 1 18 ? 1.876 -17.641 14.68 1 80.06 18 GLN B N 1
ATOM 2514 C CA . GLN B 1 18 ? 3.305 -17.359 14.758 1 80.06 18 GLN B CA 1
ATOM 2515 C C . GLN B 1 18 ? 4.121 -18.641 14.898 1 80.06 18 GLN B C 1
ATOM 2517 O O . GLN B 1 18 ? 5.164 -18.797 14.266 1 80.06 18 GLN B O 1
ATOM 2522 N N . ASP B 1 19 ? 3.635 -19.5 15.633 1 81.81 19 ASP B N 1
ATOM 2523 C CA . ASP B 1 19 ? 4.355 -20.734 15.922 1 81.81 19 ASP B CA 1
ATOM 2524 C C . ASP B 1 19 ? 4.23 -21.719 14.758 1 81.81 19 ASP B C 1
ATOM 2526 O O . ASP B 1 19 ? 5.094 -22.578 14.57 1 81.81 19 ASP B O 1
ATOM 2530 N N . SER B 1 20 ? 3.197 -21.562 13.977 1 81.31 20 SER B N 1
ATOM 2531 C CA . SER B 1 20 ? 2.895 -22.547 12.953 1 81.31 20 SER B CA 1
ATOM 2532 C C . SER B 1 20 ? 3.504 -22.156 11.609 1 81.31 20 SER B C 1
ATOM 2534 O O . SER B 1 20 ? 3.527 -22.953 10.672 1 81.31 20 SER B O 1
ATOM 2536 N N . CYS B 1 21 ? 3.869 -20.938 11.656 1 79.5 21 CYS B N 1
ATOM 2537 C CA . CYS B 1 21 ? 4.441 -20.547 10.375 1 79.5 21 CYS B CA 1
ATOM 2538 C C . CYS B 1 21 ? 5.754 -19.797 10.562 1 79.5 21 CYS B C 1
ATOM 2540 O O . CYS B 1 21 ? 6.059 -19.344 11.664 1 79.5 21 CYS B O 1
ATOM 2542 N N . GLY B 1 22 ? 6.648 -19.844 9.609 1 83.56 22 GLY B N 1
ATOM 2543 C CA . GLY B 1 22 ? 7.961 -19.219 9.648 1 83.56 22 GLY B CA 1
ATOM 2544 C C . GLY B 1 22 ? 7.934 -17.75 9.219 1 83.56 22 GLY B C 1
ATOM 2545 O O . GLY B 1 22 ? 8.984 -17.141 9.008 1 83.56 22 GLY B O 1
ATOM 2546 N N . TYR B 1 23 ? 6.77 -17.188 9.242 1 89.38 23 TYR B N 1
ATOM 2547 C CA . TYR B 1 23 ? 6.629 -15.82 8.734 1 89.38 23 TYR B CA 1
ATOM 2548 C C . TYR B 1 23 ? 7.047 -14.797 9.781 1 89.38 23 TYR B C 1
ATOM 2550 O O . TYR B 1 23 ? 6.586 -14.844 10.922 1 89.38 23 TYR B O 1
ATOM 2558 N N . GLN B 1 24 ? 7.992 -13.953 9.406 1 90.19 24 GLN B N 1
ATOM 2559 C CA . GLN B 1 24 ? 8.359 -12.766 10.164 1 90.19 24 GLN B CA 1
ATOM 2560 C C . GLN B 1 24 ? 7.895 -11.492 9.453 1 90.19 24 GLN B C 1
ATOM 2562 O O . GLN B 1 24 ? 8.445 -11.117 8.414 1 90.19 24 GLN B O 1
ATOM 2567 N N . SER B 1 25 ? 7 -10.82 10.047 1 92.88 25 SER B N 1
ATOM 2568 C CA . SER B 1 25 ? 6.258 -9.742 9.398 1 92.88 25 SER B CA 1
ATOM 2569 C C . SER B 1 25 ? 7.148 -8.531 9.141 1 92.88 25 SER B C 1
ATOM 2571 O O . SER B 1 25 ? 7.969 -8.164 9.984 1 92.88 25 SER B O 1
ATOM 2573 N N . ASN B 1 26 ? 6.949 -7.891 8.008 1 94.88 26 ASN B N 1
ATOM 2574 C CA . ASN B 1 26 ? 7.598 -6.633 7.645 1 94.88 26 ASN B CA 1
ATOM 2575 C C . ASN B 1 26 ? 6.586 -5.504 7.496 1 94.88 26 ASN B C 1
ATOM 2577 O O . ASN B 1 26 ? 6.848 -4.516 6.805 1 94.88 26 ASN B O 1
ATOM 2581 N N . VAL B 1 27 ? 5.426 -5.648 8.016 1 95.81 27 VAL B N 1
ATOM 2582 C CA . VAL B 1 27 ? 4.363 -4.66 8.156 1 95.81 27 VAL B CA 1
ATOM 2583 C C . VAL B 1 27 ? 4.141 -4.344 9.633 1 95.81 27 VAL B C 1
ATOM 2585 O O . VAL B 1 27 ? 3.695 -5.207 10.398 1 95.81 27 VAL B O 1
ATOM 2588 N N . LYS B 1 28 ? 4.469 -3.121 10.031 1 95.38 28 LYS B N 1
ATOM 2589 C CA . LYS B 1 28 ? 4.48 -2.791 11.453 1 95.38 28 LYS B CA 1
ATOM 2590 C C . LYS B 1 28 ? 3.828 -1.436 11.703 1 95.38 28 LYS B C 1
ATOM 2592 O O . LYS B 1 28 ? 3.941 -0.522 10.891 1 95.38 28 LYS B O 1
ATOM 2597 N N . ILE B 1 29 ? 3.15 -1.358 12.797 1 94.06 29 ILE B N 1
ATOM 2598 C CA . ILE B 1 29 ? 2.656 -0.067 13.266 1 94.06 29 ILE B CA 1
ATOM 2599 C C . ILE B 1 29 ? 3.75 0.646 14.062 1 94.06 29 ILE B C 1
ATOM 2601 O O . ILE B 1 29 ? 4.324 0.073 14.992 1 94.06 29 ILE B O 1
ATOM 2605 N N . PHE B 1 30 ? 4.051 1.945 13.766 1 90.94 30 PHE B N 1
ATOM 2606 C CA . PHE B 1 30 ? 5.133 2.57 14.508 1 90.94 30 PHE B CA 1
ATOM 2607 C C . PHE B 1 30 ? 4.684 3.9 15.102 1 90.94 30 PHE B C 1
ATOM 2609 O O . PHE B 1 30 ? 5.441 4.547 15.828 1 90.94 30 PHE B O 1
ATOM 2616 N N . TYR B 1 31 ? 3.494 4.277 14.727 1 90.38 31 TYR B N 1
ATOM 2617 C CA . TYR B 1 31 ? 2.932 5.5 15.297 1 90.38 31 TYR B CA 1
ATOM 2618 C C . TYR B 1 31 ? 1.415 5.402 15.398 1 90.38 31 TYR B C 1
ATOM 2620 O O . TYR B 1 31 ? 0.754 4.883 14.5 1 90.38 31 TYR B O 1
ATOM 2628 N N . ALA B 1 32 ? 0.862 5.797 16.547 1 90.25 32 ALA B N 1
ATOM 2629 C CA . ALA B 1 32 ? -0.586 5.848 16.734 1 90.25 32 ALA B CA 1
ATOM 2630 C C . ALA B 1 32 ? -0.977 6.977 17.672 1 90.25 32 ALA B C 1
ATOM 2632 O O . ALA B 1 32 ? -0.296 7.219 18.672 1 90.25 32 ALA B O 1
ATOM 2633 N N . VAL B 1 33 ? -1.971 7.727 17.297 1 86.62 33 VAL B N 1
ATOM 2634 C CA . VAL B 1 33 ? -2.516 8.797 18.125 1 86.62 33 VAL B CA 1
ATOM 2635 C C . VAL B 1 33 ? -4 8.984 17.812 1 86.62 33 VAL B C 1
ATOM 2637 O O . VAL B 1 33 ? -4.391 9.133 16.656 1 86.62 33 VAL B O 1
ATOM 2640 N N . GLY B 1 34 ? -4.766 8.984 18.875 1 88.81 34 GLY B N 1
ATOM 2641 C CA . GLY B 1 34 ? -6.199 9.062 18.656 1 88.81 34 GLY B CA 1
ATOM 2642 C C . GLY B 1 34 ? -6.738 7.898 17.844 1 88.81 34 GLY B C 1
ATOM 2643 O O . GLY B 1 34 ? -6.516 6.734 18.188 1 88.81 34 GLY B O 1
ATOM 2644 N N . ASP B 1 35 ? -7.371 8.281 16.734 1 90.69 35 ASP B N 1
ATOM 2645 C CA . ASP B 1 35 ? -7.984 7.246 15.914 1 90.69 35 ASP B CA 1
ATOM 2646 C C . ASP B 1 35 ? -7.191 7.027 14.633 1 90.69 35 ASP B C 1
ATOM 2648 O O . ASP B 1 35 ? -7.742 6.578 13.625 1 90.69 35 ASP B O 1
ATOM 2652 N N . ARG B 1 36 ? -5.957 7.422 14.688 1 93.88 36 ARG B N 1
ATOM 2653 C CA . ARG B 1 36 ? -5.145 7.289 13.484 1 93.88 36 ARG B CA 1
ATOM 2654 C C . ARG B 1 36 ? -3.832 6.574 13.781 1 93.88 36 ARG B C 1
ATOM 2656 O O . ARG B 1 36 ? -3.357 6.586 14.922 1 93.88 36 ARG B O 1
ATOM 2663 N N . ALA B 1 37 ? -3.314 6 12.781 1 95.69 37 ALA B N 1
ATOM 2664 C CA . ALA B 1 37 ? -2.031 5.32 12.938 1 95.69 37 ALA B CA 1
ATOM 2665 C C . ALA B 1 37 ? -1.242 5.332 11.625 1 95.69 37 ALA B C 1
ATOM 2667 O O . ALA B 1 37 ? -1.804 5.586 10.562 1 95.69 37 ALA B O 1
ATOM 2668 N N . THR B 1 38 ? 0.027 5.16 11.805 1 96.69 38 THR B N 1
ATOM 2669 C CA . THR B 1 38 ? 0.959 5.059 10.688 1 96.69 38 THR B CA 1
ATOM 2670 C C . THR B 1 38 ? 1.691 3.721 10.711 1 96.69 38 THR B C 1
ATOM 2672 O O . THR B 1 38 ? 2.215 3.312 11.75 1 96.69 38 THR B O 1
ATOM 2675 N N . TRP B 1 39 ? 1.638 3.086 9.609 1 97.75 39 TRP B N 1
ATOM 2676 C CA . TRP B 1 39 ? 2.268 1.781 9.43 1 97.75 39 TRP B CA 1
ATOM 2677 C C . TRP B 1 39 ? 3.447 1.875 8.469 1 97.75 39 TRP B C 1
ATOM 2679 O O . TRP B 1 39 ? 3.514 2.789 7.645 1 97.75 39 TRP B O 1
ATOM 2689 N N . GLU B 1 40 ? 4.406 0.966 8.648 1 97.31 40 GLU B N 1
ATOM 2690 C CA . GLU B 1 40 ? 5.461 0.8 7.652 1 97.31 40 GLU B CA 1
ATOM 2691 C C . GLU B 1 40 ? 5.34 -0.541 6.934 1 97.31 40 GLU B C 1
ATOM 2693 O O . GLU B 1 40 ? 4.984 -1.55 7.547 1 97.31 40 GLU B O 1
ATOM 2698 N N . VAL B 1 41 ? 5.492 -0.594 5.711 1 98.06 41 VAL B N 1
ATOM 2699 C CA . VAL B 1 41 ? 5.617 -1.785 4.875 1 98.06 41 VAL B CA 1
ATOM 2700 C C . VAL B 1 41 ? 7.047 -1.897 4.348 1 98.06 41 VAL B C 1
ATOM 2702 O O . VAL B 1 41 ? 7.441 -1.157 3.443 1 98.06 41 VAL B O 1
ATOM 2705 N N . GLY B 1 42 ? 7.754 -2.88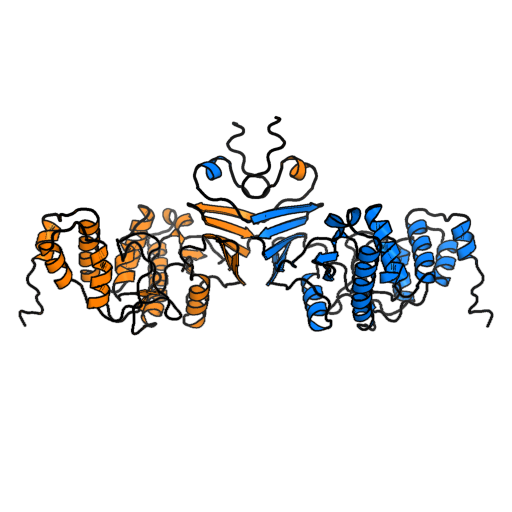1 4.902 1 97.12 42 GLY B N 1
ATOM 2706 C CA . GLY B 1 42 ? 9.195 -2.82 4.695 1 97.12 42 GLY B CA 1
ATOM 2707 C C . GLY B 1 42 ? 9.812 -1.525 5.188 1 97.12 42 GLY B C 1
ATOM 2708 O O . GLY B 1 42 ? 9.328 -0.928 6.152 1 97.12 42 GLY B O 1
ATOM 2709 N N . SER B 1 43 ? 10.898 -1.128 4.625 1 97.19 43 SER B N 1
ATOM 2710 C CA . SER B 1 43 ? 11.562 0.1 5.047 1 97.19 43 SER B CA 1
ATOM 2711 C C . SER B 1 43 ? 11.266 1.25 4.09 1 97.19 43 SER B C 1
ATOM 2713 O O . SER B 1 43 ? 11.773 2.359 4.266 1 97.19 43 SER B O 1
ATOM 2715 N N . GLN B 1 44 ? 10.359 0.991 3.104 1 98.12 44 GLN B N 1
ATOM 2716 C CA . GLN B 1 44 ? 10.352 1.97 2.021 1 98.12 44 GLN B CA 1
ATOM 2717 C C . GLN B 1 44 ? 8.969 2.582 1.843 1 98.12 44 GLN B C 1
ATOM 2719 O O . GLN B 1 44 ? 8.812 3.594 1.153 1 98.12 44 GLN B O 1
ATOM 2724 N N . ARG B 1 45 ? 7.93 1.96 2.426 1 98.69 45 ARG B N 1
ATOM 2725 C CA . ARG B 1 45 ? 6.586 2.5 2.238 1 98.69 45 ARG B CA 1
ATOM 2726 C C . ARG B 1 45 ? 5.918 2.791 3.578 1 98.69 45 ARG B C 1
ATOM 2728 O O . ARG B 1 45 ? 6.145 2.076 4.559 1 98.69 45 ARG B O 1
ATOM 2735 N N . ILE B 1 46 ? 5.125 3.789 3.586 1 98.56 46 ILE B N 1
ATOM 2736 C CA . ILE B 1 46 ? 4.355 4.219 4.746 1 98.56 46 ILE B CA 1
ATOM 2737 C C . ILE B 1 46 ? 2.861 4.152 4.43 1 98.56 46 ILE B C 1
ATOM 2739 O O . ILE B 1 46 ? 2.434 4.547 3.344 1 98.56 46 ILE B O 1
ATOM 2743 N N . VAL B 1 47 ? 2.068 3.613 5.355 1 98.56 47 VAL B N 1
ATOM 2744 C CA . VAL B 1 47 ? 0.613 3.605 5.25 1 98.56 47 VAL B CA 1
ATOM 2745 C C . VAL B 1 47 ? 0.009 4.41 6.402 1 98.56 47 VAL B C 1
ATOM 2747 O O . VAL B 1 47 ? 0.242 4.102 7.574 1 98.56 47 VAL B O 1
ATOM 2750 N N . LYS B 1 48 ? -0.696 5.402 6.043 1 98.19 48 LYS B N 1
ATOM 2751 C CA . LYS B 1 48 ? -1.467 6.133 7.043 1 98.19 48 LYS B CA 1
ATOM 2752 C C . LYS B 1 48 ? -2.93 5.699 7.039 1 98.19 48 LYS B C 1
ATOM 2754 O O . LYS B 1 48 ? -3.537 5.562 5.977 1 98.19 48 LYS B O 1
ATOM 2759 N N . ASP B 1 49 ? -3.434 5.375 8.18 1 97.56 49 ASP B N 1
ATOM 2760 C CA . ASP B 1 49 ? -4.824 5.012 8.445 1 97.56 49 ASP B CA 1
ATOM 2761 C C . ASP B 1 49 ? -5.484 6.008 9.391 1 97.56 49 ASP B C 1
ATOM 2763 O O . ASP B 1 49 ? -5.145 6.062 10.578 1 97.56 49 ASP B O 1
ATOM 2767 N N . ARG B 1 50 ? -6.453 6.777 8.891 1 95.69 50 ARG B N 1
ATOM 2768 C CA . ARG B 1 50 ? -7.129 7.762 9.727 1 95.69 50 ARG B CA 1
ATOM 2769 C C . ARG B 1 50 ? -8.602 7.891 9.336 1 95.69 50 ARG B C 1
ATOM 2771 O O . ARG B 1 50 ? -9.016 7.391 8.289 1 95.69 50 ARG B O 1
ATOM 2778 N N . SER B 1 51 ? -9.32 8.562 10.188 1 95 51 SER B N 1
ATOM 2779 C CA . SER B 1 51 ? -10.711 8.852 9.883 1 95 51 SER B CA 1
ATOM 2780 C C . SER B 1 51 ? -10.844 9.734 8.641 1 95 51 SER B C 1
ATOM 2782 O O . SER B 1 51 ? -10.008 10.609 8.414 1 95 51 SER B O 1
ATOM 2784 N N . SER B 1 52 ? -11.875 9.422 7.84 1 95.06 52 SER B N 1
ATOM 2785 C CA . SER B 1 52 ? -12.133 10.25 6.668 1 95.06 52 SER B CA 1
ATOM 2786 C C . SER B 1 52 ? -12.977 11.469 7.031 1 95.06 52 SER B C 1
ATOM 2788 O O . SER B 1 52 ? -13.32 12.273 6.16 1 95.06 52 SER B O 1
ATOM 2790 N N . HIS B 1 53 ? -13.281 11.625 8.289 1 91.69 53 HIS B N 1
ATOM 2791 C CA . HIS B 1 53 ? -14.016 12.773 8.797 1 91.69 53 HIS B CA 1
ATOM 2792 C C . HIS B 1 53 ? -13.266 13.453 9.945 1 91.69 53 HIS B C 1
ATOM 2794 O O . HIS B 1 53 ? -13.078 12.859 11.008 1 91.69 53 HIS B O 1
ATOM 2800 N N . PRO B 1 54 ? -12.758 14.664 9.742 1 91.75 54 PRO B N 1
ATOM 2801 C CA . PRO B 1 54 ? -12.922 15.461 8.523 1 91.75 54 PRO B CA 1
ATOM 2802 C C . PRO B 1 54 ? -12.086 14.938 7.355 1 91.75 54 PRO B C 1
ATOM 2804 O O . PRO B 1 54 ? -11.227 14.078 7.543 1 91.75 54 PRO B O 1
ATOM 2807 N N . PRO B 1 55 ? -12.367 15.516 6.148 1 91.88 55 PRO B N 1
ATOM 2808 C CA . PRO B 1 55 ? -11.594 15.102 4.98 1 91.88 55 PRO B CA 1
ATOM 2809 C C . PRO B 1 55 ? -10.109 15.422 5.109 1 91.88 55 PRO B C 1
ATOM 2811 O O . PRO B 1 55 ? -9.734 16.359 5.816 1 91.88 55 PRO B O 1
ATOM 2814 N N . ASN B 1 56 ? -9.375 14.531 4.543 1 90.06 56 ASN B N 1
ATOM 2815 C CA . ASN B 1 56 ? -7.922 14.703 4.535 1 90.06 56 ASN B CA 1
ATOM 2816 C C . ASN B 1 56 ? -7.398 14.969 3.127 1 90.06 56 ASN B C 1
ATOM 2818 O O . ASN B 1 56 ? -7.637 14.18 2.211 1 90.06 56 ASN B O 1
ATOM 2822 N N . SER B 1 57 ? -6.68 16.094 2.988 1 93.31 57 SER B N 1
ATOM 2823 C CA . SER B 1 57 ? -6.215 16.484 1.662 1 93.31 57 SER B CA 1
ATOM 2824 C C . SER B 1 57 ? -4.707 16.297 1.527 1 93.31 57 SER B C 1
ATOM 2826 O O . SER B 1 57 ? -4.07 16.922 0.679 1 93.31 57 SER B O 1
ATOM 2828 N N . GLU B 1 58 ? -4.172 15.469 2.346 1 97 58 GLU B N 1
ATOM 2829 C CA . GLU B 1 58 ? -2.719 15.328 2.373 1 97 58 GLU B CA 1
ATOM 2830 C C . GLU B 1 58 ? -2.186 14.852 1.025 1 97 58 GLU B C 1
ATOM 2832 O O . GLU B 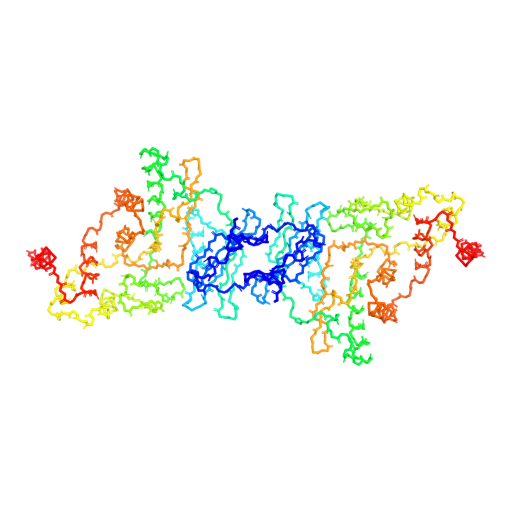1 58 ? -1.181 15.367 0.531 1 97 58 GLU B O 1
ATOM 2837 N N . ALA B 1 59 ? -2.834 13.891 0.425 1 97.88 59 ALA B N 1
ATOM 2838 C CA . ALA B 1 59 ? -2.365 13.375 -0.858 1 97.88 59 ALA B CA 1
ATOM 2839 C C . ALA B 1 59 ? -2.342 14.469 -1.916 1 97.88 59 ALA B C 1
ATOM 2841 O O . ALA B 1 59 ? -1.359 14.617 -2.646 1 97.88 59 ALA B O 1
ATOM 2842 N N . GLU B 1 60 ? -3.42 15.234 -2.008 1 97.44 60 GLU B N 1
ATOM 2843 C CA . GLU B 1 60 ? -3.502 16.344 -2.961 1 97.44 60 GLU B CA 1
ATOM 2844 C C . GLU B 1 60 ? -2.434 17.391 -2.68 1 97.44 60 GLU B C 1
ATOM 2846 O O . GLU B 1 60 ? -1.805 17.906 -3.605 1 97.44 60 GLU B O 1
ATOM 2851 N N . ASN B 1 61 ? -2.252 17.656 -1.446 1 98.25 61 ASN B N 1
ATOM 2852 C CA . ASN B 1 61 ? -1.242 18.641 -1.054 1 98.25 61 ASN B CA 1
ATOM 2853 C C . ASN B 1 61 ? 0.162 18.172 -1.437 1 98.25 61 ASN B C 1
ATOM 2855 O O . ASN B 1 61 ? 0.96 18.969 -1.945 1 98.25 61 ASN B O 1
ATOM 2859 N N . LEU B 1 62 ? 0.423 16.922 -1.164 1 98.62 62 LEU B N 1
ATOM 2860 C CA . LEU B 1 62 ? 1.73 16.359 -1.499 1 98.62 62 LEU B CA 1
ATOM 2861 C C . LEU B 1 62 ? 1.992 16.453 -2.998 1 98.62 62 LEU B C 1
ATOM 2863 O O . LEU B 1 62 ? 3.07 16.875 -3.42 1 98.62 62 LEU B O 1
ATOM 2867 N N . ARG B 1 63 ? 1.031 16.125 -3.789 1 98.31 63 ARG B N 1
ATOM 2868 C CA . ARG B 1 63 ? 1.181 16.203 -5.238 1 98.31 63 ARG B CA 1
ATOM 2869 C C . ARG B 1 63 ? 1.391 17.641 -5.695 1 98.31 63 ARG B C 1
ATOM 2871 O O . ARG B 1 63 ? 2.234 17.906 -6.551 1 98.31 63 ARG B O 1
ATOM 2878 N N . PHE B 1 64 ? 0.659 18.516 -5.145 1 98.56 64 PHE B N 1
ATOM 2879 C CA . PHE B 1 64 ? 0.734 19.922 -5.488 1 98.56 64 PHE B CA 1
ATOM 2880 C C . PHE B 1 64 ? 2.117 20.484 -5.184 1 98.56 64 PHE B C 1
ATOM 2882 O O . PHE B 1 64 ? 2.729 21.141 -6.027 1 98.56 64 PHE B O 1
ATOM 2889 N N . VAL B 1 65 ? 2.613 20.203 -3.979 1 98.62 65 VAL B N 1
ATOM 2890 C CA . VAL B 1 65 ? 3.908 20.719 -3.547 1 98.62 65 VAL B CA 1
ATOM 2891 C C . VAL B 1 65 ? 5.02 20.125 -4.402 1 98.62 65 VAL B C 1
ATOM 2893 O O . VAL B 1 65 ? 5.953 20.812 -4.801 1 98.62 65 VAL B O 1
ATOM 2896 N N . ARG B 1 66 ? 4.902 18.875 -4.695 1 98.25 66 ARG B N 1
ATOM 2897 C CA . ARG B 1 66 ? 5.914 18.172 -5.48 1 98.25 66 ARG B CA 1
ATOM 2898 C C . ARG B 1 66 ? 6.043 18.781 -6.871 1 98.25 66 ARG B C 1
ATOM 2900 O O . ARG B 1 66 ? 7.152 18.922 -7.395 1 98.25 66 ARG B O 1
ATOM 2907 N N . VAL B 1 67 ? 4.949 19.172 -7.441 1 98 67 VAL B N 1
ATOM 2908 C CA . VAL B 1 67 ? 4.93 19.656 -8.82 1 98 67 VAL B CA 1
ATOM 2909 C C . VAL B 1 67 ? 5.352 21.125 -8.852 1 98 67 VAL B C 1
ATOM 2911 O O . VAL B 1 67 ? 6.004 21.562 -9.797 1 98 67 VAL B O 1
ATOM 2914 N N . ASN B 1 68 ? 5.133 21.891 -7.844 1 98.31 68 ASN B N 1
ATOM 2915 C CA . ASN B 1 68 ? 5.25 23.344 -7.922 1 98.31 68 ASN B CA 1
ATOM 2916 C C . ASN B 1 68 ? 6.477 23.859 -7.172 1 98.31 68 ASN B C 1
ATOM 2918 O O . ASN B 1 68 ? 6.773 25.047 -7.195 1 98.31 68 ASN B O 1
ATOM 2922 N N . THR B 1 69 ? 7.156 22.969 -6.492 1 98.69 69 THR B N 1
ATOM 2923 C CA . THR B 1 69 ? 8.32 23.375 -5.715 1 98.69 69 THR B CA 1
ATOM 2924 C C . THR B 1 69 ? 9.43 22.344 -5.812 1 98.69 69 THR B C 1
ATOM 2926 O O . THR B 1 69 ? 9.289 21.328 -6.512 1 98.69 69 THR B O 1
ATOM 2929 N N . THR B 1 70 ? 10.508 22.641 -5.145 1 98.56 70 THR B N 1
ATOM 2930 C CA . THR B 1 70 ? 11.602 21.688 -5.039 1 98.56 70 THR B CA 1
ATOM 2931 C C . THR B 1 70 ? 11.656 21.078 -3.643 1 98.56 70 THR B C 1
ATOM 2933 O O . THR B 1 70 ? 12.633 20.406 -3.289 1 98.56 70 THR B O 1
ATOM 2936 N N . ILE B 1 71 ? 10.664 21.375 -2.826 1 98.69 71 ILE B N 1
ATOM 2937 C CA . ILE B 1 71 ? 10.609 20.859 -1.461 1 98.69 71 ILE B CA 1
ATOM 2938 C C . ILE B 1 71 ? 10.531 19.328 -1.482 1 98.69 71 ILE B C 1
ATOM 2940 O O . ILE B 1 71 ? 9.68 18.75 -2.158 1 98.69 71 ILE B O 1
ATOM 2944 N N . PRO B 1 72 ? 11.422 18.688 -0.761 1 98.5 72 PRO B N 1
ATOM 2945 C CA . PRO B 1 72 ? 11.312 17.234 -0.69 1 98.5 72 PRO B CA 1
ATOM 2946 C C . PRO B 1 72 ? 10.102 16.766 0.119 1 98.5 72 PRO B C 1
ATOM 2948 O O . PRO B 1 72 ? 10.016 17.047 1.317 1 98.5 72 PRO B O 1
ATOM 2951 N N . VAL B 1 73 ? 9.203 16.141 -0.472 1 98.75 73 VAL B N 1
ATOM 2952 C CA . VAL B 1 73 ? 8 15.617 0.173 1 98.75 73 VAL B CA 1
ATOM 2953 C C . VAL B 1 73 ? 7.809 14.148 -0.2 1 98.75 73 VAL B C 1
ATOM 2955 O O . VAL B 1 73 ? 8.383 13.672 -1.185 1 98.75 73 VAL B O 1
ATOM 2958 N N . PRO B 1 74 ? 7.031 13.422 0.572 1 98.69 74 PRO B N 1
ATOM 2959 C CA . PRO B 1 74 ? 6.773 12.023 0.219 1 98.69 74 PRO B CA 1
ATOM 2960 C C . PRO B 1 74 ? 6.082 11.875 -1.134 1 98.69 74 PRO B C 1
ATOM 2962 O O . PRO B 1 74 ? 5.203 12.672 -1.474 1 98.69 74 PRO B O 1
ATOM 2965 N N . VAL B 1 75 ? 6.5 10.891 -1.874 1 98.62 75 VAL B N 1
ATOM 2966 C CA . VAL B 1 75 ? 5.82 10.555 -3.117 1 98.62 75 VAL B CA 1
ATOM 2967 C C . VAL B 1 75 ? 4.566 9.734 -2.812 1 98.62 75 VAL B C 1
ATOM 2969 O O . VAL B 1 75 ? 4.641 8.703 -2.137 1 98.62 75 VAL B O 1
ATOM 2972 N N . VAL B 1 76 ? 3.428 10.203 -3.279 1 98.81 76 VAL B N 1
ATOM 2973 C CA . VAL B 1 76 ? 2.166 9.508 -3.055 1 98.81 76 VAL B CA 1
ATOM 2974 C C . VAL B 1 76 ? 2.082 8.289 -3.973 1 98.81 76 VAL B C 1
ATOM 2976 O O . VAL B 1 76 ? 2.211 8.414 -5.191 1 98.81 76 VAL B O 1
ATOM 2979 N N . VAL B 1 77 ? 1.878 7.125 -3.393 1 98.69 77 VAL B N 1
ATOM 2980 C CA . VAL B 1 77 ? 1.719 5.875 -4.133 1 98.69 77 VAL B CA 1
ATOM 2981 C C . VAL B 1 77 ? 0.237 5.617 -4.398 1 98.69 77 VAL B C 1
ATOM 2983 O O . VAL B 1 77 ? -0.145 5.238 -5.508 1 98.69 77 VAL B O 1
ATOM 2986 N N . ASP B 1 78 ? -0.559 5.812 -3.389 1 98.44 78 ASP B N 1
ATOM 2987 C CA . ASP B 1 78 ? -1.99 5.531 -3.439 1 98.44 78 ASP B CA 1
ATOM 2988 C C . ASP B 1 78 ? -2.732 6.266 -2.324 1 98.44 78 ASP B C 1
ATOM 2990 O O . ASP B 1 78 ? -2.141 6.613 -1.302 1 98.44 78 ASP B O 1
ATOM 2994 N N . ASP B 1 79 ? -3.961 6.641 -2.553 1 98.19 79 ASP B N 1
ATOM 2995 C CA . ASP B 1 79 ? -4.824 7.211 -1.523 1 98.19 79 ASP B CA 1
ATOM 2996 C C . ASP B 1 79 ? -6.297 6.953 -1.838 1 98.19 79 ASP B C 1
ATOM 2998 O O . ASP B 1 79 ? -6.715 7.031 -2.996 1 98.19 79 ASP B O 1
ATOM 3002 N N . TRP B 1 80 ? -7.059 6.562 -0.828 1 97.69 80 TRP B N 1
ATOM 3003 C CA . TRP B 1 80 ? -8.469 6.258 -1.067 1 97.69 80 TRP B CA 1
ATOM 3004 C C . TRP B 1 80 ? -9.266 6.324 0.229 1 97.69 80 TRP B C 1
ATOM 3006 O O . TRP B 1 80 ? -8.695 6.281 1.321 1 97.69 80 TRP B O 1
ATOM 3016 N N . ASN B 1 81 ? -10.539 6.547 0.144 1 97.62 81 ASN B N 1
ATOM 3017 C CA . ASN B 1 81 ? -11.484 6.41 1.248 1 97.62 81 ASN B CA 1
ATOM 3018 C C . ASN B 1 81 ? -12.188 5.055 1.228 1 97.62 81 ASN B C 1
ATOM 3020 O O . ASN B 1 81 ? -12.516 4.539 0.158 1 97.62 81 ASN B O 1
ATOM 3024 N N . ASP B 1 82 ? -12.32 4.484 2.408 1 96.69 82 ASP B N 1
ATOM 3025 C CA . ASP B 1 82 ? -12.953 3.174 2.541 1 96.69 82 ASP B CA 1
ATOM 3026 C C . ASP B 1 82 ? -13.617 3.021 3.908 1 96.69 82 ASP B C 1
ATOM 3028 O O . ASP B 1 82 ? -12.938 3.01 4.938 1 96.69 82 ASP B O 1
ATOM 3032 N N . ARG B 1 83 ? -14.945 2.869 3.926 1 95.25 83 ARG B N 1
ATOM 3033 C CA . ARG B 1 83 ? -15.711 2.598 5.137 1 95.25 83 ARG B CA 1
ATOM 3034 C C . ARG B 1 83 ? -15.391 3.607 6.23 1 95.25 83 ARG B C 1
ATOM 3036 O O . ARG B 1 83 ? -15.062 3.229 7.355 1 95.25 83 ARG B O 1
ATOM 3043 N N . GLY B 1 84 ? -15.383 4.836 5.926 1 96.12 84 GLY B N 1
ATOM 3044 C CA . GLY B 1 84 ? -15.211 5.918 6.887 1 96.12 84 GLY B CA 1
ATOM 3045 C C . GLY B 1 84 ? -13.758 6.18 7.234 1 96.12 84 GLY B C 1
ATOM 3046 O O . GLY B 1 84 ? -13.461 6.98 8.125 1 96.12 84 GLY B O 1
ATOM 3047 N N . ARG B 1 85 ? -12.828 5.465 6.488 1 97.06 85 ARG B N 1
ATOM 3048 C CA . ARG B 1 85 ? -11.398 5.645 6.719 1 97.06 85 ARG B CA 1
ATOM 3049 C C . ARG B 1 85 ? -10.711 6.238 5.488 1 97.06 85 ARG B C 1
ATOM 3051 O O . ARG B 1 85 ? -11.125 5.977 4.359 1 97.06 85 ARG B O 1
ATOM 3058 N N . HIS B 1 86 ? -9.75 7.047 5.719 1 97.56 86 HIS B N 1
ATOM 3059 C CA . HIS B 1 86 ? -8.852 7.52 4.672 1 97.56 86 HIS B CA 1
ATOM 3060 C C . HIS B 1 86 ? -7.484 6.855 4.773 1 97.56 86 HIS B C 1
ATOM 3062 O O . HIS B 1 86 ? -6.875 6.84 5.844 1 97.56 86 HIS B O 1
ATOM 3068 N N . PHE B 1 87 ? -7.07 6.281 3.652 1 98.44 87 PHE B N 1
ATOM 3069 C CA . PHE B 1 87 ? -5.766 5.633 3.592 1 98.44 87 PHE B CA 1
ATOM 3070 C C . PHE B 1 87 ? -4.832 6.379 2.645 1 98.44 87 PHE B C 1
ATOM 3072 O O . PHE B 1 87 ? -5.258 6.844 1.585 1 98.44 87 PHE B O 1
ATOM 3079 N N . LEU B 1 88 ? -3.611 6.516 3.041 1 98.69 88 LEU B N 1
ATOM 3080 C CA . LEU B 1 88 ? -2.564 7.113 2.219 1 98.69 88 LEU B CA 1
ATOM 3081 C C . LEU B 1 88 ? -1.303 6.258 2.238 1 98.69 88 LEU B C 1
ATOM 3083 O O . LEU B 1 88 ? -0.807 5.898 3.309 1 98.69 88 LEU B O 1
ATOM 3087 N N . ILE B 1 89 ? -0.852 5.828 1.104 1 98.81 89 ILE B N 1
ATOM 3088 C CA . ILE B 1 89 ? 0.416 5.121 0.964 1 98.81 89 ILE B CA 1
ATOM 3089 C C . ILE B 1 89 ? 1.441 6.031 0.29 1 98.81 89 ILE B C 1
ATOM 3091 O O . ILE B 1 89 ? 1.183 6.578 -0.784 1 98.81 89 ILE B O 1
ATOM 3095 N N . THR B 1 90 ? 2.586 6.203 0.917 1 98.81 90 THR B N 1
ATOM 3096 C CA . THR B 1 90 ? 3.656 7.008 0.342 1 98.81 90 THR B CA 1
ATOM 3097 C C . THR B 1 90 ? 4.984 6.258 0.396 1 98.81 90 THR B C 1
ATOM 3099 O O . THR B 1 90 ? 5.129 5.289 1.145 1 98.81 90 THR B O 1
ATOM 3102 N N . GLU B 1 91 ? 5.875 6.73 -0.417 1 98.62 91 GLU B N 1
ATOM 3103 C CA . GLU B 1 91 ? 7.262 6.332 -0.205 1 98.62 91 GLU B CA 1
ATOM 3104 C C . GLU B 1 91 ? 7.832 6.965 1.062 1 98.62 91 GLU B C 1
ATOM 3106 O O . GLU B 1 91 ? 7.535 8.125 1.373 1 98.62 91 GLU B O 1
ATOM 3111 N N . ARG B 1 92 ? 8.609 6.188 1.726 1 97.94 92 ARG B N 1
ATOM 3112 C CA . ARG B 1 92 ? 9.289 6.73 2.898 1 97.94 92 ARG B CA 1
ATOM 3113 C C . ARG B 1 92 ? 10.406 7.684 2.492 1 97.94 92 ARG B C 1
ATOM 3115 O O . ARG B 1 92 ? 11.172 7.391 1.569 1 97.94 92 ARG B O 1
ATOM 3122 N N . ILE B 1 93 ? 10.438 8.766 3.145 1 97.62 93 ILE B N 1
ATOM 3123 C CA . ILE B 1 93 ? 11.555 9.688 2.951 1 97.62 93 ILE B CA 1
ATOM 3124 C C . ILE B 1 93 ? 12.789 9.164 3.682 1 97.62 93 ILE B C 1
ATOM 3126 O O . ILE B 1 93 ? 12.719 8.836 4.871 1 97.62 93 ILE B O 1
ATOM 3130 N N . PRO B 1 94 ? 13.859 9.055 2.963 1 95.38 94 PRO B N 1
ATOM 3131 C CA . PRO B 1 94 ? 15.078 8.633 3.666 1 95.38 94 PRO B CA 1
ATOM 3132 C C . PRO B 1 94 ? 15.516 9.633 4.73 1 95.38 94 PRO B C 1
ATOM 3134 O O . PRO B 1 94 ? 15.398 10.844 4.531 1 95.38 94 PRO B O 1
ATOM 3137 N N . GLY B 1 95 ? 16.016 9.109 5.809 1 97.88 95 GLY B N 1
ATOM 3138 C CA . GLY B 1 95 ? 16.469 9.953 6.906 1 97.88 95 GLY B CA 1
ATOM 3139 C C . GLY B 1 95 ? 15.734 9.688 8.203 1 97.88 95 GLY B C 1
ATOM 3140 O O . GLY B 1 95 ? 15.125 8.625 8.375 1 97.88 95 GLY B O 1
ATOM 3141 N N . THR B 1 96 ? 15.945 10.625 9.133 1 97.44 96 THR B N 1
ATOM 3142 C CA . THR B 1 96 ? 15.336 10.5 10.445 1 97.44 96 THR B CA 1
ATOM 3143 C C . THR B 1 96 ? 14.664 11.812 10.859 1 97.44 96 THR B C 1
ATOM 3145 O O . THR B 1 96 ? 15.141 12.891 10.5 1 97.44 96 THR B O 1
ATOM 3148 N N . PRO B 1 97 ? 13.562 11.672 11.539 1 98 97 PRO B N 1
ATOM 3149 C CA . PRO B 1 97 ? 12.977 12.906 12.062 1 98 97 PRO B CA 1
ATOM 3150 C C . PRO B 1 97 ? 13.961 13.719 12.898 1 98 97 PRO B C 1
ATOM 3152 O O . PRO B 1 97 ? 14.742 13.148 13.672 1 98 97 PRO B O 1
ATOM 3155 N N . LEU B 1 98 ? 13.906 14.969 12.711 1 98.56 98 LEU B N 1
ATOM 3156 C CA . LEU B 1 98 ? 14.781 15.875 13.445 1 98.56 98 LEU B CA 1
ATOM 3157 C C . LEU B 1 98 ? 14.625 15.68 14.953 1 98.56 98 LEU B C 1
ATOM 3159 O O . LEU B 1 98 ? 15.594 15.789 15.703 1 98.56 98 LEU B O 1
ATOM 3163 N N . SER B 1 99 ? 13.445 15.281 15.43 1 97.88 99 SER B N 1
ATOM 3164 C CA . SER B 1 99 ? 13.148 15.07 16.844 1 97.88 99 SER B CA 1
ATOM 3165 C C . SER B 1 99 ? 14.023 13.977 17.438 1 97.88 99 SER B C 1
ATOM 3167 O O . SER B 1 99 ? 14.32 14 18.641 1 97.88 99 SER B O 1
ATOM 3169 N N . GLU B 1 100 ? 14.461 13.102 16.625 1 97.38 100 GLU B N 1
ATOM 3170 C CA . GLU B 1 100 ? 15.211 11.945 17.109 1 97.38 100 GLU B CA 1
ATOM 3171 C C . GLU B 1 100 ? 16.688 12.273 17.266 1 97.38 100 GLU B C 1
ATOM 3173 O O . GLU B 1 100 ? 17.422 11.57 17.969 1 97.38 100 GLU B O 1
ATOM 3178 N N . VAL B 1 101 ? 17.156 13.352 16.656 1 97.94 101 VAL B N 1
ATOM 3179 C CA . VAL B 1 101 ? 18.578 13.633 16.672 1 97.94 101 VAL B CA 1
ATOM 3180 C C . VAL B 1 101 ? 18.828 15.008 17.297 1 97.94 101 VAL B C 1
ATOM 3182 O O . VAL B 1 101 ? 19.984 15.414 17.484 1 97.94 101 VAL B O 1
ATOM 3185 N N . TRP B 1 102 ? 17.812 15.703 17.656 1 98 102 TRP B N 1
ATOM 3186 C CA . TRP B 1 102 ? 17.844 17.109 18.047 1 98 102 TRP B CA 1
ATOM 3187 C C . TRP B 1 102 ? 18.844 17.344 19.188 1 98 102 TRP B C 1
ATOM 3189 O O . TRP B 1 102 ? 19.672 18.25 19.109 1 98 102 TRP B O 1
ATOM 3199 N N . LEU B 1 103 ? 18.828 16.484 20.188 1 97 103 LEU B N 1
ATOM 3200 C CA . LEU B 1 103 ? 19.609 16.688 21.406 1 97 103 LEU B CA 1
ATOM 3201 C C . LEU B 1 103 ? 21.094 16.484 21.141 1 97 103 LEU B C 1
ATOM 3203 O O . LEU B 1 103 ? 21.938 17.031 21.875 1 97 103 LEU B O 1
ATOM 3207 N N . ASN B 1 104 ? 21.422 15.781 20.109 1 97.25 104 ASN B N 1
ATOM 3208 C CA . ASN B 1 104 ? 22.812 15.461 19.828 1 97.25 104 ASN B CA 1
ATOM 3209 C C . ASN B 1 104 ? 23.406 16.391 18.781 1 97.25 104 ASN B C 1
ATOM 3211 O O . ASN B 1 104 ? 24.594 16.297 18.453 1 97.25 104 ASN B O 1
ATOM 3215 N N . LEU B 1 105 ? 22.672 17.281 18.344 1 97.75 105 LEU B N 1
ATOM 3216 C CA . LEU B 1 105 ? 23.125 18.172 17.266 1 97.75 105 LEU B CA 1
ATOM 3217 C C . LEU B 1 105 ? 23.875 19.375 17.844 1 97.75 105 LEU B C 1
ATOM 3219 O O . LEU B 1 105 ? 23.531 19.859 18.922 1 97.75 105 LEU B O 1
ATOM 3223 N N . SER B 1 106 ? 24.828 19.891 17.078 1 97.75 106 SER B N 1
ATOM 3224 C CA . SER B 1 106 ? 25.469 21.172 17.391 1 97.75 106 SER B CA 1
ATOM 3225 C C . SER B 1 106 ? 24.531 22.344 17.094 1 97.75 106 SER B C 1
ATOM 3227 O O . SER B 1 106 ? 23.578 22.203 16.328 1 97.75 106 SER B O 1
ATOM 3229 N N . GLU B 1 107 ? 24.859 23.453 17.688 1 97.38 107 GLU B N 1
ATOM 3230 C CA . GLU B 1 107 ? 24.062 24.641 17.422 1 97.38 107 GLU B CA 1
ATOM 3231 C C . GLU B 1 107 ? 24.156 25.062 15.945 1 97.38 107 GLU B C 1
ATOM 3233 O O . GLU B 1 107 ? 23.188 25.531 15.367 1 97.38 107 GLU B O 1
ATOM 3238 N N . SER B 1 108 ? 25.266 24.812 15.398 1 97.75 108 SER B N 1
ATOM 3239 C CA . SER B 1 108 ? 25.469 25.141 13.992 1 97.75 108 SER B CA 1
ATOM 3240 C C . SER B 1 108 ? 24.609 24.25 13.094 1 97.75 108 SER B C 1
ATOM 3242 O O . SER B 1 108 ? 24.031 24.734 12.117 1 97.75 108 SER B O 1
ATOM 3244 N N . ASP B 1 109 ? 24.516 22.953 13.445 1 97.88 109 ASP B N 1
ATOM 3245 C CA . ASP B 1 109 ? 23.688 22.031 12.68 1 97.88 109 ASP B CA 1
ATOM 3246 C C . ASP B 1 109 ? 22.219 22.406 12.789 1 97.88 109 ASP B C 1
ATOM 3248 O O . ASP B 1 109 ? 21.484 22.406 11.797 1 97.88 109 ASP B O 1
ATOM 3252 N N . LYS B 1 110 ? 21.844 22.734 13.992 1 98.31 110 LYS B N 1
ATOM 3253 C CA . LYS B 1 110 ? 20.453 23.156 14.219 1 98.31 110 LYS B CA 1
ATOM 3254 C C . LYS B 1 110 ? 20.109 24.375 13.367 1 98.31 110 LYS B C 1
ATOM 3256 O O . LYS B 1 110 ? 19.078 24.406 12.711 1 98.31 110 LYS B O 1
ATOM 3261 N N . ASP B 1 111 ? 21.016 25.312 13.359 1 98.25 111 ASP B N 1
ATOM 3262 C CA . ASP B 1 111 ? 20.812 26.531 12.578 1 98.25 111 ASP B CA 1
ATOM 3263 C C . ASP B 1 111 ? 20.781 26.219 11.086 1 98.25 111 ASP B C 1
ATOM 3265 O O . ASP B 1 111 ? 19.984 26.812 10.344 1 98.25 111 ASP B O 1
ATOM 3269 N N . GLY B 1 112 ? 21.625 25.344 10.68 1 98.44 112 GLY B N 1
ATOM 3270 C CA . GLY B 1 112 ? 21.656 24.938 9.281 1 98.44 112 GLY B CA 1
ATOM 3271 C C . GLY B 1 112 ? 20.344 24.312 8.812 1 98.44 112 GLY B C 1
ATOM 3272 O O . GLY B 1 112 ? 19.859 24.641 7.73 1 98.44 112 GLY B O 1
ATOM 3273 N N . TYR B 1 113 ? 19.812 23.438 9.617 1 98.69 113 TYR B N 1
ATOM 3274 C CA . TYR B 1 113 ? 18.547 22.797 9.266 1 98.69 113 TYR B CA 1
ATOM 3275 C C . TYR B 1 113 ? 17.422 23.828 9.219 1 98.69 113 TYR B C 1
ATOM 3277 O O . TYR B 1 113 ? 16.531 23.766 8.359 1 98.69 113 TYR B O 1
ATOM 3285 N N . ALA B 1 114 ? 17.438 24.812 10.141 1 98.75 114 ALA B N 1
ATOM 3286 C CA . ALA B 1 114 ? 16.438 25.875 10.156 1 98.75 114 ALA B CA 1
ATOM 3287 C C . ALA B 1 114 ? 16.5 26.719 8.891 1 98.75 114 ALA B C 1
ATOM 3289 O O . ALA B 1 114 ? 15.484 26.984 8.258 1 98.75 114 ALA B O 1
ATOM 3290 N N . LYS B 1 115 ? 17.688 27.062 8.516 1 98.69 115 LYS B N 1
ATOM 3291 C CA . LYS B 1 115 ? 17.891 27.859 7.312 1 98.69 115 LYS B CA 1
ATOM 3292 C C . LYS B 1 115 ? 17.391 27.109 6.078 1 98.69 115 LYS B C 1
ATOM 3294 O O . LYS B 1 115 ? 16.688 27.703 5.238 1 98.69 115 LYS B O 1
ATOM 3299 N N . GLN B 1 116 ? 17.734 25.859 6 1 98.69 116 GLN B N 1
ATOM 3300 C CA . GLN B 1 116 ? 17.281 25.047 4.879 1 98.69 116 GLN B CA 1
ATOM 3301 C C . GLN B 1 116 ? 15.766 24.969 4.828 1 98.69 116 GLN B C 1
ATOM 3303 O O . GLN B 1 116 ? 15.164 25.125 3.764 1 98.69 116 GLN B O 1
ATOM 3308 N N . THR B 1 117 ? 15.164 24.75 5.957 1 98.75 117 THR B N 1
ATOM 3309 C CA . THR B 1 117 ? 13.711 24.656 6.035 1 98.75 117 THR B CA 1
ATOM 3310 C C . THR B 1 117 ? 13.047 25.953 5.59 1 98.75 117 THR B C 1
ATOM 3312 O O . THR B 1 117 ? 12.109 25.938 4.797 1 98.75 117 THR B O 1
ATOM 3315 N N . VAL B 1 118 ? 13.586 27.078 6.035 1 98.62 118 VAL B N 1
ATOM 3316 C CA . VAL B 1 118 ? 13.008 28.375 5.715 1 98.62 118 VAL B CA 1
ATOM 3317 C C . VAL B 1 118 ? 13.195 28.672 4.23 1 98.62 118 VAL B C 1
ATOM 3319 O O . VAL B 1 118 ? 12.328 29.281 3.598 1 98.62 118 VAL B O 1
ATOM 3322 N N . GLU B 1 119 ? 14.273 28.234 3.66 1 98.06 119 GLU B N 1
ATOM 3323 C CA . GLU B 1 119 ? 14.445 28.375 2.217 1 98.06 119 GLU B CA 1
ATOM 3324 C C . GLU B 1 119 ? 13.336 27.656 1.457 1 98.06 119 GLU B C 1
ATOM 3326 O O . GLU B 1 119 ? 12.828 28.172 0.456 1 98.06 119 GLU B O 1
ATOM 3331 N N . TYR B 1 120 ? 12.977 26.469 1.938 1 98.12 120 TYR B N 1
ATOM 3332 C CA . TYR B 1 120 ? 11.844 25.766 1.352 1 98.12 120 TYR B CA 1
ATOM 3333 C C . TYR B 1 120 ? 10.547 26.547 1.545 1 98.12 120 TYR B C 1
ATOM 3335 O O . TYR B 1 120 ? 9.727 26.625 0.629 1 98.12 120 TYR B O 1
ATOM 3343 N N . LEU B 1 121 ? 10.383 27.172 2.689 1 97.62 121 LEU B N 1
ATOM 3344 C CA . LEU B 1 121 ? 9.164 27.922 2.994 1 97.62 121 LEU B CA 1
ATOM 3345 C C . LEU B 1 121 ? 9.023 29.125 2.068 1 97.62 121 LEU B C 1
ATOM 3347 O O . LEU B 1 121 ? 7.906 29.516 1.72 1 97.62 121 LEU B O 1
ATOM 3351 N N . HIS B 1 122 ? 10.133 29.656 1.668 1 97.81 122 HIS B N 1
ATOM 3352 C CA . HIS B 1 122 ? 10.086 30.781 0.737 1 97.81 122 HIS B CA 1
ATOM 3353 C C . HIS B 1 122 ? 9.422 30.375 -0.578 1 97.81 122 HIS B C 1
ATOM 3355 O O . HIS B 1 122 ? 8.727 31.188 -1.197 1 97.81 122 HIS B O 1
ATOM 3361 N N . GLN B 1 123 ? 9.656 29.141 -0.925 1 98.31 123 GLN B N 1
ATOM 3362 C CA . GLN B 1 123 ? 9.008 28.656 -2.139 1 98.31 123 GLN B CA 1
ATOM 3363 C C . GLN B 1 123 ? 7.496 28.578 -1.965 1 98.31 123 GLN B C 1
ATOM 3365 O O . GLN B 1 123 ? 6.742 28.891 -2.891 1 98.31 123 GLN B O 1
ATOM 3370 N N . LEU B 1 124 ? 7.078 28.219 -0.821 1 98 124 LEU B N 1
ATOM 3371 C CA . LEU B 1 124 ? 5.648 28.141 -0.545 1 98 124 LEU B CA 1
ATOM 3372 C C . LEU B 1 124 ? 5.008 29.516 -0.609 1 98 124 LEU B C 1
ATOM 3374 O O . LEU B 1 124 ? 3.867 29.656 -1.054 1 98 124 LEU B O 1
ATOM 3378 N N . ARG B 1 125 ? 5.758 30.531 -0.213 1 96.81 125 ARG B N 1
ATOM 3379 C CA . ARG B 1 125 ? 5.238 31.891 -0.153 1 96.81 125 ARG B CA 1
ATOM 3380 C C . ARG B 1 125 ? 4.957 32.438 -1.551 1 96.81 125 ARG B C 1
ATOM 3382 O O . ARG B 1 125 ? 4.152 33.344 -1.716 1 96.81 125 ARG B O 1
ATOM 3389 N N . THR B 1 126 ? 5.586 31.859 -2.529 1 97.56 126 THR B N 1
ATOM 3390 C CA . THR B 1 126 ? 5.371 32.312 -3.902 1 97.56 126 THR B CA 1
ATOM 3391 C C . THR B 1 126 ? 4.074 31.719 -4.465 1 97.56 126 THR B C 1
ATOM 3393 O O . THR B 1 126 ? 3.574 32.188 -5.488 1 97.56 126 THR B O 1
ATOM 3396 N N . LEU B 1 127 ? 3.613 30.719 -3.832 1 98.38 127 LEU B N 1
ATOM 3397 C CA . LEU B 1 127 ? 2.34 30.125 -4.227 1 98.38 127 LEU B CA 1
ATOM 3398 C C . LEU B 1 127 ? 1.174 30.844 -3.551 1 98.38 127 LEU B C 1
ATOM 3400 O O . LEU B 1 127 ? 0.935 30.656 -2.355 1 98.38 127 LEU B O 1
ATOM 3404 N N . CYS B 1 128 ? 0.435 31.641 -4.32 1 97.75 128 CYS B N 1
ATOM 3405 C CA . CYS B 1 128 ? -0.603 32.5 -3.758 1 97.75 128 CYS B CA 1
ATOM 3406 C C . CYS B 1 128 ? -1.967 32.156 -4.348 1 97.75 128 CYS B C 1
ATOM 3408 O O . CYS B 1 128 ? -2.053 31.531 -5.41 1 97.75 128 CYS B O 1
ATOM 3410 N N . SER B 1 129 ? -2.916 32.438 -3.594 1 97.69 129 SER B N 1
ATOM 3411 C CA . SER B 1 129 ? -4.312 32.312 -4.004 1 97.69 129 SER B CA 1
ATOM 3412 C C . SER B 1 129 ? -5.062 33.625 -3.748 1 97.69 129 SER B C 1
ATOM 3414 O O . SER B 1 129 ? -4.59 34.469 -3.002 1 97.69 129 SER B O 1
ATOM 3416 N N . THR B 1 130 ? -6.191 33.844 -4.43 1 96.75 130 THR B N 1
ATOM 3417 C CA . THR B 1 130 ? -7.043 35 -4.199 1 96.75 130 THR B CA 1
ATOM 3418 C C . THR B 1 130 ? -7.969 34.781 -3.01 1 96.75 130 THR B C 1
ATOM 3420 O O . THR B 1 130 ? -8.664 35.688 -2.564 1 96.75 130 THR B O 1
ATOM 3423 N N . ARG B 1 131 ? -7.93 33.531 -2.537 1 98.12 131 ARG B N 1
ATOM 3424 C CA . ARG B 1 131 ? -8.797 33.188 -1.422 1 98.12 131 ARG B CA 1
ATOM 3425 C C . ARG B 1 131 ? -8.055 32.312 -0.402 1 98.12 131 ARG B C 1
ATOM 3427 O O . ARG B 1 131 ? -7.047 31.688 -0.73 1 98.12 131 ARG B O 1
ATOM 3434 N N . ILE B 1 132 ? -8.531 32.375 0.836 1 98.5 132 ILE B N 1
ATOM 3435 C CA . ILE B 1 132 ? -8.156 31.375 1.813 1 98.5 132 ILE B CA 1
ATOM 3436 C C . ILE B 1 132 ? -8.906 30.078 1.522 1 98.5 132 ILE B C 1
ATOM 3438 O O . ILE B 1 132 ? -10.141 30.047 1.58 1 98.5 132 ILE B O 1
ATOM 3442 N N . GLN B 1 133 ? -8.141 29.062 1.275 1 98.19 133 GLN B N 1
ATOM 3443 C CA . GLN B 1 133 ? -8.734 27.812 0.804 1 98.19 133 GLN B CA 1
ATOM 3444 C C . GLN B 1 133 ? -7.695 26.703 0.749 1 98.19 133 GLN B C 1
ATOM 3446 O O . GLN B 1 133 ? -6.492 26.969 0.809 1 98.19 133 GLN B O 1
ATOM 3451 N N . SER B 1 134 ? -8.227 25.484 0.728 1 96 134 SER B N 1
ATOM 3452 C CA . SER B 1 134 ? -7.391 24.344 0.36 1 96 134 SER B CA 1
ATOM 3453 C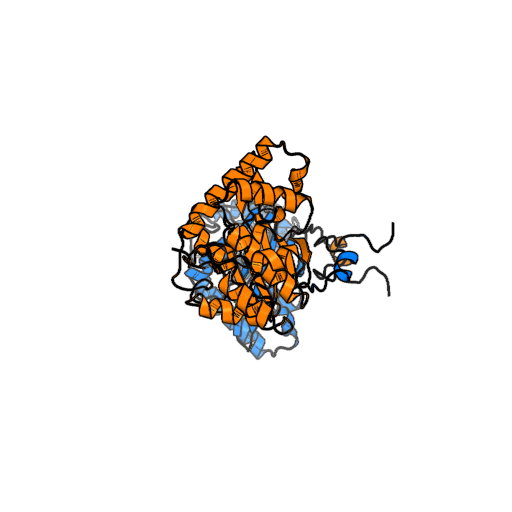 C . SER B 1 134 ? -7.332 24.172 -1.153 1 96 134 SER B C 1
ATOM 3455 O O . SER B 1 134 ? -8.039 24.859 -1.892 1 96 134 SER B O 1
ATOM 3457 N N . ILE B 1 135 ? -6.477 23.266 -1.59 1 94.44 135 ILE B N 1
ATOM 3458 C CA . ILE B 1 135 ? -6.344 22.984 -3.018 1 94.44 135 ILE B CA 1
ATOM 3459 C C . ILE B 1 135 ? -7.707 22.625 -3.602 1 94.44 135 ILE B C 1
ATOM 3461 O O . ILE B 1 135 ? -8.555 22.047 -2.91 1 94.44 135 ILE B O 1
ATOM 3465 N N . ASN B 1 136 ? -7.91 23.031 -4.871 1 92 136 ASN B N 1
ATOM 3466 C CA . ASN B 1 136 ? -9.133 22.75 -5.617 1 92 136 ASN B CA 1
ATOM 3467 C C . ASN B 1 136 ? -10.352 23.406 -4.977 1 92 136 ASN B C 1
ATOM 3469 O O . ASN B 1 136 ? -11.43 22.797 -4.922 1 92 136 ASN B O 1
ATOM 3473 N N . GLU B 1 137 ? -10.156 24.453 -4.289 1 94.06 137 GLU B N 1
ATOM 3474 C CA . GLU B 1 137 ? -11.203 25.312 -3.758 1 94.06 137 GLU B CA 1
ATOM 3475 C C . GLU B 1 137 ? -11.93 24.656 -2.59 1 94.06 137 GLU B C 1
ATOM 3477 O O . GLU B 1 137 ? -13.117 24.891 -2.369 1 94.06 137 GLU B O 1
ATOM 3482 N N . GLN B 1 138 ? -11.273 23.797 -1.954 1 95.31 138 GLN B N 1
ATOM 3483 C CA . GLN B 1 138 ? -11.828 23.125 -0.786 1 95.31 138 GLN B CA 1
ATOM 3484 C C . GLN B 1 138 ? -11.641 23.969 0.474 1 95.31 138 GLN B C 1
ATOM 3486 O O . GLN B 1 138 ? -10.82 24.875 0.5 1 95.31 138 GLN B O 1
ATOM 3491 N N . PRO B 1 139 ? -12.43 23.703 1.458 1 97.06 139 PRO B N 1
ATOM 3492 C CA . PRO B 1 139 ? -12.266 24.438 2.713 1 97.06 139 PRO B CA 1
ATOM 3493 C C . PRO B 1 139 ? -10.953 24.094 3.426 1 97.06 139 PRO B C 1
ATOM 3495 O O . PRO B 1 139 ? -10.352 23.062 3.148 1 97.06 139 PRO B O 1
ATOM 3498 N N . VAL B 1 140 ? -10.547 25.031 4.285 1 96.94 140 VAL B N 1
ATOM 3499 C CA . VAL B 1 140 ? -9.398 24.766 5.148 1 96.94 140 VAL B CA 1
ATOM 3500 C C . VAL B 1 140 ? -9.883 24.266 6.512 1 96.94 140 VAL B C 1
ATOM 3502 O O . VAL B 1 140 ? -11.008 24.547 6.914 1 96.94 140 VAL B O 1
ATOM 3505 N N . TYR B 1 141 ? -9.016 23.516 7.137 1 95.25 141 TYR B N 1
ATOM 3506 C CA . TYR B 1 141 ? -9.242 23 8.484 1 95.25 141 TYR B CA 1
ATOM 3507 C C . TYR B 1 141 ? -8.102 23.406 9.414 1 95.25 141 TYR B C 1
ATOM 3509 O O . TYR B 1 141 ? -6.953 23 9.203 1 95.25 141 TYR B O 1
ATOM 3517 N N . SER B 1 142 ? -8.391 24.234 10.391 1 96.06 142 SER B N 1
ATOM 3518 C CA . SER B 1 142 ? -7.406 24.625 11.398 1 96.06 142 SER B CA 1
ATOM 3519 C C . SER B 1 142 ? -8.078 25 12.711 1 96.06 142 SER B C 1
ATOM 3521 O O . SER B 1 142 ? -8.648 26.078 12.836 1 96.06 142 SER B O 1
ATOM 3523 N N . ALA B 1 143 ? -7.906 24.156 13.695 1 95.06 143 ALA B N 1
ATOM 3524 C CA . ALA B 1 143 ? -8.523 24.406 14.992 1 95.06 143 ALA B CA 1
ATOM 3525 C C . ALA B 1 143 ? -7.809 25.531 15.734 1 95.06 143 ALA B C 1
ATOM 3527 O O . ALA B 1 143 ? -8.336 26.078 16.703 1 95.06 143 ALA B O 1
ATOM 3528 N N . PHE B 1 144 ? -6.625 25.844 15.258 1 96.81 144 PHE B N 1
ATOM 3529 C CA . PHE B 1 144 ? -5.879 26.906 15.938 1 96.81 144 PHE B CA 1
ATOM 3530 C C . PHE B 1 144 ? -6.195 28.266 15.328 1 96.81 144 PHE B C 1
ATOM 3532 O O . PHE B 1 144 ? -6.258 29.266 16.031 1 96.81 144 PHE B O 1
ATOM 3539 N N . LEU B 1 145 ? -6.348 28.25 14.039 1 97.88 145 LEU B N 1
ATOM 3540 C CA . LEU B 1 145 ? -6.703 29.516 13.406 1 97.88 145 LEU B CA 1
ATOM 3541 C C . LEU B 1 145 ? -8.164 29.859 13.664 1 97.88 145 LEU B C 1
ATOM 3543 O O . LEU B 1 145 ? -8.508 31.047 13.82 1 97.88 145 LEU B O 1
ATOM 3547 N N . PHE B 1 146 ? -8.969 28.859 13.625 1 97.94 146 PHE B N 1
ATOM 3548 C CA . PHE B 1 146 ? -10.391 29 13.93 1 97.94 146 PHE B CA 1
ATOM 3549 C C . PHE B 1 146 ? -10.742 28.266 15.211 1 97.94 146 PHE B C 1
ATOM 3551 O O . PHE B 1 146 ? -10.883 27.031 15.211 1 97.94 146 PHE B O 1
ATOM 3558 N N . ARG B 1 147 ? -11.023 28.969 16.203 1 97.31 147 ARG B N 1
ATOM 3559 C CA . ARG B 1 147 ? -11.148 28.406 17.547 1 97.31 147 ARG B CA 1
ATOM 3560 C C . ARG B 1 147 ? -12.586 28 17.844 1 97.31 147 ARG B C 1
ATOM 3562 O O . ARG B 1 147 ? -13.047 28.109 18.984 1 97.31 147 ARG B O 1
ATOM 3569 N N . ASP B 1 148 ? -13.336 27.578 16.844 1 95.38 148 ASP B N 1
ATOM 3570 C CA . ASP B 1 148 ? -14.727 27.188 17.031 1 95.38 148 ASP B CA 1
ATOM 3571 C C . ASP B 1 148 ? -14.883 25.672 17.078 1 95.38 148 ASP B C 1
ATOM 3573 O O . ASP B 1 148 ? -16 25.156 17.156 1 95.38 148 ASP B O 1
ATOM 3577 N N . GLY B 1 149 ? -13.805 24.953 17.031 1 92 149 GLY B N 1
ATOM 3578 C CA . GLY B 1 149 ? -13.883 23.516 17.156 1 92 149 GLY B CA 1
ATOM 3579 C C . GLY B 1 149 ? -12.961 22.781 16.188 1 92 149 GLY B C 1
ATOM 3580 O O . GLY B 1 149 ? -12.344 23.391 15.328 1 92 149 GLY B O 1
ATOM 3581 N N . TYR B 1 150 ? -12.898 21.516 16.391 1 90.69 150 TYR B N 1
ATOM 3582 C CA . TYR B 1 150 ? -12.055 20.656 15.555 1 90.69 150 TYR B CA 1
ATOM 3583 C C . TYR B 1 150 ? -12.844 20.078 14.383 1 90.69 150 TYR B C 1
ATOM 3585 O O . TYR B 1 150 ? -14 19.672 14.547 1 90.69 150 TYR B O 1
ATOM 3593 N N . GLY B 1 151 ? -12.211 20.047 13.25 1 92.44 151 GLY B N 1
ATOM 3594 C CA . GLY B 1 151 ? -12.812 19.391 12.102 1 92.44 151 GLY B CA 1
ATOM 3595 C C . GLY B 1 151 ? -13.867 20.234 11.414 1 92.44 151 GLY B C 1
ATOM 3596 O O . GLY B 1 151 ? -14.656 19.719 10.617 1 92.44 151 GLY B O 1
ATOM 3597 N N . ILE B 1 152 ? -13.961 21.422 11.75 1 95.75 152 ILE B N 1
ATOM 3598 C CA . ILE B 1 152 ? -14.93 22.344 11.156 1 95.75 152 ILE B CA 1
ATOM 3599 C C . ILE B 1 152 ? -14.328 23 9.922 1 95.75 152 ILE B C 1
ATOM 3601 O O . ILE B 1 152 ? -13.219 23.562 9.977 1 95.75 152 ILE B O 1
ATOM 3605 N N . PRO B 1 153 ? -14.992 22.938 8.789 1 97.06 153 PRO B N 1
ATOM 3606 C CA . PRO B 1 153 ? -14.484 23.531 7.559 1 97.06 153 PRO B CA 1
ATOM 3607 C C . PRO B 1 153 ? -14.68 25.047 7.512 1 97.06 153 PRO B C 1
ATOM 3609 O O . PRO B 1 153 ? -15.703 25.547 7.984 1 97.06 153 PRO B O 1
ATOM 3612 N N . HIS B 1 154 ? -13.688 25.75 6.895 1 98.06 154 HIS B N 1
ATOM 3613 C CA . HIS B 1 154 ? -13.805 27.188 6.688 1 98.06 154 HIS B CA 1
ATOM 3614 C C . HIS B 1 154 ? -13.391 27.578 5.273 1 98.06 154 HIS B C 1
ATOM 3616 O O . HIS B 1 154 ? -12.344 27.141 4.785 1 98.06 154 HIS B O 1
ATOM 3622 N N . GLY B 1 155 ? -14.227 28.484 4.684 1 95.31 155 GLY B N 1
ATOM 3623 C CA . GLY B 1 155 ? -13.891 29.016 3.373 1 95.31 155 GLY B CA 1
ATOM 3624 C C . GLY B 1 155 ? -14.531 28.25 2.234 1 95.31 155 GLY B C 1
ATOM 3625 O O . GLY B 1 155 ? -15.336 27.344 2.467 1 95.31 155 GLY B O 1
ATOM 3626 N N . PRO B 1 156 ? -14.078 28.688 1.202 1 97.62 156 PRO B N 1
ATOM 3627 C CA . PRO B 1 156 ? -13.109 29.719 0.835 1 97.62 156 PRO B CA 1
ATOM 3628 C C . PRO B 1 156 ? -13.508 31.109 1.345 1 97.62 156 PRO B C 1
ATOM 3630 O O . PRO B 1 156 ? -14.695 31.438 1.404 1 97.62 156 PRO B O 1
ATOM 3633 N N . LEU B 1 157 ? -12.461 31.828 1.782 1 98.5 157 LEU B N 1
ATOM 3634 C CA . LEU B 1 157 ? -12.625 33.188 2.268 1 98.5 157 LEU B CA 1
ATOM 3635 C C . LEU B 1 157 ? -11.914 34.188 1.356 1 98.5 157 LEU B C 1
ATOM 3637 O O . LEU B 1 157 ? -10.781 33.938 0.931 1 98.5 157 LEU B O 1
ATOM 3641 N N . THR B 1 158 ? -12.453 35.375 1.122 1 96.88 158 THR B N 1
ATOM 3642 C CA . THR B 1 158 ? -11.938 36.219 0.06 1 96.88 158 THR B CA 1
ATOM 3643 C C . THR B 1 158 ? -11.438 37.531 0.625 1 96.88 158 THR B C 1
ATOM 3645 O O . THR B 1 158 ? -10.914 38.375 -0.112 1 96.88 158 THR B O 1
ATOM 3648 N N . SER B 1 159 ? -11.688 37.75 1.918 1 97.56 159 SER B N 1
ATOM 3649 C CA . SER B 1 159 ? -11.32 39.031 2.484 1 97.56 159 SER B CA 1
ATOM 3650 C C . SER B 1 159 ? -11.008 38.938 3.973 1 97.56 159 SER B C 1
ATOM 3652 O O . SER B 1 159 ? -11.305 37.906 4.598 1 97.56 159 SER B O 1
ATOM 3654 N N . ASP B 1 160 ? -10.422 40 4.461 1 97.94 160 ASP B N 1
ATOM 3655 C CA . ASP B 1 160 ? -10.156 40.094 5.895 1 97.94 160 ASP B CA 1
ATOM 3656 C C . ASP B 1 160 ? -11.453 40.062 6.695 1 97.94 160 ASP B C 1
ATOM 3658 O O . ASP B 1 160 ? -11.5 39.531 7.805 1 97.94 160 ASP B O 1
ATOM 3662 N N . GLU B 1 161 ? -12.469 40.656 6.133 1 97.75 161 GLU B N 1
ATOM 3663 C CA . GLU B 1 161 ? -13.766 40.656 6.793 1 97.75 161 GLU B CA 1
ATOM 3664 C C . GLU B 1 161 ? -14.328 39.25 6.918 1 97.75 161 GLU B C 1
ATOM 3666 O O . GLU B 1 161 ? -14.867 38.875 7.965 1 97.75 161 GLU B O 1
ATOM 3671 N N . HIS B 1 162 ? -14.164 38.531 5.828 1 98.12 162 HIS B N 1
ATOM 3672 C CA . HIS B 1 162 ? -14.602 37.125 5.859 1 98.12 162 HIS B CA 1
ATOM 3673 C C . HIS B 1 162 ? -13.797 36.312 6.863 1 98.12 162 HIS B C 1
ATOM 3675 O O . HIS B 1 162 ? -14.352 35.5 7.59 1 98.12 162 HIS B O 1
ATOM 3681 N N . LEU B 1 163 ? -12.523 36.562 6.809 1 98.62 163 LEU B N 1
ATOM 3682 C CA . LEU B 1 163 ? -11.648 35.844 7.742 1 98.62 163 LEU B CA 1
ATOM 3683 C C . LEU B 1 163 ? -12.039 36.156 9.188 1 98.62 163 LEU B C 1
ATOM 3685 O O . LEU B 1 163 ? -12.172 35.25 10 1 98.62 163 LEU B O 1
ATOM 3689 N N . TRP B 1 164 ? -12.289 37.406 9.469 1 98.31 164 TRP B N 1
ATOM 3690 C CA . TRP B 1 164 ? -12.664 37.812 10.828 1 98.31 164 TRP B CA 1
ATOM 3691 C C . TRP B 1 164 ? -13.992 37.156 11.227 1 98.31 164 TRP B C 1
ATOM 3693 O O . TRP B 1 164 ? -14.148 36.688 12.352 1 98.31 164 TRP B O 1
ATOM 3703 N N . TYR B 1 165 ? -14.891 37.25 10.312 1 98 165 TYR B N 1
ATOM 3704 C CA . TYR B 1 165 ? -16.188 36.656 10.594 1 98 165 TYR B CA 1
ATOM 3705 C C . TYR B 1 165 ? -16.047 35.188 11.062 1 98 165 TYR B C 1
ATOM 3707 O O . TYR B 1 165 ? -16.672 34.781 12.047 1 98 165 TYR B O 1
ATOM 3715 N N . GLU B 1 166 ? -15.258 34.438 10.406 1 98.31 166 GLU B N 1
ATOM 3716 C CA . GLU B 1 166 ? -15.031 33.031 10.758 1 98.31 166 GLU B CA 1
ATOM 3717 C C . GLU B 1 166 ? -14.266 32.906 12.078 1 98.31 166 GLU B C 1
ATOM 3719 O O . GLU B 1 166 ? -14.617 32.094 12.93 1 98.31 166 GLU B O 1
ATOM 3724 N N . MET B 1 167 ? -13.25 33.688 12.281 1 98.44 167 MET B N 1
ATOM 3725 C CA . MET B 1 167 ? -12.438 33.625 13.492 1 98.44 167 MET B CA 1
ATOM 3726 C C . MET B 1 167 ? -13.25 34.031 14.719 1 98.44 167 MET B C 1
ATOM 3728 O O . MET B 1 167 ? -13.094 33.469 15.797 1 98.44 167 MET B O 1
ATOM 3732 N N . ALA B 1 168 ? -14.117 34.938 14.555 1 97.81 168 ALA B N 1
ATOM 3733 C CA . ALA B 1 168 ? -14.891 35.5 15.664 1 97.81 168 ALA B CA 1
ATOM 3734 C C . ALA B 1 168 ? -15.836 34.469 16.25 1 97.81 168 ALA B C 1
ATOM 3736 O O . ALA B 1 168 ? -16.266 34.594 17.391 1 97.81 168 ALA B O 1
ATOM 3737 N N . LYS B 1 169 ? -16.172 33.5 15.445 1 97.62 169 LYS B N 1
ATOM 3738 C CA . LYS B 1 169 ? -17 32.406 15.953 1 97.62 169 LYS B CA 1
ATOM 3739 C C . LYS B 1 169 ? -16.344 31.734 17.156 1 97.62 169 LYS B C 1
ATOM 3741 O O . LYS B 1 169 ? -17.047 31.188 18.016 1 97.62 169 LYS B O 1
ATOM 3746 N N . GLY B 1 170 ? -15.047 31.828 17.25 1 97.19 170 GLY B N 1
ATOM 3747 C CA . GLY B 1 170 ? -14.328 31.266 18.375 1 97.19 170 GLY B CA 1
ATOM 3748 C C . GLY B 1 170 ? -14.32 32.188 19.594 1 97.19 170 GLY B C 1
ATOM 3749 O O . GLY B 1 170 ? -13.852 31.781 20.656 1 97.19 170 GLY B O 1
ATOM 3750 N N . LEU B 1 171 ? -14.891 33.344 19.5 1 97.12 171 LEU B N 1
ATOM 3751 C CA . LEU B 1 171 ? -14.859 34.344 20.562 1 97.12 171 LEU B CA 1
ATOM 3752 C C . LEU B 1 171 ? -16.25 34.562 21.156 1 97.12 171 LEU B C 1
ATOM 3754 O O . LEU B 1 171 ? -16.547 35.625 21.688 1 97.12 171 LEU B O 1
ATOM 3758 N N . LYS B 1 172 ? -17.078 33.625 21.047 1 92.5 172 LYS B N 1
ATOM 3759 C CA . LYS B 1 172 ? -18.484 33.781 21.438 1 92.5 172 LYS B CA 1
ATOM 3760 C C . LYS B 1 172 ? -18.609 34.25 22.891 1 92.5 172 LYS B C 1
ATOM 3762 O O . LYS B 1 172 ? -19.547 34.969 23.234 1 92.5 172 LYS B O 1
ATOM 3767 N N . ASN B 1 173 ? -17.734 33.969 23.734 1 92.94 173 ASN B N 1
ATOM 3768 C CA . ASN B 1 173 ? -17.828 34.312 25.141 1 92.94 173 ASN B CA 1
ATOM 3769 C C . ASN B 1 173 ? -17.031 35.562 25.484 1 92.94 173 ASN B C 1
ATOM 3771 O O . ASN B 1 173 ? -17.062 36.031 26.609 1 92.94 173 ASN B O 1
ATOM 3775 N N . ALA B 1 174 ? -16.266 36.062 24.531 1 94.88 174 ALA B N 1
ATOM 3776 C CA . ALA B 1 174 ? -15.438 37.219 24.766 1 94.88 174 ALA B CA 1
ATOM 3777 C C . ALA B 1 174 ? -16.281 38.5 24.672 1 94.88 174 ALA B C 1
ATOM 3779 O O . ALA B 1 174 ? -17.188 38.594 23.844 1 94.88 174 ALA B O 1
ATOM 3780 N N . PRO B 1 175 ? -15.938 39.562 25.531 1 95 175 PRO B N 1
ATOM 3781 C CA . PRO B 1 175 ? -16.656 40.812 25.453 1 95 175 PRO B CA 1
ATOM 3782 C C . PRO B 1 175 ? -16.562 41.469 24.078 1 95 175 PRO B C 1
ATOM 3784 O O . PRO B 1 175 ? -15.5 41.469 23.453 1 95 175 PRO B O 1
ATOM 3787 N N . GLN B 1 176 ? -17.688 42.062 23.703 1 95.25 176 GLN B N 1
ATOM 3788 C CA . GLN B 1 176 ? -17.781 42.656 22.359 1 95.25 176 GLN B CA 1
ATOM 3789 C C . GLN B 1 176 ? -16.766 43.781 22.188 1 95.25 176 GLN B C 1
ATOM 3791 O O . GLN B 1 176 ? -16.203 43.969 21.094 1 95.25 176 GLN B O 1
ATOM 3796 N N . ASP B 1 177 ? -16.562 44.5 23.172 1 94.06 177 ASP B N 1
ATOM 3797 C CA . ASP B 1 177 ? -15.609 45.594 23.094 1 94.06 177 ASP B CA 1
ATOM 3798 C C . ASP B 1 177 ? -14.195 45.094 22.797 1 94.06 177 ASP B C 1
ATOM 3800 O O . ASP B 1 177 ? -13.469 45.688 22 1 94.06 177 ASP B O 1
ATOM 3804 N N . LEU B 1 178 ? -13.812 44.031 23.469 1 94.94 178 LEU B N 1
ATOM 3805 C CA . LEU B 1 178 ? -12.5 43.438 23.219 1 94.94 178 LEU B CA 1
ATOM 3806 C C . LEU B 1 178 ? -12.414 42.875 21.812 1 94.94 178 LEU B C 1
ATOM 3808 O O . LEU B 1 178 ? -11.367 42.938 21.172 1 94.94 178 LEU B O 1
ATOM 3812 N N . GLN B 1 179 ? -13.5 42.281 21.344 1 96.5 179 GLN B N 1
ATOM 3813 C CA . GLN B 1 179 ? -13.539 41.75 19.969 1 96.5 179 GLN B CA 1
ATOM 3814 C C . GLN B 1 179 ? -13.328 42.875 18.953 1 96.5 179 GLN B C 1
ATOM 3816 O O . GLN B 1 179 ? -12.578 42.688 17.984 1 96.5 179 GLN B O 1
ATOM 3821 N N . ASP B 1 180 ? -14 43.969 19.219 1 95.38 180 ASP B N 1
ATOM 3822 C CA . ASP B 1 180 ? -13.891 45.125 18.312 1 95.38 180 ASP B CA 1
ATOM 3823 C C . ASP B 1 180 ? -12.461 45.656 18.266 1 95.38 180 ASP B C 1
ATOM 3825 O O . ASP B 1 180 ? -11.945 45.969 17.188 1 95.38 180 ASP B O 1
ATOM 3829 N N . LEU B 1 181 ? -11.852 45.75 19.406 1 94.75 181 LEU B N 1
ATOM 3830 C CA . LEU B 1 181 ? -10.461 46.188 19.469 1 94.75 181 LEU B CA 1
ATOM 3831 C C . LEU B 1 181 ? -9.547 45.219 18.734 1 94.75 181 LEU B C 1
ATOM 3833 O O . LEU B 1 181 ? -8.656 45.656 18 1 94.75 181 LEU B O 1
ATOM 3837 N N . LEU B 1 182 ? -9.773 43.969 18.953 1 96.5 182 LEU B N 1
ATOM 3838 C CA . LEU B 1 182 ? -8.953 42.969 18.312 1 96.5 182 LEU B CA 1
ATOM 3839 C C . LEU B 1 182 ? -9.109 43 16.797 1 96.5 182 LEU B C 1
ATOM 3841 O O . LEU B 1 182 ? -8.125 42.875 16.062 1 96.5 182 LEU B O 1
ATOM 3845 N N . ARG B 1 183 ? -10.305 43.125 16.328 1 96.81 183 ARG B N 1
ATOM 3846 C CA . ARG B 1 183 ? -10.547 43.219 14.891 1 96.81 183 ARG B CA 1
ATOM 3847 C C . ARG B 1 183 ? -9.75 44.375 14.273 1 96.81 183 ARG B C 1
ATOM 3849 O O . ARG B 1 183 ? -9.195 44.219 13.18 1 96.81 183 ARG B O 1
ATOM 3856 N N . ARG B 1 184 ? -9.656 45.438 14.93 1 95 184 ARG B N 1
ATOM 3857 C CA . ARG B 1 184 ? -8.945 46.594 14.43 1 95 184 ARG B CA 1
ATOM 3858 C C . ARG B 1 184 ? -7.449 46.312 14.328 1 95 184 ARG B C 1
ATOM 3860 O O . ARG B 1 184 ? -6.754 46.938 13.516 1 95 184 ARG B O 1
ATOM 3867 N N . ARG B 1 185 ? -7.016 45.375 15.094 1 95.56 185 ARG B N 1
ATOM 3868 C CA . ARG B 1 185 ? -5.586 45.062 15.148 1 95.56 185 ARG B CA 1
ATOM 3869 C C . ARG B 1 185 ? -5.223 43.938 14.203 1 95.56 185 ARG B C 1
ATOM 3871 O O . ARG B 1 185 ? -4.043 43.625 14.031 1 95.56 185 ARG B O 1
ATOM 3878 N N . MET B 1 186 ? -6.199 43.344 13.578 1 97 186 MET B N 1
ATOM 3879 C CA . MET B 1 186 ? -5.91 42.219 12.695 1 97 186 MET B CA 1
ATOM 3880 C C . MET B 1 186 ? -5.094 42.656 11.492 1 97 186 MET B C 1
ATOM 3882 O O . MET B 1 186 ? -5.523 43.531 10.727 1 97 186 MET B O 1
ATOM 3886 N N . PRO B 1 187 ? -3.898 42.062 11.375 1 96.88 187 PRO B N 1
ATOM 3887 C CA . PRO B 1 187 ? -3.125 42.406 10.188 1 96.88 187 PRO B CA 1
ATOM 3888 C C . PRO B 1 187 ? -3.771 41.938 8.891 1 96.88 187 PRO B C 1
ATOM 3890 O O . PRO B 1 187 ? -4.578 41 8.914 1 96.88 187 PRO B O 1
ATOM 3893 N N . SER B 1 188 ? -3.33 42.625 7.824 1 97 188 SER B N 1
ATOM 3894 C CA . SER B 1 188 ? -3.781 42.156 6.523 1 97 188 SER B CA 1
ATOM 3895 C C . SER B 1 188 ? -3.393 40.688 6.309 1 97 188 SER B C 1
ATOM 3897 O O . SER B 1 188 ? -2.271 40.281 6.625 1 97 188 SER B O 1
ATOM 3899 N N . ALA B 1 189 ? -4.324 39.969 5.75 1 97.12 189 ALA B N 1
ATOM 3900 C CA . ALA B 1 189 ? -4.102 38.562 5.535 1 97.12 189 ALA B CA 1
ATOM 3901 C C . ALA B 1 189 ? -3.447 38.281 4.184 1 97.12 189 ALA B C 1
ATOM 3903 O O . ALA B 1 189 ? -2.854 37.25 3.963 1 97.12 189 ALA B O 1
ATOM 3904 N N . GLN B 1 190 ? -3.529 39.188 3.293 1 96.56 190 GLN B N 1
ATOM 3905 C CA . GLN B 1 190 ? -3.01 39 1.941 1 96.56 190 GLN B CA 1
ATOM 3906 C C . GLN B 1 190 ? -1.51 39.281 1.886 1 96.56 190 GLN B C 1
ATOM 3908 O O . GLN B 1 190 ? -0.985 40.062 2.691 1 96.56 190 GLN B O 1
ATOM 3913 N N . PRO B 1 191 ? -0.904 38.719 0.909 1 96.94 191 PRO B N 1
ATOM 3914 C CA . PRO B 1 191 ? -1.378 37.656 0.03 1 96.94 191 PRO B CA 1
ATOM 3915 C C . PRO B 1 191 ? -1.644 36.344 0.78 1 96.94 191 PRO B C 1
ATOM 3917 O O . PRO B 1 191 ? -0.965 36.062 1.767 1 96.94 191 PRO B O 1
ATOM 3920 N N . TYR B 1 192 ? -2.686 35.625 0.303 1 98.31 192 TYR B N 1
ATOM 3921 C CA . TYR B 1 192 ? -2.912 34.281 0.839 1 98.31 192 TYR B CA 1
ATOM 3922 C C . TYR B 1 192 ? -1.909 33.281 0.267 1 98.31 192 TYR B C 1
ATOM 3924 O O . TYR B 1 192 ? -1.925 33 -0.933 1 98.31 192 TYR B O 1
ATOM 3932 N N . THR B 1 193 ? -1.074 32.781 1.086 1 98.19 193 THR B N 1
ATOM 3933 C CA . THR B 1 193 ? 0.039 31.969 0.619 1 98.19 193 THR B CA 1
ATOM 3934 C C . THR B 1 193 ? -0.134 30.516 1.062 1 98.19 193 THR B C 1
ATOM 3936 O O . THR B 1 193 ? -0.749 30.25 2.098 1 98.19 193 THR B O 1
ATOM 3939 N N . PHE B 1 194 ? 0.373 29.641 0.213 1 98.62 194 PHE B N 1
ATOM 3940 C CA . PHE B 1 194 ? 0.344 28.234 0.598 1 98.62 194 PHE B CA 1
ATOM 3941 C C . PHE B 1 194 ? 1.196 27.984 1.838 1 98.62 194 PHE B C 1
ATOM 3943 O O . PHE B 1 194 ? 2.346 28.438 1.903 1 98.62 194 PHE B O 1
ATOM 3950 N N . THR B 1 195 ? 0.638 27.391 2.842 1 98.38 195 THR B N 1
ATOM 3951 C CA . THR B 1 195 ? 1.188 27.281 4.188 1 98.38 195 THR B CA 1
ATOM 3952 C C . THR B 1 195 ? 1.181 25.828 4.664 1 98.38 195 THR B C 1
ATOM 3954 O O . THR B 1 195 ? 0.204 25.109 4.453 1 98.38 195 THR B O 1
ATOM 3957 N N . HIS B 1 196 ? 2.311 25.359 5.223 1 98.19 196 HIS B N 1
ATOM 3958 C CA . HIS B 1 196 ? 2.352 24.031 5.824 1 98.19 196 HIS B CA 1
ATOM 3959 C C . HIS B 1 196 ? 1.558 23.984 7.125 1 98.19 196 HIS B C 1
ATOM 3961 O O . HIS B 1 196 ? 0.682 23.141 7.297 1 98.19 196 HIS B O 1
ATOM 3967 N N . GLY B 1 197 ? 1.905 24.859 8.031 1 96.88 197 GLY B N 1
ATOM 3968 C CA . GLY B 1 197 ? 1.098 25.125 9.211 1 96.88 197 GLY B CA 1
ATOM 3969 C C . GLY B 1 197 ? 1.448 24.234 10.391 1 96.88 197 GLY B C 1
ATOM 3970 O O . GLY B 1 197 ? 0.893 24.391 11.477 1 96.88 197 GLY B O 1
ATOM 3971 N N . ASP B 1 198 ? 2.365 23.25 10.25 1 96.56 198 ASP B N 1
ATOM 3972 C CA . ASP B 1 198 ? 2.736 22.359 11.336 1 96.56 198 ASP B CA 1
ATOM 3973 C C . ASP B 1 198 ? 4.191 21.906 11.211 1 96.56 198 ASP B C 1
ATOM 3975 O O . ASP B 1 198 ? 4.473 20.703 11.18 1 96.56 198 ASP B O 1
ATOM 3979 N N . LEU B 1 199 ? 5.113 22.844 11.367 1 97.69 199 LEU B N 1
ATOM 3980 C CA . LEU B 1 199 ? 6.531 22.562 11.164 1 97.69 199 LEU B CA 1
ATOM 3981 C C . LEU B 1 199 ? 7.188 22.109 12.461 1 97.69 199 LEU B C 1
ATOM 3983 O O . LEU B 1 199 ? 8.211 22.656 12.875 1 97.69 199 LEU B O 1
ATOM 3987 N N . THR B 1 200 ? 6.668 21.062 13.094 1 97.44 200 THR B N 1
ATOM 3988 C CA . THR B 1 200 ? 7.281 20.469 14.273 1 97.44 200 THR B CA 1
ATOM 3989 C C . THR B 1 200 ? 8.547 19.703 13.898 1 97.44 200 THR B C 1
ATOM 3991 O O . THR B 1 200 ? 8.742 19.344 12.734 1 97.44 200 THR B O 1
ATOM 3994 N N . LEU B 1 201 ? 9.406 19.484 14.883 1 97.12 201 LEU B N 1
ATOM 3995 C CA . LEU B 1 201 ? 10.641 18.719 14.664 1 97.12 201 LEU B CA 1
ATOM 3996 C C . LEU B 1 201 ? 10.328 17.328 14.133 1 97.12 201 LEU B C 1
ATOM 3998 O O . LEU B 1 201 ? 11.133 16.75 13.391 1 97.12 201 LEU B O 1
ATOM 4002 N N . LYS B 1 202 ? 9.18 16.812 14.477 1 96.62 202 LYS B N 1
ATOM 4003 C CA . LYS B 1 202 ? 8.789 15.477 14.031 1 96.62 202 LYS B CA 1
ATOM 4004 C C . LYS B 1 202 ? 8.508 15.453 12.531 1 96.62 202 LYS B C 1
ATOM 4006 O O . LYS B 1 202 ? 8.57 14.398 11.906 1 96.62 202 LYS B O 1
ATOM 4011 N N . ASN B 1 203 ? 8.25 16.625 11.969 1 98.06 203 ASN B N 1
ATOM 4012 C CA . ASN B 1 203 ? 7.828 16.703 10.57 1 98.06 203 ASN B CA 1
ATOM 4013 C C . ASN B 1 203 ? 8.984 17.078 9.656 1 98.06 203 ASN B C 1
ATOM 4015 O O . ASN B 1 203 ? 8.805 17.25 8.453 1 98.06 203 ASN B O 1
ATOM 4019 N N . ILE B 1 204 ? 10.148 17.203 10.234 1 98.75 204 ILE B N 1
ATOM 4020 C CA . ILE B 1 204 ? 11.352 17.531 9.469 1 98.75 204 ILE B CA 1
ATOM 4021 C C . ILE B 1 204 ? 12.281 16.312 9.438 1 98.75 204 ILE B C 1
ATOM 4023 O O . ILE B 1 204 ? 12.805 15.898 10.477 1 98.75 204 ILE B O 1
ATOM 4027 N N . ILE B 1 205 ? 12.469 15.789 8.266 1 98.75 205 ILE B N 1
ATOM 4028 C CA . ILE B 1 205 ? 13.352 14.641 8.102 1 98.75 205 ILE B CA 1
ATOM 4029 C C . ILE B 1 205 ? 14.742 15.109 7.672 1 98.75 205 ILE B C 1
ATOM 4031 O O . ILE B 1 205 ? 14.867 15.953 6.777 1 98.75 205 ILE B O 1
ATOM 4035 N N . VAL B 1 206 ? 15.766 14.57 8.336 1 98.69 206 VAL B N 1
ATOM 4036 C CA . VAL B 1 206 ? 17.125 15.047 8.062 1 98.69 206 VAL B CA 1
ATOM 4037 C C . VAL B 1 206 ? 18.047 13.852 7.859 1 98.69 206 VAL B C 1
ATOM 4039 O O . VAL B 1 206 ? 17.797 12.758 8.375 1 98.69 206 VAL B O 1
ATOM 4042 N N . GLN B 1 207 ? 19.047 14.07 7.055 1 97.94 207 GLN B N 1
ATOM 4043 C CA . GLN B 1 207 ? 20.109 13.102 6.82 1 97.94 207 GLN B CA 1
ATOM 4044 C C . GLN B 1 207 ? 21.406 13.789 6.41 1 97.94 207 GLN B C 1
ATOM 4046 O O . GLN B 1 207 ? 21.406 14.602 5.48 1 97.94 207 GLN B O 1
ATOM 4051 N N . ASN B 1 208 ? 22.469 13.516 7.051 1 95.94 208 ASN B N 1
ATOM 4052 C CA . ASN B 1 208 ? 23.812 13.961 6.68 1 95.94 208 ASN B CA 1
ATOM 4053 C C . ASN B 1 208 ? 23.859 15.469 6.469 1 95.94 208 ASN B C 1
ATOM 4055 O O . ASN B 1 208 ? 24.344 15.945 5.438 1 95.94 208 ASN B O 1
ATOM 4059 N N . GLY B 1 209 ? 23.234 16.219 7.348 1 96.56 209 GLY B N 1
ATOM 4060 C CA . GLY B 1 209 ? 23.359 17.672 7.344 1 96.56 209 GLY B CA 1
ATOM 4061 C C . GLY B 1 209 ? 22.359 18.344 6.426 1 96.56 209 GLY B C 1
ATOM 4062 O O . GLY B 1 209 ? 22.375 19.578 6.277 1 96.56 209 GLY B O 1
ATOM 4063 N N . SER B 1 210 ? 21.484 17.562 5.902 1 98.19 210 SER B N 1
ATOM 4064 C CA . SER B 1 210 ? 20.516 18.125 4.969 1 98.19 210 SER B CA 1
ATOM 4065 C C . SER B 1 210 ? 19.078 17.766 5.367 1 98.19 210 SER B C 1
ATOM 4067 O O . SER B 1 210 ? 18.828 16.672 5.871 1 98.19 210 SER B O 1
ATOM 4069 N N . VAL B 1 211 ? 18.219 18.719 5.145 1 98.69 211 VAL B N 1
ATOM 4070 C CA . VAL B 1 211 ? 16.797 18.391 5.215 1 98.69 211 VAL B CA 1
ATOM 4071 C C . VAL B 1 211 ? 16.391 17.562 3.998 1 98.69 211 VAL B C 1
ATOM 4073 O O . VAL B 1 211 ? 16.438 18.047 2.863 1 98.69 211 VAL B O 1
ATOM 4076 N N . THR B 1 212 ? 15.961 16.375 4.285 1 98.56 212 THR B N 1
ATOM 4077 C CA . THR B 1 212 ? 15.695 15.477 3.174 1 98.56 212 THR B CA 1
ATOM 4078 C C . THR B 1 212 ? 14.188 15.336 2.938 1 98.56 212 THR B C 1
ATOM 4080 O O . THR B 1 212 ? 13.766 14.773 1.927 1 98.56 212 THR B O 1
ATOM 4083 N N . GLY B 1 213 ? 13.438 15.883 3.889 1 98.69 213 GLY B N 1
ATOM 4084 C CA . GLY B 1 213 ? 12 15.82 3.686 1 98.69 213 GLY B CA 1
ATOM 4085 C C . GLY B 1 213 ? 11.219 16.641 4.688 1 98.69 213 GLY B C 1
ATOM 4086 O O . GLY B 1 213 ? 11.656 16.828 5.824 1 98.69 213 GLY B O 1
ATOM 4087 N N . ILE B 1 214 ? 10.148 17.172 4.309 1 98.81 214 ILE B N 1
ATOM 4088 C CA . ILE B 1 214 ? 9.109 17.75 5.164 1 98.81 214 ILE B CA 1
ATOM 4089 C C . ILE B 1 214 ? 7.816 16.953 5.008 1 98.81 214 ILE B C 1
ATOM 4091 O O . ILE B 1 214 ? 7.316 16.781 3.896 1 98.81 214 ILE B O 1
ATOM 4095 N N . ILE B 1 215 ? 7.301 16.469 6.148 1 98.44 215 ILE B N 1
ATOM 4096 C CA . ILE B 1 215 ? 6.176 15.539 6.047 1 98.44 215 ILE B CA 1
ATOM 4097 C C . ILE B 1 215 ? 4.961 16.125 6.762 1 98.44 215 ILE B C 1
ATOM 4099 O O . ILE B 1 215 ? 5.027 17.219 7.316 1 98.44 215 ILE B O 1
ATOM 4103 N N . ASP B 1 216 ? 3.832 15.469 6.613 1 97.25 216 ASP B N 1
ATOM 4104 C CA . ASP B 1 216 ? 2.559 15.742 7.27 1 97.25 216 ASP B CA 1
ATOM 4105 C C . ASP B 1 216 ? 1.938 17.031 6.75 1 97.25 216 ASP B C 1
ATOM 4107 O O . ASP B 1 216 ? 1.8 18.016 7.496 1 97.25 216 ASP B O 1
ATOM 4111 N N . TRP B 1 217 ? 1.462 16.984 5.602 1 97.81 217 TRP B N 1
ATOM 4112 C CA . TRP B 1 217 ? 0.923 18.141 4.887 1 97.81 217 TRP B CA 1
ATOM 4113 C C . TRP B 1 217 ? -0.599 18.172 4.977 1 97.81 217 TRP B C 1
ATOM 4115 O O . TRP B 1 217 ? -1.264 18.781 4.137 1 97.81 217 TRP B O 1
ATOM 4125 N N . GLU B 1 218 ? -1.149 17.547 5.965 1 94.56 218 GLU B N 1
ATOM 4126 C CA . GLU B 1 218 ? -2.592 17.328 6.047 1 94.56 218 GLU B CA 1
ATOM 4127 C C . GLU B 1 218 ? -3.33 18.656 6.27 1 94.56 218 GLU B C 1
ATOM 4129 O O . GLU B 1 218 ? -4.473 18.812 5.832 1 94.56 218 GLU B O 1
ATOM 4134 N N . SER B 1 219 ? -2.664 19.641 6.867 1 92.5 219 SER B N 1
ATOM 4135 C CA . SER B 1 219 ? -3.346 20.875 7.227 1 92.5 219 SER B CA 1
ATOM 4136 C C . SER B 1 219 ? -2.975 22 6.273 1 92.5 219 SER B C 1
ATOM 4138 O O . SER B 1 219 ? -3.367 23.156 6.48 1 92.5 219 SER B O 1
ATOM 4140 N N . SER B 1 220 ? -2.318 21.672 5.234 1 97.62 220 SER B N 1
ATOM 4141 C CA . SER B 1 220 ? -1.797 22.703 4.348 1 97.62 220 SER B CA 1
ATOM 4142 C C . SER B 1 220 ? -2.904 23.312 3.484 1 97.62 220 SER B C 1
ATOM 4144 O O . SER B 1 220 ? -3.92 22.656 3.23 1 97.62 220 SER B O 1
ATOM 4146 N N . GLY B 1 221 ? -2.695 24.484 3.049 1 98.06 221 GLY B N 1
ATOM 4147 C CA . GLY B 1 221 ? -3.574 25.266 2.203 1 98.06 221 GLY B CA 1
ATOM 4148 C C . GLY B 1 221 ? -3.143 26.719 2.088 1 98.06 221 GLY B C 1
ATOM 4149 O O . GLY B 1 221 ? -2.029 27.078 2.484 1 98.06 221 GLY B O 1
ATOM 4150 N N . TYR B 1 222 ? -4.004 27.469 1.438 1 98.62 222 TYR B N 1
ATOM 4151 C CA . TYR B 1 222 ? -3.773 28.906 1.357 1 98.62 222 TYR B CA 1
ATOM 4152 C C . TYR B 1 222 ? -4.328 29.609 2.586 1 98.62 222 TYR B C 1
ATOM 4154 O O . TYR B 1 222 ? -5.531 29.562 2.852 1 98.62 222 TYR B O 1
ATOM 4162 N N . PHE B 1 223 ? -3.439 30.203 3.311 1 98.62 223 PHE B N 1
ATOM 4163 C CA . PHE B 1 223 ? -3.766 30.844 4.574 1 98.62 223 PHE B CA 1
ATOM 4164 C C . PHE B 1 223 ? -3.275 32.281 4.59 1 98.62 223 PHE B C 1
ATOM 4166 O O . PHE B 1 223 ? -2.631 32.75 3.645 1 98.62 223 PHE B O 1
ATOM 4173 N N . PRO B 1 224 ? -3.672 33.062 5.664 1 98.38 224 PRO B N 1
ATOM 4174 C CA . PRO B 1 224 ? -3.086 34.406 5.805 1 98.38 224 PRO B CA 1
ATOM 4175 C C . PRO B 1 224 ? -1.561 34.375 5.75 1 98.38 224 PRO B C 1
ATOM 4177 O O . PRO B 1 224 ? -0.93 33.438 6.258 1 98.38 224 PRO B O 1
ATOM 4180 N N . ALA B 1 225 ? -1.024 35.438 5.199 1 97.5 225 ALA B N 1
ATOM 4181 C CA . ALA B 1 225 ? 0.419 35.5 4.988 1 97.5 225 ALA B CA 1
ATOM 4182 C C . ALA B 1 225 ? 1.176 35.344 6.301 1 97.5 225 ALA B C 1
ATOM 4184 O O . ALA B 1 225 ? 2.281 34.781 6.316 1 97.5 225 ALA B O 1
ATOM 4185 N N . TRP B 1 226 ? 0.546 35.656 7.359 1 98 226 TRP B N 1
ATOM 4186 C CA . TRP B 1 226 ? 1.236 35.656 8.641 1 98 226 TRP B CA 1
ATOM 4187 C C . TRP B 1 226 ? 1.067 34.312 9.359 1 98 226 TRP B C 1
ATOM 4189 O O . TRP B 1 226 ? 1.676 34.094 10.406 1 98 226 TRP B O 1
ATOM 4199 N N . TRP B 1 227 ? 0.349 33.406 8.844 1 98.38 227 TRP B N 1
ATOM 4200 C CA . TRP B 1 227 ? -0.064 32.219 9.586 1 98.38 227 TRP B CA 1
ATOM 4201 C C . TRP B 1 227 ? 1.103 31.266 9.766 1 98.38 227 TRP B C 1
ATOM 4203 O O . TRP B 1 227 ? 1.24 30.641 10.82 1 98.38 227 TRP B O 1
ATOM 4213 N N . GLU B 1 228 ? 1.939 31.094 8.719 1 98.19 228 GLU B N 1
ATOM 4214 C CA . GLU B 1 228 ? 3.092 30.203 8.844 1 98.19 228 GLU B CA 1
ATOM 4215 C C . GLU B 1 228 ? 3.982 30.625 10.008 1 98.19 228 GLU B C 1
ATOM 4217 O O . GLU B 1 228 ? 4.406 29.781 10.805 1 98.19 228 GLU B O 1
ATOM 4222 N N . PHE B 1 229 ? 4.215 31.891 10.07 1 98 229 PHE B N 1
ATOM 4223 C CA . PHE B 1 229 ? 5.023 32.469 11.141 1 98 229 PHE B CA 1
ATOM 4224 C C . PHE B 1 229 ? 4.344 32.281 12.492 1 98 229 PHE B C 1
ATOM 4226 O O . PHE B 1 229 ? 4.973 31.828 13.453 1 98 229 PHE B O 1
ATOM 4233 N N . VAL B 1 230 ? 3.104 32.531 12.602 1 97.94 230 VAL B N 1
ATOM 4234 C CA . VAL B 1 230 ? 2.32 32.469 13.828 1 97.94 230 VAL B CA 1
ATOM 4235 C C . VAL B 1 230 ? 2.242 31.031 14.32 1 97.94 230 VAL B C 1
ATOM 4237 O O . VAL B 1 230 ? 2.344 30.766 15.523 1 97.94 230 VAL B O 1
ATOM 4240 N N . SER B 1 231 ? 2.113 30.125 13.383 1 97.38 231 SER B N 1
ATOM 4241 C CA . SER B 1 231 ? 1.965 28.719 13.734 1 97.38 231 SER B CA 1
ATOM 4242 C C . SER B 1 231 ? 3.219 28.172 14.422 1 97.38 231 SER B C 1
ATOM 4244 O O . SER B 1 231 ? 3.172 27.156 15.102 1 97.38 231 SER B O 1
ATOM 4246 N N . THR B 1 232 ? 4.34 28.844 14.273 1 97.12 232 THR B N 1
ATOM 4247 C CA . THR B 1 232 ? 5.578 28.422 14.93 1 97.12 232 THR B CA 1
ATOM 4248 C C . THR B 1 232 ? 5.488 28.625 16.438 1 97.12 232 THR B C 1
ATOM 4250 O O . THR B 1 232 ? 6.324 28.109 17.188 1 97.12 232 THR B O 1
ATOM 4253 N N . THR B 1 233 ? 4.492 29.312 16.906 1 95.75 233 THR B N 1
ATOM 4254 C CA . THR B 1 233 ? 4.363 29.547 18.344 1 95.75 233 THR B CA 1
ATOM 4255 C C . THR B 1 233 ? 3.545 28.438 18.984 1 95.75 233 THR B C 1
ATOM 4257 O O . THR B 1 233 ? 3.49 28.328 20.219 1 95.75 233 THR B O 1
ATOM 4260 N N . ILE B 1 234 ? 2.889 27.609 18.203 1 96 234 ILE B N 1
ATOM 4261 C CA . ILE B 1 234 ? 2.164 26.438 18.688 1 96 234 ILE B CA 1
ATOM 4262 C C . ILE B 1 234 ? 3.133 25.266 18.891 1 96 234 ILE B C 1
ATOM 4264 O O . ILE B 1 234 ? 3.598 24.672 17.922 1 96 234 ILE B O 1
ATOM 4268 N N . VAL B 1 235 ? 3.395 24.938 20.141 1 94.94 235 VAL B N 1
ATOM 4269 C CA . VAL B 1 235 ? 4.504 24.031 20.422 1 94.94 235 VAL B CA 1
ATOM 4270 C C . VAL B 1 235 ? 3.984 22.797 21.141 1 94.94 235 VAL B C 1
ATOM 4272 O O . VAL B 1 235 ? 3.006 22.859 21.875 1 94.94 235 VAL B O 1
ATOM 4275 N N . ASP B 1 236 ? 4.668 21.656 20.891 1 92 236 ASP B N 1
ATOM 4276 C CA . ASP B 1 236 ? 4.266 20.391 21.5 1 92 236 ASP B CA 1
ATOM 4277 C C . ASP B 1 236 ? 5.266 19.953 22.578 1 92 236 ASP B C 1
ATOM 4279 O O . ASP B 1 236 ? 5.008 19.016 23.328 1 92 236 ASP B O 1
ATOM 4283 N N . SER B 1 237 ? 6.449 20.531 22.656 1 95.38 237 SER B N 1
ATOM 4284 C CA . SER B 1 237 ? 7.496 20.203 23.609 1 95.38 237 SER B CA 1
ATOM 4285 C C . SER B 1 237 ? 8.523 21.328 23.703 1 95.38 237 SER B C 1
ATOM 4287 O O . SER B 1 237 ? 8.5 22.266 22.922 1 95.38 237 SER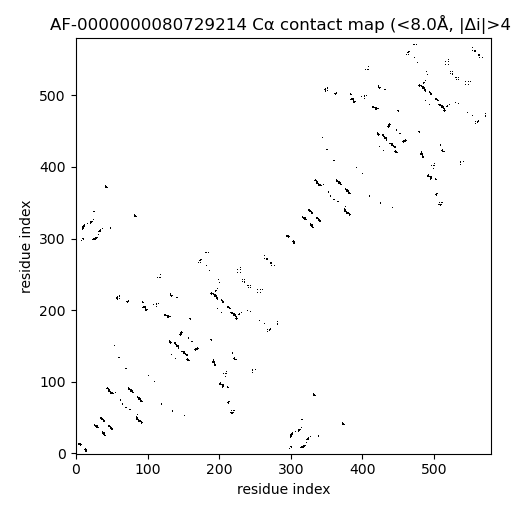 B O 1
ATOM 4289 N N . GLU B 1 238 ? 9.414 21.25 24.672 1 97 238 GLU B N 1
ATOM 4290 C CA . GLU B 1 238 ? 10.477 22.234 24.828 1 97 238 GLU B CA 1
ATOM 4291 C C . GLU B 1 238 ? 11.453 22.188 23.656 1 97 238 GLU B C 1
ATOM 4293 O O . GLU B 1 238 ? 11.938 23.219 23.188 1 97 238 GLU B O 1
ATOM 4298 N N . ASP B 1 239 ? 11.734 21 23.188 1 97.44 239 ASP B N 1
ATOM 4299 C CA . ASP B 1 239 ? 12.594 20.844 22.016 1 97.44 239 ASP B CA 1
ATOM 4300 C C . ASP B 1 239 ? 11.945 21.469 20.781 1 97.44 239 ASP B C 1
ATOM 4302 O O . ASP B 1 239 ? 12.617 22.125 19.984 1 97.44 239 ASP B O 1
ATOM 4306 N N . ASP B 1 240 ? 10.68 21.281 20.703 1 98.06 240 ASP B N 1
ATOM 4307 C CA . ASP B 1 240 ? 9.945 21.875 19.594 1 98.06 240 ASP B CA 1
ATOM 4308 C C . ASP B 1 240 ? 9.961 23.406 19.688 1 98.06 240 ASP B C 1
ATOM 4310 O O . ASP B 1 240 ? 10.07 24.078 18.672 1 98.06 240 ASP B O 1
ATOM 4314 N N . ARG B 1 241 ? 9.82 23.922 20.875 1 97.81 241 ARG B N 1
ATOM 4315 C CA . ARG B 1 241 ? 9.906 25.359 21.094 1 97.81 241 ARG B CA 1
ATOM 4316 C C . ARG B 1 241 ? 11.242 25.906 20.594 1 97.81 241 ARG B C 1
ATOM 4318 O O . ARG B 1 241 ? 11.289 26.906 19.875 1 97.81 241 ARG B O 1
ATOM 4325 N N . SER B 1 242 ? 12.258 25.234 21.016 1 97.81 242 SER B N 1
ATOM 4326 C CA . SER B 1 242 ? 13.602 25.641 20.625 1 97.81 242 SER B CA 1
ATOM 4327 C C . SER B 1 242 ? 13.766 25.625 19.109 1 97.81 242 SER B C 1
ATOM 4329 O O . SER B 1 242 ? 14.32 26.562 18.531 1 97.81 242 SER B O 1
ATOM 4331 N N . TRP B 1 243 ? 13.312 24.594 18.516 1 98.56 243 TRP B N 1
ATOM 4332 C CA . TRP B 1 243 ? 13.359 24.438 17.062 1 98.56 243 TRP B CA 1
ATOM 4333 C C . TRP B 1 243 ? 12.594 25.562 16.375 1 98.56 243 TRP B C 1
ATOM 4335 O O . TRP B 1 243 ? 13.125 26.219 15.469 1 98.56 243 TRP B O 1
ATOM 4345 N N . LYS B 1 244 ? 11.43 25.844 16.781 1 98.06 244 LYS B N 1
ATOM 4346 C CA . LYS B 1 244 ? 10.562 26.828 16.141 1 98.06 244 LYS B CA 1
ATOM 4347 C C . LYS B 1 244 ? 11.078 28.234 16.359 1 98.06 244 LYS B C 1
ATOM 4349 O O . LYS B 1 244 ? 10.914 29.109 15.508 1 98.06 244 LYS B O 1
ATOM 4354 N N . GLU B 1 245 ? 11.68 28.469 17.484 1 96.94 245 GLU B N 1
ATOM 4355 C CA . GLU B 1 245 ? 12.352 29.75 17.688 1 96.94 245 GLU B CA 1
ATOM 4356 C C . GLU B 1 245 ? 13.469 29.969 16.672 1 96.94 245 GLU B C 1
ATOM 4358 O O . GLU B 1 245 ? 13.625 31.062 16.141 1 96.94 245 GLU B O 1
ATOM 4363 N N . ARG B 1 246 ? 14.242 28.922 16.422 1 97.31 246 ARG B N 1
ATOM 4364 C CA . ARG B 1 246 ? 15.297 28.984 15.414 1 97.31 246 ARG B CA 1
ATOM 4365 C C . ARG B 1 246 ? 14.719 29.25 14.031 1 97.31 246 ARG B C 1
ATOM 4367 O O . ARG B 1 246 ? 15.305 29.984 13.234 1 97.31 246 ARG B O 1
ATOM 4374 N N . LEU B 1 247 ? 13.617 28.594 13.719 1 98.12 247 LEU B N 1
ATOM 4375 C CA . LEU B 1 247 ? 12.953 28.844 12.445 1 98.12 247 LEU B CA 1
ATOM 4376 C C . LEU B 1 247 ? 12.594 30.312 12.289 1 98.12 247 LEU B C 1
ATOM 4378 O O . LEU B 1 247 ? 12.883 30.922 11.266 1 98.12 247 LEU B O 1
ATOM 4382 N N . ARG B 1 248 ? 12.008 30.875 13.281 1 96.56 248 ARG B N 1
ATOM 4383 C CA . ARG B 1 248 ? 11.516 32.25 13.25 1 96.56 248 ARG B CA 1
ATOM 4384 C C . ARG B 1 248 ? 12.648 33.219 13 1 96.56 248 ARG B C 1
ATOM 4386 O O . ARG B 1 248 ? 12.453 34.281 12.367 1 96.56 248 ARG B O 1
ATOM 4393 N N . GLU B 1 249 ? 13.812 32.906 13.461 1 96.44 249 GLU B N 1
ATOM 4394 C CA . GLU B 1 249 ? 14.977 33.781 13.266 1 96.44 249 GLU B CA 1
ATOM 4395 C C . GLU B 1 249 ? 15.281 33.969 11.781 1 96.44 249 GLU B C 1
ATOM 4397 O O . GLU B 1 249 ? 15.867 34.969 11.391 1 96.44 249 GLU B O 1
ATOM 4402 N N . HIS B 1 250 ? 14.898 33.031 11.039 1 97.88 250 HIS B N 1
ATOM 4403 C CA . HIS B 1 250 ? 15.242 33.094 9.625 1 97.88 250 HIS B CA 1
ATOM 4404 C C . HIS B 1 250 ? 14.023 33.406 8.773 1 97.88 250 HIS B C 1
ATOM 4406 O O . HIS B 1 250 ? 14.133 33.562 7.551 1 97.88 250 HIS B O 1
ATOM 4412 N N . MET B 1 251 ? 12.844 33.5 9.383 1 97.69 251 MET B N 1
ATOM 4413 C CA . MET B 1 251 ? 11.617 33.844 8.672 1 97.69 251 MET B CA 1
ATOM 4414 C C . MET B 1 251 ? 11.414 35.344 8.609 1 97.69 251 MET B C 1
ATOM 4416 O O . MET B 1 251 ? 12.008 36.094 9.398 1 97.69 251 MET B O 1
ATOM 4420 N N . GLU B 1 252 ? 10.609 35.719 7.57 1 95.31 252 GLU B N 1
ATOM 4421 C CA . GLU B 1 252 ? 10.125 37.094 7.617 1 95.31 252 GLU B CA 1
ATOM 4422 C C . GLU B 1 252 ? 9.336 37.375 8.898 1 95.31 252 GLU B C 1
ATOM 4424 O O . GLU B 1 252 ? 8.547 36.531 9.328 1 95.31 252 GLU B O 1
ATOM 4429 N N . ASP B 1 253 ? 9.547 38.5 9.406 1 94.12 253 ASP B N 1
ATOM 4430 C CA . ASP B 1 253 ? 8.945 38.844 10.695 1 94.12 253 ASP B CA 1
ATOM 4431 C C . ASP B 1 253 ? 7.469 39.188 10.523 1 94.12 253 ASP B C 1
ATOM 4433 O O . ASP B 1 253 ? 7.125 40.062 9.711 1 94.12 253 ASP B O 1
ATOM 4437 N N . TRP B 1 254 ? 6.656 38.562 11.242 1 96.19 254 TRP B N 1
ATOM 4438 C CA . TRP B 1 254 ? 5.227 38.844 11.32 1 96.19 254 TRP B CA 1
ATOM 4439 C C . TRP B 1 254 ? 4.781 39 12.766 1 96.19 254 TRP B C 1
ATOM 4441 O O . TRP B 1 254 ? 3.779 38.406 13.188 1 96.19 254 TRP B O 1
ATOM 4451 N N . ASP B 1 255 ? 5.461 39.812 13.477 1 93.94 255 ASP B N 1
ATOM 4452 C CA . ASP B 1 255 ? 5.223 40 14.898 1 93.94 255 ASP B CA 1
ATOM 4453 C C . ASP B 1 255 ? 3.807 40.5 15.156 1 93.94 255 ASP B C 1
ATOM 4455 O O . ASP B 1 255 ? 3.182 40.156 16.156 1 93.94 255 ASP B O 1
ATOM 4459 N N . GLU B 1 256 ? 3.379 41.375 14.305 1 93.81 256 GLU B N 1
ATOM 4460 C CA . GLU B 1 256 ? 2.018 41.875 14.461 1 93.81 256 GLU B CA 1
ATOM 4461 C C . GLU B 1 256 ? 0.998 40.75 14.375 1 93.81 256 GLU B C 1
ATOM 4463 O O . GLU B 1 256 ? 0.034 40.719 15.141 1 93.81 256 GLU B O 1
ATOM 4468 N N . GLY B 1 257 ? 1.237 39.906 13.398 1 96.12 257 GLY B N 1
ATOM 4469 C CA . GLY B 1 257 ? 0.378 38.719 13.297 1 96.12 257 GLY B CA 1
ATOM 4470 C C . GLY B 1 257 ? 0.426 37.844 14.523 1 96.12 257 GLY B C 1
ATOM 4471 O O . GLY B 1 257 ? -0.604 37.312 14.961 1 96.12 257 GLY B O 1
ATOM 4472 N N . LEU B 1 258 ? 1.567 37.688 15.039 1 96.12 258 LEU B N 1
ATOM 4473 C CA . LEU B 1 258 ? 1.772 36.875 16.234 1 96.12 258 LEU B CA 1
ATOM 4474 C C . LEU B 1 258 ? 1.02 37.438 17.422 1 96.12 258 LEU B C 1
ATOM 4476 O O . LE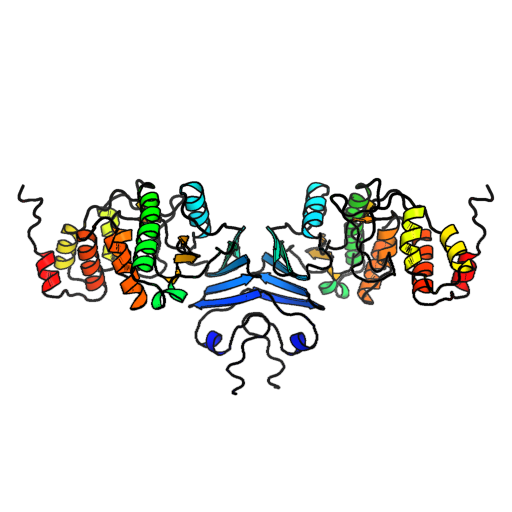U B 1 258 ? 0.327 36.719 18.141 1 96.12 258 LEU B O 1
ATOM 4480 N N . GLN B 1 259 ? 1.154 38.719 17.656 1 94.5 259 GLN B N 1
ATOM 4481 C CA . GLN B 1 259 ? 0.479 39.375 18.781 1 94.5 259 GLN B CA 1
ATOM 4482 C C . GLN B 1 259 ? -1.037 39.312 18.609 1 94.5 259 GLN B C 1
ATOM 4484 O O . GLN B 1 259 ? -1.756 39.031 19.578 1 94.5 259 GLN B O 1
ATOM 4489 N N . PHE B 1 260 ? -1.444 39.531 17.422 1 96.94 260 PHE B N 1
ATOM 4490 C CA . PHE B 1 260 ? -2.869 39.438 17.125 1 96.94 260 PHE B CA 1
ATOM 4491 C C . PHE B 1 260 ? -3.395 38.062 17.484 1 96.94 260 PHE B C 1
ATOM 4493 O O . PHE B 1 260 ? -4.391 37.938 18.203 1 96.94 260 PHE B O 1
ATOM 4500 N N . TRP B 1 261 ? -2.721 37.031 17.031 1 97.56 261 TRP B N 1
ATOM 4501 C CA . TRP B 1 261 ? -3.195 35.656 17.25 1 97.56 261 TRP B CA 1
ATOM 4502 C C . TRP B 1 261 ? -3.113 35.281 18.719 1 97.56 261 TRP B C 1
ATOM 4504 O O . TRP B 1 261 ? -3.986 34.562 19.234 1 97.56 261 TRP B O 1
ATOM 4514 N N . ARG B 1 262 ? -2.07 35.719 19.344 1 95.19 262 ARG B N 1
ATOM 4515 C CA . ARG B 1 262 ? -1.951 35.438 20.781 1 95.19 262 ARG B CA 1
ATOM 4516 C C . ARG B 1 262 ? -3.145 36 21.547 1 95.19 262 ARG B C 1
ATOM 4518 O O . ARG B 1 262 ? -3.689 35.312 22.422 1 95.19 262 ARG B O 1
ATOM 4525 N N . CYS B 1 263 ? -3.486 37.156 21.25 1 95.62 263 CYS B N 1
ATOM 4526 C CA . CYS B 1 263 ? -4.648 37.781 21.875 1 95.62 263 CYS B CA 1
ATOM 4527 C C . CYS B 1 263 ? -5.922 37.031 21.531 1 95.62 263 CYS B C 1
ATOM 4529 O O . CYS B 1 263 ? -6.738 36.719 22.406 1 95.62 263 CYS B O 1
ATOM 4531 N N . TYR B 1 264 ? -6.07 36.75 20.266 1 97.31 264 TYR B N 1
ATOM 4532 C CA . TYR B 1 264 ? -7.215 35.969 19.797 1 97.31 264 TYR B CA 1
ATOM 4533 C C . TYR B 1 264 ? -7.332 34.656 20.531 1 97.31 264 TYR B C 1
ATOM 4535 O O . TYR B 1 264 ? -8.406 34.281 21.016 1 97.31 264 TYR B O 1
ATOM 4543 N N . TYR B 1 265 ? -6.219 33.906 20.609 1 96.44 265 TYR B N 1
ATOM 4544 C CA . TYR B 1 265 ? -6.184 32.594 21.281 1 96.44 265 TYR B CA 1
ATOM 4545 C C . TYR B 1 265 ? -6.574 32.75 22.75 1 96.44 265 TYR B C 1
ATOM 4547 O O . TYR B 1 265 ? -7.383 31.953 23.25 1 96.44 265 TYR B O 1
ATOM 4555 N N . ASN B 1 266 ? -6.023 33.75 23.391 1 95.12 266 ASN B N 1
ATOM 4556 C CA . ASN B 1 266 ? -6.324 34 24.812 1 95.12 266 ASN B CA 1
ATOM 4557 C C . ASN B 1 266 ? -7.805 34.281 25.031 1 95.12 266 ASN B C 1
ATOM 4559 O O . ASN B 1 266 ? -8.43 33.719 25.922 1 95.12 266 ASN B O 1
ATOM 4563 N N . LEU B 1 267 ? -8.32 35.125 24.219 1 95.69 267 LEU B N 1
ATOM 4564 C CA . LEU B 1 267 ? -9.719 35.531 24.344 1 95.69 267 LEU B CA 1
ATOM 4565 C C . LEU B 1 267 ? -10.648 34.344 24.047 1 95.69 267 LEU B C 1
ATOM 4567 O O . LEU B 1 267 ? -11.758 34.281 24.578 1 95.69 267 LEU B O 1
ATOM 4571 N N . SER B 1 268 ? -10.211 33.5 23.141 1 95.81 268 SER B N 1
ATOM 4572 C CA . SER B 1 268 ? -11.023 32.312 22.812 1 95.81 268 SER B CA 1
ATOM 4573 C C . SER B 1 268 ? -11.094 31.359 23.984 1 95.81 268 SER B C 1
ATOM 4575 O O . SER B 1 268 ? -12.047 30.578 24.109 1 95.81 268 SER B O 1
ATOM 4577 N N . ARG B 1 269 ? -10.094 31.391 24.812 1 93.69 269 ARG B N 1
ATOM 4578 C CA . ARG B 1 269 ? -10.031 30.5 25.969 1 93.69 269 ARG B CA 1
ATOM 4579 C C . ARG B 1 269 ? -10.688 31.125 27.188 1 93.69 269 ARG B C 1
ATOM 4581 O O . ARG B 1 269 ? -11.352 30.438 27.969 1 93.69 269 ARG B O 1
ATOM 4588 N N . TRP B 1 270 ? -10.406 32.469 27.344 1 90.12 270 TRP B N 1
ATOM 4589 C CA . TRP B 1 270 ? -10.906 33.219 28.484 1 90.12 270 TRP B CA 1
ATOM 4590 C C . TRP B 1 270 ? -11.547 34.531 28 1 90.12 270 TRP B C 1
ATOM 4592 O O . TRP B 1 270 ? -11.062 35.156 27.062 1 90.12 270 TRP B O 1
ATOM 4602 N N . PRO B 1 271 ? -12.594 34.812 28.625 1 88.81 271 PRO B N 1
ATOM 4603 C CA . PRO B 1 271 ? -13.258 36.062 28.219 1 88.81 271 PRO B CA 1
ATOM 4604 C C . PRO B 1 271 ? -12.562 37.312 28.75 1 88.81 271 PRO B C 1
ATOM 4606 O O . PRO B 1 271 ? -13.234 38.25 29.172 1 88.81 271 PRO B O 1
ATOM 4609 N N . SER B 1 272 ? -11.219 37.188 28.969 1 87.62 272 SER B N 1
ATOM 4610 C CA . SER B 1 272 ? -10.438 38.312 29.469 1 87.62 272 SER B CA 1
ATOM 4611 C C . SER B 1 272 ? -9.023 38.281 28.906 1 87.62 272 SER B C 1
ATOM 4613 O O . SER B 1 272 ? -8.594 37.312 28.312 1 87.62 272 SER B O 1
ATOM 4615 N N . VAL B 1 273 ? -8.391 39.5 28.969 1 88.44 273 VAL B N 1
ATOM 4616 C CA . VAL B 1 273 ? -6.988 39.625 28.578 1 88.44 273 VAL B CA 1
ATOM 4617 C C . VAL B 1 273 ? -6.176 40.219 29.719 1 88.44 273 VAL B C 1
ATOM 4619 O O . VAL B 1 273 ? -6.715 40.938 30.562 1 88.44 273 VAL B O 1
ATOM 4622 N N . ASP B 1 274 ? -5 39.812 29.812 1 88.56 274 ASP B N 1
ATOM 4623 C CA . ASP B 1 274 ? -4.129 40.438 30.812 1 88.56 274 ASP B CA 1
ATOM 4624 C C . ASP B 1 274 ? -3.771 41.875 30.453 1 88.56 274 ASP B C 1
ATOM 4626 O O . ASP B 1 274 ? -4.172 42.344 29.391 1 88.56 274 ASP B O 1
ATOM 4630 N N . GLU B 1 275 ? -3.09 42.469 31.375 1 88.88 275 GLU B N 1
ATOM 4631 C CA . GLU B 1 275 ? -2.791 43.906 31.234 1 88.88 275 GLU B CA 1
ATOM 4632 C C . GLU B 1 275 ? -1.91 44.156 30 1 88.88 275 GLU B C 1
ATOM 4634 O O . GLU B 1 275 ? -2.09 45.125 29.297 1 88.88 275 GLU B O 1
ATOM 4639 N N . LYS B 1 276 ? -1.027 43.312 29.781 1 88.12 276 LYS B N 1
ATOM 4640 C CA . LYS B 1 276 ? -0.112 43.469 28.656 1 88.12 276 LYS B CA 1
ATOM 4641 C C . LYS B 1 276 ? -0.857 43.406 27.328 1 88.12 276 LYS B C 1
ATOM 4643 O O . LYS B 1 276 ? -0.654 44.25 26.438 1 88.12 276 LYS B O 1
ATOM 4648 N N . LEU B 1 277 ? -1.7 42.438 27.219 1 87.69 277 LEU B N 1
ATOM 4649 C CA . LEU B 1 277 ? -2.479 42.281 26 1 87.69 277 LEU B CA 1
ATOM 4650 C C . LEU B 1 277 ? -3.482 43.406 25.828 1 87.69 277 LEU B C 1
ATOM 4652 O O . LEU B 1 277 ? -3.727 43.875 24.719 1 87.69 277 LEU B O 1
ATOM 4656 N N . LEU B 1 278 ? -3.99 43.844 27 1 88.56 278 LEU B N 1
ATOM 4657 C CA . LEU B 1 278 ? -4.938 44.938 26.938 1 88.56 278 LEU B CA 1
ATOM 4658 C C . LEU B 1 278 ? -4.258 46.219 26.438 1 88.56 278 LEU B C 1
ATOM 4660 O O . LEU B 1 278 ? -4.836 46.969 25.656 1 88.56 278 LEU B O 1
ATOM 4664 N N . GLN B 1 279 ? -3.064 46.438 26.891 1 90.44 279 GLN B N 1
ATOM 4665 C CA . GLN B 1 279 ? -2.307 47.594 26.438 1 90.44 279 GLN B CA 1
ATOM 4666 C C . GLN B 1 279 ? -2.027 47.531 24.938 1 90.44 279 GLN B C 1
ATOM 4668 O O . GLN B 1 279 ? -2.111 48.531 24.25 1 90.44 279 GLN B O 1
ATOM 4673 N N . TRP B 1 280 ? -1.684 46.375 24.547 1 89.94 280 TRP B N 1
ATOM 4674 C CA . TRP B 1 280 ? -1.435 46.188 23.125 1 89.94 280 TRP B CA 1
ATOM 4675 C C . TRP B 1 280 ? -2.695 46.469 22.312 1 89.94 280 TRP B C 1
ATOM 4677 O O . TRP B 1 280 ? -2.639 47.125 21.266 1 89.94 280 TRP B O 1
ATOM 4687 N N . LEU B 1 281 ? -3.785 46.031 22.766 1 90.62 281 LEU B N 1
ATOM 4688 C CA . LEU B 1 281 ? -5.066 46.188 22.078 1 90.62 281 LEU B CA 1
ATOM 4689 C C . LEU B 1 281 ? -5.434 47.656 21.969 1 90.62 281 LEU B C 1
ATOM 4691 O O . LEU B 1 281 ? -6.07 48.062 21 1 90.62 281 LEU B O 1
ATOM 4695 N N . GLN B 1 282 ? -5.035 48.406 22.953 1 87.94 282 GLN B N 1
ATOM 4696 C CA . GLN B 1 282 ? -5.484 49.781 23.047 1 87.94 282 GLN B CA 1
ATOM 4697 C C . GLN B 1 282 ? -4.48 50.719 22.406 1 87.94 282 GLN B C 1
ATOM 4699 O O . GLN B 1 282 ? -4.723 51.938 22.344 1 87.94 282 GLN B O 1
ATOM 4704 N N . ARG B 1 283 ? -3.434 50.219 22.016 1 83.94 283 ARG B N 1
ATOM 4705 C CA . ARG B 1 283 ? -2.455 51.062 21.359 1 83.94 283 ARG B CA 1
ATOM 4706 C C . ARG B 1 283 ? -3.076 51.781 20.172 1 83.94 283 ARG B C 1
ATOM 4708 O O . ARG B 1 283 ? -3.863 51.219 19.422 1 83.94 283 ARG B O 1
ATOM 4715 N N . PRO B 1 284 ? -2.939 53.125 20.109 1 73.69 284 PRO B N 1
ATOM 4716 C CA . PRO B 1 284 ? -3.498 53.875 18.984 1 73.69 284 PRO B CA 1
ATOM 4717 C C . PRO B 1 284 ? -2.932 53.406 17.641 1 73.69 284 PRO B C 1
ATOM 4719 O O . PRO B 1 284 ? -1.778 52.969 17.562 1 73.69 284 PRO B O 1
ATOM 4722 N N . ASP B 1 285 ? -3.805 53.031 16.641 1 61.09 285 ASP B N 1
ATOM 4723 C CA . ASP B 1 285 ? -3.42 52.625 15.289 1 61.09 285 ASP B CA 1
ATOM 4724 C C . ASP B 1 285 ? -2.439 53.625 14.672 1 61.09 285 ASP B C 1
ATOM 4726 O O . ASP B 1 285 ? -2.727 54.812 14.602 1 61.09 285 ASP B O 1
ATOM 4730 N N . GLU B 1 286 ? -1.225 53.406 14.734 1 50.31 286 GLU B N 1
ATOM 4731 C CA . GLU B 1 286 ? -0.316 54.344 14.094 1 50.31 286 GLU B CA 1
ATOM 4732 C C . GLU B 1 286 ? -0.747 54.656 12.664 1 50.31 286 GLU B C 1
ATOM 4734 O O . GLU B 1 286 ? -0.254 55.594 12.047 1 50.31 286 GLU B O 1
ATOM 4739 N N . ARG B 1 287 ? -1.351 53.844 11.797 1 49 287 ARG B N 1
ATOM 4740 C CA . ARG B 1 287 ? -1.763 54.156 10.43 1 49 287 ARG B CA 1
ATOM 4741 C C . ARG B 1 287 ? -2.799 55.281 10.406 1 49 287 ARG B C 1
ATOM 4743 O O . ARG B 1 287 ? -3.09 55.844 9.344 1 49 287 ARG B O 1
ATOM 4750 N N . GLU B 1 288 ? -3.648 55.5 11.359 1 42.62 288 GLU B N 1
ATOM 4751 C CA . GLU B 1 288 ? -4.59 56.625 11.391 1 42.62 288 GLU B CA 1
ATOM 4752 C C . GLU B 1 288 ? -3.875 57.938 11.695 1 42.62 288 GLU B C 1
ATOM 4754 O O . GLU B 1 288 ? -4.441 59.031 11.516 1 42.62 288 GLU B O 1
ATOM 4759 N N . GLN B 1 289 ? -2.795 58 12.391 1 38.41 289 GLN B N 1
ATOM 4760 C CA . GLN B 1 289 ? -2.189 59.344 12.547 1 38.41 289 GLN B CA 1
ATOM 4761 C C . GLN B 1 289 ? -1.526 59.781 11.25 1 38.41 289 GLN B C 1
ATOM 4763 O O . GLN B 1 289 ? -1.03 60.906 11.172 1 38.41 289 GLN B O 1
ATOM 4768 N N . VAL B 1 290 ? -1.337 59 10.242 1 37.25 290 VAL B N 1
ATOM 4769 C CA . VAL B 1 290 ? -0.832 59.719 9.07 1 37.25 290 VAL B CA 1
ATOM 4770 C C . VAL B 1 290 ? -2 60.281 8.25 1 37.25 290 VAL B C 1
ATOM 4772 O O . VAL B 1 290 ? -3.01 59.594 8.062 1 37.25 290 VAL B O 1
#

InterPro domains:
  IPR002575 Aminoglycoside phosphotransferase [PF01636] (44-255)
  IPR011009 Protein kinase-like domain superfamily [SSF56112] (44-264)
  IPR051678 Aminoglycoside Phosphotransferase Enzymes [PTHR21310] (54-262)

Sequence (580 aa):
MSSAQVPCAACSWTIERQDSCGYQSNVKIFYAVGDRATWEVGSQRIVKDRSSHPPNSEAENLRFVRVNTTIPVPVVVDDWNDRGRHFLITERIPGTPLSEVWLNLSESDKDGYAKQTVEYLHQLRTLCSTRIQSINEQPVYSAFLFRDGYGIPHGPLTSDEHLWYEMAKGLKNAPQDLQDLLRRRMPSAQPYTFTHGDLTLKNIIVQNGSVTGIIDWESSGYFPAWWEFVSTTIVDSEDDRSWKERLREHMEDWDEGLQFWRCYYNLSRWPSVDEKLLQWLQRPDEREQVMSSAQVPCAACSWTIERQDSCGYQSNVKIFYAVGDRATWEVGSQRIVKDRSSHPPNSEAENLRFVRVNTTIPVPVVVDDWNDRGRHFLITERIPGTPLSEVWLNLSESDKDGYAKQTVEYLHQLRTLCSTRIQSINEQPVYSAFLFRDGYGIPHGPLTSDEHLWYEMAKGLKNAPQDLQDLLRRRMPSAQPYTFTHGDLTLKNIIVQNGSVTGIIDWESSGYFPAWWEFVSTTIVDSEDDRSWKERLREHMEDWDEGLQFWRCYYNLSRWPSVDEKLLQWLQRPDEREQV

pLDDT: mean 93.45, std 10.71, range [29.44, 98.81]

Solvent-accessible surface area (backbone atoms only — not comparable to full-atom values): 31100 Å² total; per-residue (Å²): 131,71,89,64,72,59,47,38,84,48,31,53,52,33,61,60,54,51,73,73,28,70,46,74,59,54,46,32,54,79,44,73,57,51,57,25,36,32,31,30,47,54,89,49,32,33,37,38,44,29,55,36,75,47,79,74,47,29,67,60,43,40,54,51,44,52,74,75,44,86,53,45,54,51,49,76,67,48,71,51,76,50,96,68,26,30,38,39,31,26,41,50,61,68,61,40,40,36,61,80,47,54,88,78,49,51,73,66,55,53,50,50,44,29,50,53,53,44,58,47,49,53,56,32,57,70,41,65,44,85,34,31,17,17,76,92,73,30,48,33,56,48,48,81,76,28,52,69,46,76,71,52,76,42,58,64,28,71,44,65,66,51,46,46,57,57,35,48,57,17,32,74,75,30,50,66,69,60,50,54,38,46,59,72,53,53,59,78,35,68,64,15,16,39,30,58,62,57,86,44,40,73,28,32,22,31,46,96,89,35,76,47,24,50,51,77,41,52,57,36,28,23,32,44,53,38,44,52,61,39,39,47,70,69,62,89,45,72,69,34,41,55,51,27,53,52,35,54,73,67,43,81,85,42,63,63,39,34,54,42,49,51,49,50,54,43,28,47,76,34,63,56,72,54,71,69,55,46,51,60,51,62,49,76,64,69,76,72,74,104,130,74,89,66,72,62,48,37,83,49,32,53,51,34,60,59,55,52,73,73,27,71,46,74,59,54,45,33,53,80,46,73,55,49,57,25,37,34,31,31,47,53,90,49,32,33,37,37,43,29,56,38,74,50,79,73,47,30,66,61,43,38,53,50,44,52,74,76,45,85,55,45,54,51,50,76,67,48,70,50,77,50,96,68,25,31,39,40,30,27,41,49,61,68,61,40,39,36,61,80,46,53,90,79,50,51,72,65,55,53,50,48,44,30,50,54,51,42,57,47,48,54,57,32,55,71,41,66,44,85,34,31,18,16,77,92,72,30,48,34,56,48,49,80,75,28,52,69,47,76,72,50,75,43,59,64,29,74,45,65,66,50,46,45,58,58,34,48,58,17,32,76,74,29,51,66,68,61,50,54,39,47,57,73,56,53,61,78,35,69,64,15,16,40,31,56,61,57,86,44,40,72,26,32,21,30,46,93,88,35,74,48,25,51,51,76,41,53,56,36,27,23,31,44,53,38,44,50,61,37,40,46,72,67,60,91,46,71,67,35,41,54,51,27,53,52,35,53,73,68,41,81,84,42,62,62,39,34,54,41,47,52,50,52,56,42,28,45,76,33,63,56,74,55,70,68,57,46,52,61,51,62,49,76,65,70,77,72,77,104

Organism: Metarhizium acridum (strain CQMa 102) (NCBI:txid655827)

Foldseek 3Di:
DDPQDQADPPPRDGPVVVVVDPDDAQWAWDADDDAKTWIDRHPWKIKIKDFCQPPFCQQVVQVVCVVQAPAFAWAWPDWDDDPRIIMTMTTDFPFAQLVVCVVVDDPVLLLLALLQVQVRVVSQQVAFDQWWAAPPFHFAFDCLLAVQDGRDTADRGRFLVRSLVRNCNLLVPADPVLSVLLSVLADGQPRFTWAQLAQFSRQFGDDPSYGRHGYDSRRITGTGPCRNLLSQCVADDPSRVVSSVSNNVNHDDDVSNNLSSVSSNVSSVPNDDDPVNVVVSPPPPPVVVD/DDPQDQADPPPRDGPVVVVVDPDDAQWAWDADDDAKTWIDRHPWKIKIKDFCQPPFCQQVQQVVCVVQAPAFAWAWPDWDDDPRIIMTMTTDFPFAQLVVCVVVDDPVLLLLALLQVQVRVVSQQVAFDQWWDAPPFHFAFDCLLAVQDGRDTADRGRFLVRSLVRNCNLLVPADPVLSVLLSVLADGQPRFTWAQLAQFSRQFGDDPSYGRHGYDSRRITGTGPCRNLLSQCVADDPSRVVSSVSNNVNHDDDVSNNLSSVSSNVSSVPNDDDPVNVCVSPPPPPVVVD

Radius of gyration: 32.32 Å; Cα contacts (8 Å, |Δi|>4): 1077; chains: 2; bounding box: 51×112×73 Å

Nearest PDB structures (foldseek):
  6c5u-assembly1_A  TM=6.403E-01  e=1.503E-11  Staphylococcus aureus
  5iqi-assembly2_B  TM=6.515E-01  e=2.880E-11  Staphylococcus aureus
  5iqh-assembly3_C  TM=6.435E-01  e=1.263E-10  Staphylococcus aureus
  5iqe-assembly4_D  TM=6.508E-01  e=2.028E-10  Staphylococcus aureus
  6cey-assembly1_A  TM=6.294E-01  e=1.911E-10  Staphylococcus aureus

Secondary structure (DSSP, 8-state):
--GGG---TTT---HHHHHHS-----EEEEEEETTEEEEEETTTEEEEEEESSS---HHHHHHHHHHH-----PPEEEEEEETTEEEEEEEPPSSEEHHHHGGGS-HHHHHHHHHHHHHHHHHHHT-EESSBBBGGGBPB--TTTSTT-SS--B--B-SHHHHHHHHHGGGTTS-HHHHHHHHHHPPP--SEEEE-----GGGEEEETTEEEEE---TT-EEE-TTHHHHHTT--SSHHHHHHHHHHHHHSPP-HHHHHHHHHHHHHHH-S---HHHHHHHHS--TTT--/--GGG---TTT---HHHHHHS-----EEEEEEETTEEEEEETTTEEEEEEESSS---HHHHHHHHHHH-----PPEEEEEEETTEEEEEEEPPSSEEHHHHGGGS-HHHHHHHHHHHHHHHHHHHT-EESSBBBGGGBPB--TTTSTT-SS--B--B-SHHHHHHHHHGGGTTS-HHHHHHHHHHPPP--SEEEE-----GGGEEEETTEEEEE---TT-EEE-TTHHHHHTT--SSHHHHHHHHHHHHHSPP-HHHHHHHHHHHHHHH-S---HHHHHHHHS--TTT--